Protein AF-A0A553FZI5-F1 (afdb_monomer_lite)

pLDDT: mean 86.55, std 14.28, range [32.5, 98.25]

Sequence (390 aa):
MKKTFLYVLALIAFSCDDDDAGSTKLTRSALAMVHYSGAIAADGCGWLLAMDSVSYKPTNLPEIFENDGLFIVSTFNILSEREACGLNQNGPQRVNIQKLPNDNTVEVFWDQTQCADPWNTDKGIGSDKGTAEALADYLAERNIDVFSINFVDYADGKAFCAACSCHSGKRIYVRIFADDLDKATDLGFIASACTTRNPMENVSWLNELQGQLLASTQPAGTRITQYQYNEECVFLVDLCYQCEDGLQTVYNYQKEKICEFGGIAGINTCPDFFEQATGELVIWDNVTTENLQGKWHMLSHECCLLSQESFSRDQIVWEFLPDGTVKVAINIALPENSPLPITTDGNFDYVTNTGKLTVNKMTYDLRFESGVLVLSDSPESDGPIIRFVK

Radius of gyration: 26.68 Å; chains: 1; bounding box: 72×67×80 Å

Foldseek 3Di:
DDDPPDPPDPPPPPPPDDDDPPFDFDKDFFKWFWAAQDDLVVQGLGIWTAGPNATEAEPDDDPVQSDGRKIFGFMKGFGPDADRGRPRPRHGTYIYTDDDDPQQKFKWKDQAFLAPQPFDLPQPPPDPRSVVVSVCVVCVVLVWHWTIKDKDQADPDPDDDNDRRHGPSIMIMTMTGPVCVVVCVVSVIGTQCLRPPANCVVQVVNVVVVVVLVVDPDPAKWWWKWWQAPNFIKIWTFSHPPDQQTWIFIAGSVRDTDFIAHHPVGGTPDPCCVVGIHSIDTNFMCRDCVLVAAKKFWAWKFADPDDIDGDDGPQWMWHQDPVQKIFIDHNDDDDPPHPDPDDDTDIWGWDDDGQWIATNNDIFRWDADPQKTWTFDPVVVRTMIIIIHD

Structure (mmCIF, N/CA/C/O backbone):
data_AF-A0A553FZI5-F1
#
_entry.id   AF-A0A553FZI5-F1
#
loop_
_atom_site.group_PDB
_atom_site.id
_atom_site.type_symbol
_atom_site.label_atom_id
_atom_site.label_alt_id
_atom_site.label_comp_id
_atom_site.label_asym_id
_atom_site.label_entity_id
_atom_site.label_seq_id
_atom_site.pdbx_PDB_ins_code
_atom_site.Cartn_x
_atom_site.Cartn_y
_atom_site.Cartn_z
_atom_site.occupancy
_atom_site.B_iso_or_equiv
_atom_site.auth_seq_id
_atom_site.auth_comp_id
_atom_site.auth_asym_id
_atom_site.auth_atom_id
_atom_site.pdbx_PDB_model_num
ATOM 1 N N . MET A 1 1 ? -16.328 -39.056 23.573 1.00 38.53 1 MET A N 1
ATOM 2 C CA . MET A 1 1 ? -15.195 -38.337 24.196 1.00 38.53 1 MET A CA 1
ATOM 3 C C . MET A 1 1 ? -15.639 -36.911 24.464 1.00 38.53 1 MET A C 1
ATOM 5 O O . MET A 1 1 ? -15.914 -36.195 23.514 1.00 38.53 1 MET A O 1
ATOM 9 N N . LYS A 1 2 ? -15.813 -36.532 25.735 1.00 32.50 2 LYS A N 1
ATOM 10 C CA . LYS A 1 2 ? -16.161 -35.159 26.124 1.00 32.50 2 LYS A CA 1
ATOM 11 C C . LYS A 1 2 ? -14.892 -34.311 26.013 1.00 32.50 2 LYS A C 1
ATOM 13 O O . LYS A 1 2 ? -13.976 -34.513 26.801 1.00 32.50 2 LYS A O 1
ATOM 18 N N . LYS A 1 3 ? -14.810 -33.433 25.011 1.00 43.81 3 LYS A N 1
ATOM 19 C CA . LYS A 1 3 ? -13.760 -32.411 24.946 1.00 43.81 3 LYS A CA 1
ATOM 20 C C . LYS A 1 3 ? -14.183 -31.268 25.863 1.00 43.81 3 LYS A C 1
ATOM 22 O O . LYS A 1 3 ? -15.144 -30.564 25.573 1.00 43.81 3 LYS A O 1
ATOM 27 N N . THR A 1 4 ? -13.511 -31.156 26.999 1.00 42.00 4 THR A N 1
ATOM 28 C CA . THR A 1 4 ? -13.614 -30.015 27.906 1.00 42.00 4 THR A CA 1
ATOM 29 C C . THR A 1 4 ? -13.048 -28.798 27.175 1.00 42.00 4 THR A C 1
ATOM 31 O O . THR A 1 4 ? -11.841 -28.716 26.971 1.00 42.00 4 THR A O 1
ATOM 34 N N . PHE A 1 5 ? -13.922 -27.905 26.711 1.00 41.66 5 PHE A N 1
ATOM 35 C CA . PHE A 1 5 ? -13.535 -26.596 26.187 1.00 41.66 5 PHE A CA 1
ATOM 36 C C . PHE A 1 5 ? -13.076 -25.741 27.372 1.00 41.66 5 PHE A C 1
ATOM 38 O O . PHE A 1 5 ? -13.864 -25.422 28.263 1.00 41.66 5 PHE A O 1
ATOM 45 N N . LEU A 1 6 ? -11.780 -25.444 27.416 1.00 34.41 6 LEU A N 1
ATOM 46 C CA . LEU A 1 6 ? -11.196 -24.504 28.360 1.00 34.41 6 LEU A CA 1
ATOM 47 C C . LEU A 1 6 ? -11.557 -23.097 27.858 1.00 34.41 6 LEU A C 1
ATOM 49 O O . LEU A 1 6 ? -10.962 -22.613 26.901 1.00 34.41 6 LEU A O 1
ATOM 53 N N . TYR A 1 7 ? -12.576 -22.473 28.449 1.00 33.88 7 TYR A N 1
ATOM 54 C CA . TYR A 1 7 ? -12.863 -21.056 28.229 1.00 33.88 7 TYR A CA 1
ATOM 55 C C . TYR A 1 7 ? -11.691 -20.241 28.787 1.00 33.88 7 TYR A C 1
ATOM 57 O O . TYR A 1 7 ? -11.513 -20.162 30.004 1.00 33.88 7 TYR A O 1
ATOM 65 N N . VAL A 1 8 ? -10.886 -19.645 27.908 1.00 33.75 8 VAL A N 1
ATOM 66 C CA . VAL A 1 8 ? -9.966 -18.570 28.289 1.00 33.75 8 VAL A CA 1
ATOM 67 C C . VAL A 1 8 ? -10.830 -17.334 28.504 1.00 33.75 8 VAL A C 1
ATOM 69 O O . VAL A 1 8 ? -11.151 -16.595 27.581 1.00 33.75 8 VAL A O 1
ATOM 72 N N . LEU A 1 9 ? -11.285 -17.164 29.742 1.00 35.31 9 LEU A N 1
ATOM 73 C CA . LEU A 1 9 ? -11.864 -15.917 30.211 1.00 35.31 9 LEU A CA 1
ATOM 74 C C . LEU A 1 9 ? -10.740 -14.872 30.148 1.00 35.31 9 LEU A C 1
ATOM 76 O O . LEU A 1 9 ? -9.773 -14.973 30.904 1.00 35.31 9 LEU A O 1
ATOM 80 N N . ALA A 1 10 ? -10.838 -13.907 29.233 1.00 39.22 10 ALA A N 1
ATOM 81 C CA . ALA A 1 10 ? -9.985 -12.727 29.240 1.00 39.22 10 ALA A CA 1
ATOM 82 C C . ALA A 1 10 ? -10.253 -11.960 30.544 1.00 39.22 10 ALA A C 1
ATOM 84 O O . ALA A 1 10 ? -11.207 -11.193 30.669 1.00 39.22 10 ALA A O 1
ATOM 85 N N . LEU A 1 11 ? -9.447 -12.253 31.563 1.00 35.53 11 LEU A N 1
ATOM 86 C CA . LEU A 1 11 ? -9.398 -11.504 32.806 1.00 35.53 11 LEU A CA 1
ATOM 87 C C . LEU A 1 11 ? -8.957 -10.083 32.459 1.00 35.53 11 LEU A C 1
ATOM 89 O O . LEU A 1 11 ? -7.796 -9.847 32.134 1.00 35.53 11 LEU A O 1
ATOM 93 N N . ILE A 1 12 ? -9.890 -9.137 32.553 1.00 44.97 12 ILE A N 1
ATOM 94 C CA . ILE A 1 12 ? -9.570 -7.719 32.693 1.00 44.97 12 ILE A CA 1
ATOM 95 C C . ILE A 1 12 ? -8.864 -7.593 34.047 1.00 44.97 12 ILE A C 1
ATOM 97 O O . ILE A 1 12 ? -9.498 -7.443 35.091 1.00 44.97 12 ILE A O 1
ATOM 101 N N . ALA A 1 13 ? -7.545 -7.763 34.046 1.00 37.38 13 ALA A N 1
ATOM 102 C CA . ALA A 1 13 ? -6.716 -7.548 35.214 1.00 37.38 13 ALA A CA 1
ATOM 103 C C . ALA A 1 13 ? -6.631 -6.038 35.461 1.00 37.38 13 ALA A C 1
ATOM 105 O O . ALA A 1 13 ? -5.790 -5.344 34.894 1.00 37.38 13 ALA A O 1
ATOM 106 N N . PHE A 1 14 ? -7.508 -5.524 36.322 1.00 43.53 14 PHE A N 1
ATOM 107 C CA . PHE A 1 14 ? -7.232 -4.284 37.039 1.00 43.53 14 PHE A CA 1
ATOM 108 C C . PHE A 1 14 ? -6.132 -4.597 38.060 1.00 43.53 14 PHE A C 1
ATOM 110 O O . PHE A 1 14 ? -6.413 -4.948 39.203 1.00 43.53 14 PHE A O 1
ATOM 117 N N . SER A 1 15 ? -4.873 -4.561 37.617 1.00 42.62 15 SER A N 1
ATOM 118 C CA . SER A 1 15 ? -3.723 -4.563 38.522 1.00 42.62 15 SER A CA 1
ATOM 119 C C . SER A 1 15 ? -3.625 -3.174 39.141 1.00 42.62 15 SER A C 1
ATOM 121 O O . SER A 1 15 ? -3.094 -2.249 38.531 1.00 42.62 15 SER A O 1
ATOM 123 N N . CYS A 1 16 ? -4.217 -3.009 40.321 1.00 49.81 16 CYS A N 1
ATOM 124 C CA . CYS A 1 16 ? -3.917 -1.881 41.192 1.00 49.81 16 CYS A CA 1
ATOM 125 C C . CYS A 1 16 ? -2.672 -2.254 42.000 1.00 49.81 16 CYS A C 1
ATOM 127 O O . CYS A 1 16 ? -2.795 -2.882 43.049 1.00 49.81 16 CYS A O 1
ATOM 129 N N . ASP A 1 17 ? -1.492 -1.914 41.480 1.00 53.44 17 ASP A N 1
ATOM 130 C CA . ASP A 1 17 ? -0.305 -1.770 42.321 1.00 53.44 17 ASP A CA 1
ATOM 131 C C . ASP A 1 17 ? -0.378 -0.383 42.968 1.00 53.44 17 ASP A C 1
ATOM 133 O O . ASP A 1 17 ? -0.384 0.641 42.279 1.00 53.44 17 ASP A O 1
ATOM 137 N N . ASP A 1 18 ? -0.520 -0.375 44.291 1.00 62.88 18 ASP A N 1
ATOM 138 C CA . ASP A 1 18 ? -0.411 0.819 45.121 1.00 62.88 18 ASP A CA 1
ATOM 139 C C . ASP A 1 18 ? 1.069 1.241 45.240 1.00 62.88 18 ASP A C 1
ATOM 141 O O . ASP A 1 18 ? 1.967 0.402 45.306 1.00 62.88 18 ASP A O 1
ATOM 145 N N . ASP A 1 19 ? 1.276 2.559 45.321 1.00 51.19 19 ASP A N 1
ATOM 146 C CA . ASP A 1 19 ? 2.512 3.266 45.695 1.00 51.19 19 ASP A CA 1
ATOM 147 C C . ASP A 1 19 ? 3.527 3.623 44.588 1.00 51.19 19 ASP A C 1
ATOM 149 O O . ASP A 1 19 ? 4.720 3.359 44.700 1.00 51.19 19 ASP A O 1
ATOM 153 N N . ASP A 1 20 ? 3.080 4.396 43.591 1.00 53.50 20 ASP A N 1
ATOM 154 C CA . ASP A 1 20 ? 3.885 5.510 43.064 1.00 53.50 20 ASP A CA 1
ATOM 155 C C . ASP A 1 20 ? 2.967 6.666 42.624 1.00 53.50 20 ASP A C 1
ATOM 157 O O . ASP A 1 20 ? 2.160 6.549 41.702 1.00 53.50 20 ASP A O 1
ATOM 161 N N . ALA A 1 21 ? 3.074 7.821 43.289 1.00 52.31 21 ALA A N 1
ATOM 162 C CA . ALA A 1 21 ? 2.288 9.032 43.013 1.00 52.31 21 ALA A CA 1
ATOM 163 C C . ALA A 1 21 ? 2.760 9.772 41.740 1.00 52.31 21 ALA A C 1
ATOM 165 O O . ALA A 1 21 ? 2.861 11.000 41.710 1.00 52.31 21 ALA A O 1
ATOM 166 N N . GLY A 1 22 ? 3.071 9.019 40.686 1.00 56.19 22 GLY A N 1
ATOM 167 C CA . GLY A 1 22 ? 3.447 9.510 39.370 1.00 56.19 22 GLY A CA 1
ATOM 168 C C . GLY A 1 22 ? 2.418 9.064 38.341 1.00 56.19 22 GLY A C 1
ATOM 169 O O . GLY A 1 22 ? 2.411 7.906 37.956 1.00 56.19 22 GLY A O 1
ATOM 170 N N . SER A 1 23 ? 1.552 9.988 37.908 1.00 58.34 23 SER A N 1
ATOM 171 C CA . SER A 1 23 ? 0.735 9.913 36.683 1.00 58.34 23 SER A CA 1
ATOM 172 C C . SER A 1 23 ? 0.388 8.488 36.206 1.00 58.34 23 SER A C 1
ATOM 174 O O . SER A 1 23 ? 1.011 7.975 35.273 1.00 58.34 23 SER A O 1
ATOM 176 N N . THR A 1 24 ? -0.622 7.852 36.803 1.00 61.75 24 THR A N 1
ATOM 177 C CA . THR A 1 24 ? -1.108 6.537 36.363 1.00 61.75 24 THR A CA 1
ATOM 178 C C . THR A 1 24 ? -1.550 6.594 34.901 1.00 61.75 24 THR A C 1
ATOM 180 O O . THR A 1 24 ? -2.550 7.212 34.538 1.00 61.75 24 THR A O 1
ATOM 183 N N . LYS A 1 25 ? -0.766 5.955 34.033 1.00 76.06 25 LYS A N 1
ATOM 184 C CA . LYS A 1 25 ? -1.023 5.869 32.598 1.00 76.06 25 LYS A CA 1
ATOM 185 C C . LYS A 1 25 ? -2.200 4.922 32.356 1.00 76.06 25 LYS A C 1
ATOM 187 O O . LYS A 1 25 ? -2.042 3.702 32.388 1.00 76.06 25 LYS A O 1
ATOM 192 N N . LEU A 1 26 ? -3.387 5.480 32.127 1.00 85.75 26 LEU A N 1
ATOM 193 C CA . LEU A 1 26 ? -4.591 4.694 31.872 1.00 85.75 26 LEU A CA 1
ATOM 194 C C . LEU A 1 26 ? -4.491 4.039 30.488 1.00 85.75 26 LEU A C 1
ATOM 196 O O . LEU A 1 26 ? -4.523 4.718 29.460 1.00 85.75 26 LEU A O 1
ATOM 200 N N . THR A 1 27 ? -4.353 2.715 30.477 1.00 88.19 27 THR A N 1
ATOM 201 C CA . THR A 1 27 ? -4.265 1.910 29.256 1.00 88.19 27 THR A CA 1
ATOM 202 C C . THR A 1 27 ? -5.599 1.220 28.998 1.00 88.19 27 THR A C 1
ATOM 204 O O . THR A 1 27 ? -6.183 0.645 29.916 1.00 88.19 27 THR A O 1
ATOM 207 N N . ARG A 1 28 ? -6.094 1.273 27.759 1.00 86.19 28 ARG A N 1
ATOM 208 C CA . ARG A 1 28 ? -7.396 0.719 27.383 1.00 86.19 28 ARG A CA 1
ATOM 209 C C . ARG A 1 28 ? -7.357 0.087 25.994 1.00 86.19 28 ARG A C 1
ATOM 211 O O . ARG A 1 28 ? -7.083 0.790 25.030 1.00 86.19 28 ARG A O 1
ATOM 218 N N . SER A 1 29 ? -7.674 -1.200 25.874 1.00 86.94 29 SER A N 1
ATOM 219 C CA . SER A 1 29 ? -7.955 -1.824 24.572 1.00 86.94 29 SER A CA 1
ATOM 220 C C . SER A 1 29 ? -9.408 -1.553 24.195 1.00 86.94 29 SER A C 1
ATOM 222 O O . SER A 1 29 ? -10.308 -1.798 25.000 1.00 86.94 29 SER A O 1
ATOM 224 N N . ALA A 1 30 ? -9.633 -0.974 23.020 1.00 91.25 30 ALA A N 1
ATOM 225 C CA . ALA A 1 30 ? -10.963 -0.576 22.573 1.00 91.25 30 ALA A CA 1
ATOM 226 C C . ALA A 1 30 ? -11.050 -0.521 21.042 1.00 91.25 30 ALA A C 1
ATOM 228 O O . ALA A 1 30 ? -10.034 -0.495 20.346 1.00 91.25 30 ALA A O 1
ATOM 229 N N . LEU A 1 31 ? -12.283 -0.459 20.541 1.00 93.81 31 LEU A N 1
ATOM 230 C CA . LEU A 1 31 ? -12.593 -0.006 19.190 1.00 93.81 31 LEU A CA 1
ATOM 231 C C . LEU A 1 31 ? -12.789 1.518 19.227 1.00 93.81 31 LEU A C 1
ATOM 233 O O . LEU A 1 31 ? -13.595 2.019 20.016 1.00 93.81 31 LEU A O 1
ATOM 237 N N . ALA A 1 32 ? -12.063 2.255 18.392 1.00 96.69 32 ALA A N 1
ATOM 238 C CA . ALA A 1 32 ? -12.173 3.706 18.273 1.00 96.69 32 ALA A CA 1
ATOM 239 C C . ALA A 1 32 ? -12.586 4.094 16.853 1.00 96.69 32 ALA A C 1
ATOM 241 O O . ALA A 1 32 ? -11.991 3.610 15.901 1.00 96.69 32 ALA A O 1
ATOM 242 N N . MET A 1 33 ? -13.567 4.979 16.694 1.00 97.19 33 MET A N 1
ATOM 243 C CA . MET A 1 33 ? -13.942 5.505 15.377 1.00 97.19 33 MET A CA 1
ATOM 244 C C . MET A 1 33 ? -13.150 6.779 15.084 1.00 97.19 33 MET A C 1
ATOM 246 O O . MET A 1 33 ? -13.148 7.705 15.897 1.00 97.19 33 MET A O 1
ATOM 250 N N . VAL A 1 34 ? -12.485 6.836 13.938 1.00 97.31 34 VAL A N 1
ATOM 251 C CA . VAL A 1 34 ? -11.810 8.030 13.435 1.00 97.31 34 VAL A CA 1
ATOM 252 C C . VAL A 1 34 ? -12.864 9.014 12.953 1.00 97.31 34 VAL A C 1
ATOM 254 O O . VAL A 1 34 ? -13.799 8.644 12.245 1.00 97.31 34 VAL A O 1
ATOM 257 N N . HIS A 1 35 ? -12.721 10.272 13.358 1.00 96.75 35 HIS A N 1
ATOM 258 C CA . HIS A 1 35 ? -13.608 11.339 12.928 1.00 96.75 35 HIS A CA 1
ATOM 259 C C . HIS A 1 35 ? -12.842 12.621 12.598 1.00 96.75 35 HIS A C 1
ATOM 261 O O . HIS A 1 35 ? -12.010 13.067 13.394 1.00 96.75 35 HIS A O 1
ATOM 267 N N . TYR A 1 36 ? -13.146 13.247 11.461 1.00 96.75 36 TYR A N 1
ATOM 268 C CA . TYR A 1 36 ? -12.606 14.558 11.107 1.00 96.75 36 TYR A CA 1
ATOM 269 C C . TYR A 1 36 ? -13.492 15.683 11.638 1.00 96.75 36 TYR A C 1
ATOM 271 O O . TYR A 1 36 ? -14.565 15.961 11.107 1.00 96.75 36 TYR A O 1
ATOM 279 N N . SER A 1 37 ? -13.017 16.411 12.650 1.00 96.12 37 SER A N 1
ATOM 280 C CA . SER A 1 37 ? -13.785 17.505 13.253 1.00 96.12 37 SER A CA 1
ATOM 281 C C . SER A 1 37 ? -13.540 18.872 12.583 1.00 96.12 37 SER A C 1
ATOM 283 O O . SER A 1 37 ? -13.804 19.911 13.193 1.00 96.12 37 SER A O 1
ATOM 285 N N . GLY A 1 38 ? -12.982 18.893 11.369 1.00 94.38 38 GLY A N 1
ATOM 286 C CA . GLY A 1 38 ? -12.640 20.113 10.635 1.00 94.38 38 GLY A CA 1
ATOM 287 C C . GLY A 1 38 ? -11.182 20.555 10.782 1.00 94.38 38 GLY A C 1
ATOM 288 O O . GLY A 1 38 ? -10.467 20.157 11.704 1.00 94.38 38 GLY A O 1
ATOM 289 N N . ALA A 1 39 ? -10.737 21.411 9.861 1.00 92.12 39 ALA A N 1
ATOM 290 C CA . ALA A 1 39 ? -9.379 21.945 9.857 1.00 92.12 39 ALA A CA 1
ATOM 291 C C . ALA A 1 39 ? -9.122 22.828 11.086 1.00 92.12 39 ALA A C 1
ATOM 293 O O . ALA A 1 39 ? -9.976 23.623 11.476 1.00 92.12 39 ALA A O 1
ATOM 294 N N . ILE A 1 40 ? -7.911 22.756 11.645 1.00 88.06 40 ILE A N 1
ATOM 295 C CA . ILE A 1 40 ? -7.514 23.541 12.831 1.00 88.06 40 ILE A CA 1
ATOM 296 C C . ILE A 1 40 ? -7.677 25.051 12.588 1.00 88.06 40 ILE A C 1
ATOM 298 O O . ILE A 1 40 ? -8.102 25.785 13.473 1.00 88.06 40 ILE A O 1
ATOM 302 N N . ALA A 1 41 ? -7.406 25.512 11.362 1.00 84.06 41 ALA A N 1
ATOM 303 C CA . ALA A 1 41 ? -7.564 26.913 10.966 1.00 84.06 41 ALA A CA 1
ATOM 304 C C . ALA A 1 41 ? -9.025 27.406 10.962 1.00 84.06 41 ALA A C 1
ATOM 306 O O . ALA A 1 41 ? -9.258 28.611 10.977 1.00 84.06 41 ALA A O 1
ATOM 307 N N . ALA A 1 42 ? -9.996 26.491 10.932 1.00 89.06 42 ALA A N 1
ATOM 308 C CA . ALA A 1 42 ? -11.429 26.773 10.959 1.00 89.06 42 ALA A CA 1
ATOM 309 C C . ALA A 1 42 ? -12.052 26.381 12.312 1.00 89.06 42 ALA A C 1
ATOM 311 O O . ALA A 1 42 ? -13.180 25.897 12.359 1.00 89.06 42 ALA A O 1
ATOM 312 N N . ASP A 1 43 ? -11.287 26.537 13.398 1.00 88.50 43 ASP A N 1
ATOM 313 C CA . ASP A 1 43 ? -11.659 26.160 14.768 1.00 88.50 43 ASP A CA 1
ATOM 314 C C . ASP A 1 43 ? -11.954 24.657 14.979 1.00 88.50 43 ASP A C 1
ATOM 316 O O . ASP A 1 43 ? -12.531 24.267 15.996 1.00 88.50 43 ASP A O 1
ATOM 320 N N . GLY A 1 44 ? -11.530 23.790 14.052 1.00 91.31 44 GLY A N 1
ATOM 321 C CA . GLY A 1 44 ? -11.593 22.336 14.205 1.00 91.31 44 GLY A CA 1
ATOM 322 C C . GLY A 1 44 ? -10.458 21.758 15.064 1.00 91.31 44 GLY A C 1
ATOM 323 O O . GLY A 1 44 ? -9.520 22.451 15.457 1.00 91.31 44 GLY A O 1
ATOM 324 N N . CYS A 1 45 ? -10.514 20.453 15.337 1.00 95.06 45 CYS A N 1
ATOM 325 C CA . CYS A 1 45 ? -9.451 19.695 16.005 1.00 95.06 45 CYS A CA 1
ATOM 326 C C . CYS A 1 45 ? -8.643 18.817 15.031 1.00 95.06 45 CYS A C 1
ATOM 328 O O . CYS A 1 45 ? -7.785 18.050 15.476 1.00 95.06 45 CYS A O 1
ATOM 330 N N . GLY A 1 46 ? -8.919 18.860 13.724 1.00 96.25 46 GLY A N 1
ATOM 331 C CA . GLY A 1 46 ? -8.455 17.850 12.772 1.00 96.25 46 GLY A CA 1
ATOM 332 C C . GLY A 1 46 ? -9.040 16.472 13.093 1.00 96.25 46 GLY A C 1
ATOM 333 O O . GLY A 1 46 ? -10.209 16.354 13.457 1.00 96.25 46 GLY A O 1
ATOM 334 N N . TRP A 1 47 ? -8.212 15.435 12.989 1.00 97.56 47 TRP A N 1
ATOM 335 C CA . TRP A 1 47 ? -8.598 14.058 13.295 1.00 97.56 47 TRP A CA 1
ATOM 336 C C . TRP A 1 47 ? -8.708 13.796 14.795 1.00 97.56 47 TRP A C 1
ATOM 338 O O . TRP A 1 47 ? -7.815 14.168 15.569 1.00 97.56 47 TRP A O 1
ATOM 348 N N . LEU A 1 48 ? -9.800 13.138 15.178 1.00 97.88 48 LEU A N 1
ATOM 349 C CA . LEU A 1 48 ? -10.138 12.691 16.525 1.00 97.88 48 LEU A CA 1
ATOM 350 C C . LEU A 1 48 ? -10.463 11.195 16.522 1.00 97.88 48 LEU A C 1
ATOM 352 O O . LEU A 1 48 ? -10.835 10.627 15.500 1.00 97.88 48 LEU A O 1
ATOM 356 N N . LEU A 1 49 ? -10.366 10.577 17.696 1.00 97.56 49 LEU A N 1
ATOM 357 C CA . LEU A 1 49 ? -10.798 9.207 17.951 1.00 97.56 49 LEU A CA 1
ATOM 358 C C . LEU A 1 49 ? -11.980 9.213 18.919 1.00 97.56 49 LEU A C 1
ATOM 360 O O . LEU A 1 49 ? -11.854 9.706 20.039 1.00 97.56 49 LEU A O 1
ATOM 364 N N . ALA A 1 50 ? -13.114 8.654 18.516 1.00 97.19 50 ALA A N 1
ATOM 365 C CA . ALA A 1 50 ? -14.286 8.482 19.362 1.00 97.19 50 ALA A CA 1
ATOM 366 C C . ALA A 1 50 ? -14.300 7.073 19.978 1.00 97.19 50 ALA A C 1
ATOM 368 O O . ALA A 1 50 ? -14.448 6.078 19.271 1.00 97.19 50 ALA A O 1
ATOM 369 N N . MET A 1 51 ? -14.187 6.993 21.306 1.00 95.38 51 MET A N 1
ATOM 370 C CA . MET A 1 51 ? -14.322 5.763 22.097 1.00 95.38 51 MET A CA 1
ATOM 371 C C . MET A 1 51 ? -15.465 5.953 23.098 1.00 95.38 51 MET A C 1
ATOM 373 O O . MET A 1 51 ? -15.427 6.870 23.912 1.00 95.38 51 MET A O 1
ATOM 377 N N . ASP A 1 52 ? -16.506 5.120 23.027 1.00 92.44 52 ASP A N 1
ATOM 378 C CA . ASP A 1 52 ? -17.720 5.213 23.867 1.00 92.44 52 ASP A CA 1
ATOM 379 C C . ASP A 1 52 ? -18.345 6.607 23.959 1.00 92.44 52 ASP A C 1
ATOM 381 O O . ASP A 1 52 ? -18.762 7.061 25.024 1.00 92.44 52 ASP A O 1
ATOM 385 N N . SER A 1 53 ? -18.455 7.285 22.818 1.00 92.06 53 SER A N 1
ATOM 386 C CA . SER A 1 53 ? -18.999 8.650 22.722 1.00 92.06 53 SER A CA 1
ATOM 387 C C . SER A 1 53 ? -18.116 9.736 23.352 1.00 92.06 53 SER A C 1
ATOM 389 O O . SER A 1 53 ? -18.547 10.883 23.452 1.00 92.06 53 SER A O 1
ATOM 391 N N . VAL A 1 54 ? -16.887 9.409 23.760 1.00 95.94 54 VAL A N 1
ATOM 392 C CA . VAL A 1 54 ? -15.879 10.379 24.200 1.00 95.94 54 VAL A CA 1
ATOM 393 C C . VAL A 1 54 ? -14.841 10.555 23.097 1.00 95.94 54 VAL A C 1
ATOM 395 O O . VAL A 1 54 ? -14.293 9.575 22.592 1.00 95.94 54 VAL A O 1
ATOM 398 N N . SER A 1 55 ? -14.564 11.807 22.732 1.00 97.00 55 SER A N 1
ATOM 399 C CA . SER A 1 55 ? -13.565 12.146 21.716 1.00 97.00 55 SER A CA 1
ATOM 400 C C . SER A 1 55 ? -12.192 12.399 22.331 1.00 97.00 55 SER A C 1
ATOM 402 O O . SER A 1 55 ? -12.059 13.129 23.317 1.00 97.00 55 SER A O 1
ATOM 404 N N . TYR A 1 56 ? -11.168 11.850 21.690 1.00 97.75 56 TYR A N 1
ATOM 405 C CA . TYR A 1 56 ? -9.765 11.978 22.058 1.00 97.75 56 TYR A CA 1
ATOM 406 C C . TYR A 1 56 ? -8.951 12.522 20.885 1.00 97.75 56 TYR A C 1
ATOM 408 O O . TYR A 1 56 ? -9.250 12.226 19.728 1.00 97.75 56 TYR A O 1
ATOM 416 N N . LYS A 1 57 ? -7.899 13.292 21.172 1.00 97.75 57 LYS A N 1
ATOM 417 C CA . LYS A 1 57 ? -6.933 13.737 20.163 1.00 97.75 57 LYS A CA 1
ATOM 418 C C . LYS A 1 57 ? -5.777 12.735 20.075 1.00 97.75 57 LYS A C 1
ATOM 420 O O . LYS A 1 57 ? -5.010 12.644 21.037 1.00 97.75 57 LYS A O 1
ATOM 425 N N . PRO A 1 58 ? -5.610 11.995 18.967 1.00 97.19 58 PRO A N 1
ATOM 426 C CA . PRO A 1 58 ? -4.465 11.111 18.823 1.00 97.19 58 PRO A CA 1
ATOM 427 C C . PRO A 1 58 ? -3.165 11.912 18.678 1.00 97.19 58 PRO A C 1
ATOM 429 O O . PRO A 1 58 ? -3.136 12.948 18.014 1.00 97.19 58 PRO A O 1
ATOM 432 N N . THR A 1 59 ? -2.084 11.426 19.287 1.00 96.38 59 THR A N 1
ATOM 433 C CA . THR A 1 59 ? -0.745 12.036 19.183 1.00 96.38 59 THR A CA 1
ATOM 434 C C . THR A 1 59 ? 0.122 11.430 18.082 1.00 96.38 59 THR A C 1
ATOM 436 O O . THR A 1 59 ? 1.167 11.983 17.763 1.00 96.38 59 THR A O 1
ATOM 439 N N . ASN A 1 60 ? -0.273 10.271 17.557 1.00 94.69 60 ASN A N 1
ATOM 440 C CA . ASN A 1 60 ? 0.516 9.443 16.646 1.00 94.69 60 ASN A CA 1
ATOM 441 C C . ASN A 1 60 ? -0.380 8.638 15.688 1.00 94.69 60 ASN A C 1
ATOM 443 O O . ASN A 1 60 ? -0.124 7.458 15.468 1.00 94.69 60 ASN A O 1
ATOM 447 N N . LEU A 1 61 ? -1.459 9.242 15.177 1.00 94.19 61 LEU A N 1
ATOM 448 C CA . LEU A 1 61 ? -2.284 8.617 14.139 1.00 94.19 61 LEU A CA 1
ATOM 449 C C . LEU A 1 61 ? -1.539 8.709 12.792 1.00 94.19 61 LEU A C 1
ATOM 451 O O . LEU A 1 61 ? -1.271 9.826 12.359 1.00 94.19 61 LEU A O 1
ATOM 455 N N . PRO A 1 62 ? -1.172 7.588 12.149 1.00 90.06 62 PRO A N 1
ATOM 456 C CA . PRO A 1 62 ? -0.583 7.593 10.816 1.00 90.06 62 PRO A CA 1
ATOM 457 C C . PRO A 1 62 ? -1.605 8.035 9.765 1.00 90.06 62 PRO A C 1
ATOM 459 O O . PRO A 1 62 ? -2.785 7.701 9.877 1.00 90.06 62 PRO A O 1
ATOM 462 N N . GLU A 1 63 ? -1.131 8.702 8.712 1.00 86.12 63 GLU A N 1
ATOM 463 C CA . GLU A 1 63 ? -1.960 9.255 7.628 1.00 86.12 63 GLU A CA 1
ATOM 464 C C . GLU A 1 63 ? -2.870 8.203 6.971 1.00 86.12 63 GLU A C 1
ATOM 466 O O . GLU A 1 63 ? -4.025 8.472 6.667 1.00 86.12 63 GLU A O 1
ATOM 471 N N . ILE A 1 64 ? -2.414 6.952 6.854 1.00 80.00 64 ILE A N 1
ATOM 472 C CA . ILE A 1 64 ? -3.214 5.849 6.288 1.00 80.00 64 ILE A CA 1
ATOM 473 C C . ILE A 1 64 ? -4.481 5.513 7.099 1.00 80.00 64 ILE A C 1
ATOM 475 O O . ILE A 1 64 ? -5.347 4.796 6.603 1.00 80.00 64 ILE A O 1
ATOM 479 N N . PHE A 1 65 ? -4.581 5.990 8.343 1.00 91.06 65 PHE A N 1
ATOM 480 C CA . PHE A 1 65 ? -5.751 5.836 9.209 1.00 91.06 65 PHE A CA 1
ATOM 481 C C . PHE A 1 65 ? -6.553 7.140 9.357 1.00 91.06 65 PHE A C 1
ATOM 483 O O . PHE A 1 65 ? -7.531 7.175 10.102 1.00 91.06 65 PHE A O 1
ATOM 490 N N . GLU A 1 66 ? -6.172 8.212 8.662 1.00 93.88 66 GLU A N 1
ATOM 491 C CA . GLU A 1 66 ? -6.896 9.484 8.613 1.00 93.88 66 GLU A CA 1
ATOM 492 C C . GLU A 1 66 ? -8.083 9.404 7.634 1.00 93.88 66 GLU A C 1
ATOM 494 O O . GLU A 1 66 ? -8.128 10.071 6.603 1.00 93.88 66 GLU A O 1
ATOM 499 N N . ASN A 1 67 ? -9.056 8.544 7.952 1.00 89.50 67 ASN A N 1
ATOM 500 C CA . ASN A 1 67 ? -10.266 8.334 7.157 1.00 89.50 67 ASN A CA 1
ATOM 501 C C . ASN A 1 67 ? -11.517 8.397 8.049 1.00 89.50 67 ASN A C 1
ATOM 503 O O . ASN A 1 67 ? -11.603 7.701 9.060 1.00 89.50 67 ASN A O 1
ATOM 507 N N . ASP A 1 68 ? -12.477 9.257 7.705 1.00 94.31 68 ASP A N 1
ATOM 508 C CA . ASP A 1 68 ? -13.674 9.498 8.519 1.00 94.31 68 ASP A CA 1
ATOM 509 C C . ASP A 1 68 ? -14.564 8.246 8.556 1.00 94.31 68 ASP A C 1
ATOM 511 O O . ASP A 1 68 ? -14.827 7.624 7.531 1.00 94.31 68 ASP A O 1
ATOM 515 N N . GLY A 1 69 ? -15.009 7.850 9.751 1.00 93.56 69 GLY A N 1
ATOM 516 C CA . GLY A 1 69 ? -15.801 6.632 9.951 1.00 93.56 69 GLY A CA 1
ATOM 517 C C . GLY A 1 69 ? -14.985 5.336 10.038 1.00 93.56 69 GLY A C 1
ATOM 518 O O . GLY A 1 69 ? -15.555 4.292 10.352 1.00 93.56 69 GLY A O 1
ATOM 519 N N . LEU A 1 70 ? -13.661 5.383 9.843 1.00 95.19 70 LEU A N 1
ATOM 520 C CA . LEU A 1 70 ? -12.785 4.223 10.009 1.00 95.19 70 LEU A CA 1
ATOM 521 C C . LEU A 1 70 ? -12.754 3.772 11.472 1.00 95.19 70 LEU A C 1
ATOM 523 O O . LEU A 1 70 ? -12.480 4.569 12.368 1.00 95.19 70 LEU A O 1
ATOM 527 N N . PHE A 1 71 ? -12.959 2.486 11.736 1.00 96.75 71 PHE A N 1
ATOM 528 C CA . PHE A 1 71 ? -12.759 1.937 13.073 1.00 96.75 71 PHE A CA 1
ATOM 529 C C . PHE A 1 71 ? -11.325 1.433 13.230 1.00 96.75 71 PHE A C 1
ATOM 531 O O . PHE A 1 71 ? -10.843 0.691 12.383 1.00 96.75 71 PHE A O 1
ATOM 538 N N . ILE A 1 72 ? -10.659 1.790 14.326 1.00 95.94 72 ILE A N 1
ATOM 539 C CA . ILE A 1 72 ? -9.328 1.318 14.719 1.00 95.94 72 ILE A CA 1
ATOM 540 C C . ILE A 1 72 ? -9.466 0.405 15.936 1.00 95.94 72 ILE A C 1
ATOM 542 O O . ILE A 1 72 ? -10.086 0.780 16.935 1.00 95.94 72 ILE A O 1
ATOM 546 N N . VAL A 1 73 ? -8.844 -0.769 15.874 1.00 95.00 73 VAL A N 1
ATOM 547 C CA . VAL A 1 73 ? -8.723 -1.706 16.996 1.00 95.00 73 VAL A CA 1
ATOM 548 C C . VAL A 1 73 ? -7.307 -1.585 17.548 1.00 95.00 73 VAL A C 1
ATOM 550 O O . VAL A 1 73 ? -6.339 -1.946 16.886 1.00 95.00 73 VAL A O 1
ATOM 553 N N . SER A 1 74 ? -7.156 -1.034 18.753 1.00 94.75 74 SER A N 1
ATOM 554 C CA . SER A 1 74 ? -5.838 -0.908 19.384 1.00 94.75 74 SER A CA 1
ATOM 555 C C . SER A 1 74 ? -5.942 -0.814 20.904 1.00 94.75 74 SER A C 1
ATOM 557 O O . SER A 1 74 ? -7.008 -0.629 21.495 1.00 94.75 74 SER A O 1
ATOM 559 N N . THR A 1 75 ? -4.784 -0.914 21.547 1.00 94.19 75 THR A N 1
ATOM 560 C CA . THR A 1 75 ? -4.574 -0.441 22.909 1.00 94.19 75 THR A CA 1
ATOM 561 C C . THR A 1 75 ? -4.201 1.041 22.889 1.00 94.19 75 THR A C 1
ATOM 563 O O . THR A 1 75 ? -3.345 1.479 22.118 1.00 94.19 75 THR A O 1
ATOM 566 N N . PHE A 1 76 ? -4.849 1.819 23.745 1.00 94.88 76 PHE A N 1
ATOM 567 C CA . PHE A 1 76 ? -4.739 3.266 23.830 1.00 94.88 76 PHE A CA 1
ATOM 568 C C . PHE A 1 76 ? -4.211 3.681 25.198 1.00 94.88 76 PHE A C 1
ATOM 570 O O . PHE A 1 76 ? -4.666 3.192 26.228 1.00 94.88 76 PHE A O 1
ATOM 577 N N . ASN A 1 77 ? -3.271 4.618 25.203 1.00 95.50 77 ASN A N 1
ATOM 578 C CA . ASN A 1 77 ? -2.765 5.286 26.390 1.00 95.50 77 ASN A CA 1
ATOM 579 C C . ASN A 1 77 ? -3.452 6.638 26.509 1.00 95.50 77 ASN A C 1
ATOM 581 O O . ASN A 1 77 ? -3.092 7.571 25.788 1.00 95.50 77 ASN A O 1
ATOM 585 N N . ILE A 1 78 ? -4.435 6.741 27.396 1.00 95.56 78 ILE A N 1
ATOM 586 C CA . ILE A 1 78 ? -5.116 8.006 27.657 1.00 95.56 78 ILE A CA 1
ATOM 587 C C . ILE A 1 78 ? -4.164 8.879 28.476 1.00 95.56 78 ILE A C 1
ATOM 589 O O . ILE A 1 78 ? -3.740 8.498 29.569 1.00 95.56 78 ILE A O 1
ATOM 593 N N . LEU A 1 79 ? -3.799 10.031 27.920 1.00 95.38 79 LEU A N 1
ATOM 594 C CA . LEU A 1 79 ? -2.844 10.953 28.523 1.00 95.38 79 LEU A CA 1
ATOM 595 C C . LEU A 1 79 ? -3.586 11.995 29.362 1.00 95.38 79 LEU A C 1
ATOM 597 O O . LEU A 1 79 ? -4.748 12.285 29.098 1.00 95.38 79 LEU A O 1
ATOM 601 N N . SER A 1 80 ? -2.963 12.557 30.394 1.00 93.81 80 SER A N 1
ATOM 602 C CA . SER A 1 80 ? -3.629 13.549 31.252 1.00 93.81 80 SER A CA 1
ATOM 603 C C . SER A 1 80 ? -3.802 14.907 30.561 1.00 93.81 80 SER A C 1
ATOM 605 O O . SER A 1 80 ? -4.673 15.686 30.955 1.00 93.81 80 SER A O 1
ATOM 607 N N . GLU A 1 81 ? -3.016 15.189 29.519 1.00 94.94 81 GLU A N 1
ATOM 608 C CA . GLU A 1 81 ? -3.097 16.434 28.770 1.00 94.94 81 GLU A CA 1
ATOM 609 C C . GLU A 1 81 ? -4.341 16.495 27.875 1.00 94.94 81 GLU A C 1
ATOM 611 O O . GLU A 1 81 ? -4.857 15.491 27.373 1.00 94.94 81 GLU A O 1
ATOM 616 N N . ARG A 1 82 ? -4.803 17.720 27.631 1.00 96.31 82 ARG A N 1
ATOM 617 C CA . ARG A 1 82 ? -5.864 18.033 26.675 1.00 96.31 82 ARG A CA 1
ATOM 618 C C . ARG A 1 82 ? -5.295 18.843 25.524 1.00 96.31 82 ARG A C 1
ATOM 620 O O . ARG A 1 82 ? -4.373 19.629 25.723 1.00 96.31 82 ARG A O 1
ATOM 627 N N . GLU A 1 83 ? -5.853 18.648 24.341 1.00 95.75 83 GLU A N 1
ATOM 628 C CA . GLU A 1 83 ? -5.535 19.457 23.170 1.00 95.75 83 GLU A CA 1
ATOM 629 C C . GLU A 1 83 ? -6.474 20.665 23.127 1.00 95.75 83 GLU A C 1
ATOM 631 O O . GLU A 1 83 ? -7.686 20.511 23.288 1.00 95.75 83 GLU A O 1
ATOM 636 N N . ALA A 1 84 ? -5.938 21.863 22.906 1.00 94.75 84 ALA A N 1
ATOM 637 C CA . ALA A 1 84 ? -6.769 23.022 22.605 1.00 94.75 84 ALA A CA 1
ATOM 638 C C . ALA A 1 84 ? -7.217 22.952 21.137 1.00 94.75 84 ALA A C 1
ATOM 640 O O . ALA A 1 84 ? -6.392 22.757 20.247 1.00 94.75 84 ALA A O 1
ATOM 641 N N . CYS A 1 85 ? -8.511 23.134 20.879 1.00 92.50 85 CYS A N 1
ATOM 642 C CA . CYS A 1 85 ? -9.047 23.174 19.518 1.00 92.50 85 CYS A CA 1
ATOM 643 C C . CYS A 1 85 ? -9.742 24.505 19.265 1.00 92.50 85 CYS A C 1
ATOM 645 O O . CYS A 1 85 ? -10.714 24.836 19.954 1.00 92.50 85 CYS A O 1
ATOM 647 N N . GLY A 1 86 ? -9.240 25.267 18.291 1.00 89.56 86 GLY A N 1
ATOM 648 C CA . GLY A 1 86 ? -9.710 26.625 18.031 1.00 89.56 86 GLY A CA 1
ATOM 649 C C . GLY A 1 86 ? -9.671 27.482 19.299 1.00 89.56 86 GLY A C 1
ATOM 650 O O . GLY A 1 86 ? -8.658 27.561 19.996 1.00 89.56 86 GLY A O 1
ATOM 651 N N . LEU A 1 87 ? -10.809 28.088 19.638 1.00 91.06 87 LEU A N 1
ATOM 652 C CA . LEU A 1 87 ? -10.962 28.915 20.840 1.00 91.06 87 LEU A CA 1
ATOM 653 C C . LEU A 1 87 ? -11.212 28.116 22.133 1.00 91.06 87 LEU A C 1
ATOM 655 O O . LEU A 1 87 ? -11.161 28.690 23.225 1.00 91.06 87 LEU A O 1
ATOM 659 N N . ASN A 1 88 ? -11.483 26.809 22.051 1.00 89.94 88 ASN A N 1
ATOM 660 C CA . ASN A 1 88 ? -11.734 25.984 23.229 1.00 89.94 88 ASN A CA 1
ATOM 661 C C . ASN A 1 88 ? -10.418 25.481 23.843 1.00 89.94 88 ASN A C 1
ATOM 663 O O . ASN A 1 88 ? -9.830 24.499 23.391 1.00 89.94 88 ASN A O 1
ATOM 667 N N . GLN A 1 89 ? -10.006 26.124 24.938 1.00 91.38 89 GLN A N 1
ATOM 668 C CA . GLN A 1 89 ? -8.826 25.739 25.726 1.00 91.38 89 GLN A CA 1
ATOM 669 C C . GLN A 1 89 ? -9.008 24.404 26.474 1.00 91.38 89 GLN A C 1
ATOM 671 O O . GLN A 1 89 ? -8.033 23.779 26.874 1.00 91.38 89 GLN A O 1
ATOM 676 N N . ASN A 1 90 ? -10.253 23.950 26.648 1.00 93.25 90 ASN A N 1
ATOM 677 C CA . ASN A 1 90 ? -10.606 22.691 27.304 1.00 93.25 90 ASN A CA 1
ATOM 678 C C . ASN A 1 90 ? -11.080 21.652 26.278 1.00 93.25 90 ASN A C 1
ATOM 680 O O . ASN A 1 90 ? -12.140 21.042 26.456 1.00 93.25 90 ASN A O 1
ATOM 684 N N . GLY A 1 91 ? -10.318 21.464 25.201 1.00 93.94 91 GLY A N 1
ATOM 685 C CA . GLY A 1 91 ? -10.636 20.485 24.165 1.00 93.94 91 GLY A CA 1
ATOM 686 C C . GLY A 1 91 ? -10.469 19.020 24.616 1.00 93.94 91 GLY A C 1
ATOM 687 O O . GLY A 1 91 ? -10.435 18.724 25.822 1.00 93.94 91 GLY A O 1
ATOM 688 N N . PRO A 1 92 ? -10.453 18.075 23.660 1.00 96.88 92 PRO A N 1
ATOM 689 C CA . PRO A 1 92 ? -10.436 16.645 23.939 1.00 96.88 92 PRO A CA 1
ATOM 690 C C . PRO A 1 92 ? -9.138 16.210 24.624 1.00 96.88 92 PRO A C 1
ATOM 692 O O . PRO A 1 92 ? -8.080 16.820 24.471 1.00 96.88 92 PRO A O 1
ATOM 695 N N . GLN A 1 93 ? -9.220 15.121 25.382 1.00 97.31 93 GLN A N 1
ATOM 696 C CA . GLN A 1 93 ? -8.058 14.517 26.028 1.00 97.31 93 GLN A CA 1
ATOM 697 C C . GLN A 1 93 ? -7.142 13.871 24.981 1.00 97.31 93 GLN A C 1
ATOM 699 O O . GLN A 1 93 ? -7.628 13.310 23.997 1.00 97.31 93 GLN A O 1
ATOM 704 N N . ARG A 1 94 ? -5.823 13.950 25.167 1.00 96.69 94 ARG A N 1
ATOM 705 C CA . ARG A 1 94 ? -4.864 13.344 24.238 1.00 96.69 94 ARG A CA 1
ATOM 706 C C . ARG A 1 94 ? -4.782 11.834 24.457 1.00 96.69 94 ARG A C 1
ATOM 708 O O . ARG A 1 94 ? -4.955 11.336 25.571 1.00 96.69 94 ARG A O 1
ATOM 715 N N . VAL A 1 95 ? -4.510 11.098 23.388 1.00 97.19 95 VAL A N 1
ATOM 716 C CA . VAL A 1 95 ? -4.344 9.645 23.426 1.00 97.19 95 VAL A CA 1
ATOM 717 C C . VAL A 1 95 ? -3.175 9.216 22.548 1.00 97.19 95 VAL A C 1
ATOM 719 O O . VAL A 1 95 ? -3.002 9.718 21.441 1.00 97.19 95 VAL A O 1
ATOM 722 N N . ASN A 1 96 ? -2.373 8.277 23.041 1.00 95.94 96 ASN A N 1
ATOM 723 C CA . ASN A 1 96 ? -1.306 7.643 22.273 1.00 95.94 96 ASN A CA 1
ATOM 724 C C . ASN A 1 96 ? -1.704 6.200 21.929 1.00 95.94 96 ASN A C 1
ATOM 726 O O . ASN A 1 96 ? -2.086 5.430 22.813 1.00 95.94 96 ASN A O 1
ATOM 730 N N . ILE A 1 97 ? -1.620 5.836 20.655 1.00 95.06 97 ILE A N 1
ATOM 731 C CA . ILE A 1 97 ? -2.019 4.533 20.123 1.00 95.06 97 ILE A CA 1
ATOM 732 C C . ILE A 1 97 ? -0.817 3.584 20.223 1.00 95.06 97 ILE A C 1
ATOM 734 O O . ILE A 1 97 ? 0.244 3.879 19.680 1.00 95.06 97 ILE A O 1
ATOM 738 N N . GLN A 1 98 ? -0.942 2.474 20.960 1.00 91.31 98 GLN A N 1
ATOM 739 C CA . GLN A 1 98 ? 0.195 1.588 21.254 1.00 91.31 98 GLN A CA 1
ATOM 740 C C . GLN A 1 98 ? 0.600 0.683 20.090 1.00 91.31 98 GLN A C 1
ATOM 742 O O . GLN A 1 98 ? 1.787 0.418 19.923 1.00 91.31 98 GLN A O 1
ATOM 747 N N . LYS A 1 99 ? -0.374 0.154 19.344 1.00 79.69 99 LYS A N 1
ATOM 748 C CA . LYS A 1 99 ? -0.148 -0.865 18.317 1.00 79.69 99 LYS A CA 1
ATOM 749 C C . LYS A 1 99 ? -0.848 -0.420 17.042 1.00 79.69 99 LYS A C 1
ATOM 751 O O . LYS A 1 99 ? -1.972 -0.824 16.773 1.00 79.69 99 LYS A O 1
ATOM 756 N N . LEU A 1 100 ? -0.170 0.432 16.283 1.00 79.31 100 LEU A N 1
ATOM 757 C CA . LEU A 1 100 ? -0.468 0.589 14.868 1.00 79.31 100 LEU A CA 1
ATOM 758 C C . LEU A 1 100 ? 0.666 -0.049 14.077 1.00 79.31 100 LEU A C 1
ATOM 760 O O . LEU A 1 100 ? 1.823 0.044 14.488 1.00 79.31 100 LEU A O 1
ATOM 764 N N . PRO A 1 101 ? 0.337 -0.775 13.010 1.00 75.38 101 PRO A N 1
ATOM 765 C CA . PRO A 1 101 ? 1.331 -1.467 12.227 1.00 75.38 101 PRO A CA 1
ATOM 766 C C . PRO A 1 101 ? 2.198 -0.438 11.513 1.00 75.38 101 PRO A C 1
ATOM 768 O O . PRO A 1 101 ? 1.680 0.545 10.988 1.00 75.38 101 PRO A O 1
ATOM 771 N N . ASN A 1 102 ? 3.508 -0.690 11.510 1.00 63.75 102 ASN A N 1
ATOM 772 C CA . ASN A 1 102 ? 4.462 0.195 10.860 1.00 63.75 102 ASN A CA 1
ATOM 773 C C . ASN A 1 102 ? 4.217 0.144 9.359 1.00 63.75 102 ASN A C 1
ATOM 775 O O . ASN A 1 102 ? 3.838 1.166 8.823 1.00 63.75 102 ASN A O 1
ATOM 779 N N . ASP A 1 103 ? 4.264 -1.042 8.730 1.00 66.06 103 ASP A N 1
ATOM 780 C CA . ASP A 1 103 ? 3.865 -1.169 7.323 1.00 66.06 103 ASP A CA 1
ATOM 781 C C . ASP A 1 103 ? 3.495 -2.603 6.836 1.00 66.06 103 ASP A C 1
ATOM 783 O O . ASP A 1 103 ? 3.049 -2.762 5.701 1.00 66.06 103 ASP A O 1
ATOM 787 N N . ASN A 1 104 ? 3.663 -3.675 7.634 1.00 79.81 104 ASN A N 1
ATOM 788 C CA . ASN A 1 104 ? 3.418 -5.071 7.194 1.00 79.81 104 ASN A CA 1
ATOM 789 C C . ASN A 1 104 ? 1.950 -5.518 7.337 1.00 79.81 104 ASN A C 1
ATOM 791 O O . ASN A 1 104 ? 1.644 -6.502 8.017 1.00 79.81 104 ASN A O 1
ATOM 795 N N . THR A 1 105 ? 1.033 -4.777 6.727 1.00 86.44 105 THR A N 1
ATOM 796 C CA . THR A 1 105 ? -0.387 -5.138 6.715 1.00 86.44 105 THR A CA 1
ATOM 797 C C . THR A 1 105 ? -0.905 -5.419 5.333 1.00 86.44 105 THR A C 1
ATOM 799 O O . THR A 1 105 ? -0.446 -4.829 4.360 1.00 86.44 105 THR A O 1
ATOM 802 N N . VAL A 1 106 ? -1.936 -6.247 5.292 1.00 84.62 106 VAL A N 1
ATOM 803 C CA . VAL A 1 106 ? -2.787 -6.450 4.127 1.00 84.62 106 VAL A CA 1
ATOM 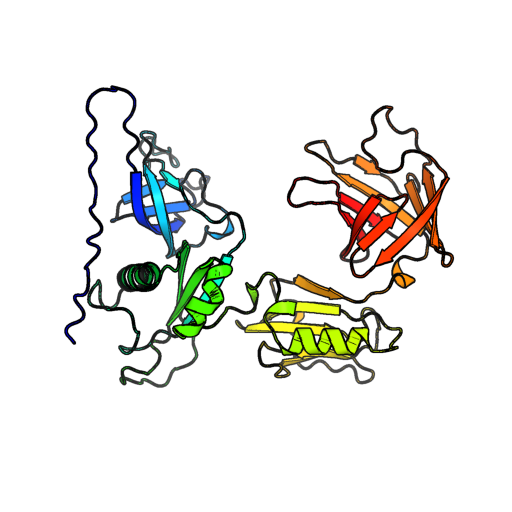804 C C . VAL A 1 106 ? -4.209 -6.067 4.490 1.00 84.62 106 VAL A C 1
ATOM 806 O O . VAL A 1 106 ? -4.613 -6.123 5.655 1.00 84.62 106 VAL A O 1
ATOM 809 N N . GLU A 1 107 ? -4.966 -5.663 3.487 1.00 89.44 107 GLU A N 1
ATOM 810 C CA . GLU A 1 107 ? -6.394 -5.460 3.609 1.00 89.44 107 GLU A CA 1
ATOM 811 C C . GLU A 1 107 ? -7.106 -6.642 2.967 1.00 89.44 107 GLU A C 1
ATOM 813 O O . GLU A 1 107 ? -6.805 -7.066 1.851 1.00 89.44 107 GLU A O 1
ATOM 818 N N . VAL A 1 108 ? -8.053 -7.197 3.697 1.00 91.94 108 VAL A N 1
ATOM 819 C CA . VAL A 1 108 ? -8.978 -8.206 3.205 1.00 91.94 108 VAL A CA 1
ATOM 820 C C . VAL A 1 108 ? -10.377 -7.620 3.260 1.00 91.94 108 VAL A C 1
ATOM 822 O O . VAL A 1 108 ? -10.617 -6.657 3.985 1.00 91.94 108 VAL A O 1
ATOM 825 N N . PHE A 1 109 ? -11.318 -8.178 2.517 1.00 93.00 109 PHE A N 1
ATOM 826 C CA . PHE A 1 109 ? -12.697 -7.737 2.576 1.00 93.00 109 PHE A CA 1
ATOM 827 C C . PHE A 1 109 ? -13.680 -8.892 2.699 1.00 93.00 109 PHE A C 1
ATOM 829 O O . PHE A 1 109 ? -13.377 -10.047 2.393 1.00 93.00 109 PHE A O 1
ATOM 836 N N . TRP A 1 110 ? -14.870 -8.549 3.175 1.00 94.06 110 TRP A N 1
ATOM 837 C CA . TRP A 1 110 ? -16.019 -9.430 3.273 1.00 94.06 110 TRP A CA 1
ATOM 838 C C . TRP A 1 110 ? -17.254 -8.719 2.730 1.00 94.06 110 TRP A C 1
ATOM 840 O O . TRP A 1 110 ? -17.571 -7.602 3.148 1.00 94.06 110 TRP A O 1
ATOM 850 N N . ASP A 1 111 ? -17.973 -9.376 1.826 1.00 92.31 111 ASP A N 1
ATOM 851 C CA . ASP A 1 111 ? -19.263 -8.893 1.346 1.00 92.31 111 ASP A CA 1
ATOM 852 C C . ASP A 1 111 ? -20.347 -9.247 2.357 1.00 92.31 111 ASP A C 1
ATOM 854 O O . ASP A 1 111 ? -20.822 -10.383 2.407 1.00 92.31 111 ASP A O 1
ATOM 858 N N . GLN A 1 112 ? -20.719 -8.263 3.180 1.00 92.62 112 GLN A N 1
ATOM 859 C CA . GLN A 1 112 ? -21.652 -8.453 4.283 1.00 92.62 112 GLN A CA 1
ATOM 860 C C . GLN A 1 112 ? -22.966 -9.033 3.765 1.00 92.62 112 GLN A C 1
ATOM 862 O O . GLN A 1 112 ? -23.501 -8.604 2.737 1.00 92.62 112 GLN A O 1
ATOM 867 N N . THR A 1 113 ? -23.490 -10.016 4.485 1.00 92.06 113 THR A N 1
ATOM 868 C CA . THR A 1 113 ? -24.763 -10.654 4.163 1.00 92.06 113 THR A CA 1
ATOM 869 C C . THR A 1 113 ? -25.882 -10.132 5.065 1.00 92.06 113 THR A C 1
ATOM 871 O O . THR A 1 113 ? -25.650 -9.444 6.054 1.00 92.06 113 THR A O 1
ATOM 874 N N . GLN A 1 114 ? -27.138 -10.428 4.730 1.00 88.31 114 GLN A N 1
ATOM 875 C CA . GLN A 1 114 ? -28.285 -9.982 5.529 1.00 88.31 114 GLN A CA 1
ATOM 876 C C . GLN A 1 114 ? -28.290 -10.600 6.940 1.00 88.31 114 GLN A C 1
ATOM 878 O O . GLN A 1 114 ? -28.714 -9.946 7.891 1.00 88.31 114 GLN A O 1
ATOM 883 N N . CYS A 1 115 ? -27.872 -11.867 7.081 1.00 88.56 115 CYS A N 1
ATOM 884 C CA . CYS A 1 115 ? -27.801 -12.551 8.384 1.00 88.56 115 CYS A CA 1
ATOM 885 C C . CYS A 1 115 ? -26.931 -13.821 8.426 1.00 88.56 115 CYS A C 1
ATOM 887 O O . CYS A 1 115 ? -27.004 -14.566 9.402 1.00 88.56 115 CYS A O 1
ATOM 889 N N . ALA A 1 116 ? -26.155 -14.125 7.383 1.00 92.25 116 ALA A N 1
ATOM 890 C CA . ALA A 1 116 ? -25.349 -15.347 7.310 1.00 92.25 116 ALA A CA 1
ATOM 891 C C . ALA A 1 116 ? -23.864 -15.132 7.656 1.00 92.25 116 ALA A C 1
ATOM 893 O O . ALA A 1 116 ? -23.079 -16.073 7.532 1.00 92.25 116 ALA A O 1
ATOM 894 N N . ASP A 1 117 ? -23.477 -13.927 8.080 1.00 93.94 117 ASP A N 1
ATOM 895 C CA . ASP A 1 117 ? -22.094 -13.639 8.447 1.00 93.94 117 ASP A CA 1
ATOM 896 C C . ASP A 1 117 ? -21.675 -14.469 9.679 1.00 93.94 117 ASP A C 1
ATOM 898 O O . ASP A 1 117 ? -22.478 -14.689 10.590 1.00 93.94 117 ASP A O 1
ATOM 902 N N . PRO A 1 118 ? -20.427 -14.968 9.729 1.00 94.62 118 PRO A N 1
ATOM 903 C CA . PRO A 1 118 ? -20.006 -15.948 10.730 1.00 94.62 118 PRO A CA 1
ATOM 904 C C . PRO A 1 118 ? -19.769 -15.350 12.124 1.00 94.62 118 PRO A C 1
ATOM 906 O O . PRO A 1 118 ? -19.610 -16.098 13.094 1.00 94.62 118 PRO A O 1
ATOM 909 N N . TRP A 1 119 ? -19.720 -14.021 12.241 1.00 92.50 119 TRP A N 1
ATOM 910 C CA . TRP A 1 119 ? -19.615 -13.326 13.520 1.00 92.50 119 TRP A CA 1
ATOM 911 C C . TRP A 1 119 ? -21.001 -13.110 14.132 1.00 92.50 119 TRP A C 1
ATOM 913 O O . TRP A 1 119 ? -21.970 -12.784 13.451 1.00 92.50 119 TRP A O 1
ATOM 923 N N . ASN A 1 120 ? -21.103 -13.288 15.450 1.00 77.12 120 ASN A N 1
ATOM 924 C CA . ASN A 1 120 ? -22.375 -13.131 16.142 1.00 77.12 120 ASN A CA 1
ATOM 925 C C . ASN A 1 120 ? -22.795 -11.649 16.187 1.00 77.12 120 ASN A C 1
ATOM 927 O O . ASN A 1 120 ? -22.215 -10.858 16.932 1.00 77.12 120 ASN A O 1
ATOM 931 N N . THR A 1 121 ? -23.836 -11.285 15.438 1.00 68.38 121 THR A N 1
ATOM 932 C CA . THR A 1 121 ? -24.354 -9.911 15.360 1.00 68.38 121 THR A CA 1
ATOM 933 C C . THR A 1 121 ? -25.208 -9.487 16.558 1.00 68.38 121 THR A C 1
ATOM 935 O O . THR A 1 121 ? -25.713 -8.368 16.559 1.00 68.38 121 THR A O 1
ATOM 938 N N . ASP A 1 122 ? -25.380 -10.325 17.591 1.00 70.94 122 ASP A N 1
ATOM 939 C CA . ASP A 1 122 ? -26.147 -9.968 18.800 1.00 70.94 122 ASP A CA 1
ATOM 940 C C . ASP A 1 122 ? -25.644 -8.662 19.460 1.00 70.94 122 ASP A C 1
ATOM 942 O O . ASP A 1 122 ? -26.409 -7.945 20.113 1.00 70.94 122 ASP A O 1
ATOM 946 N N . LYS A 1 123 ? -24.366 -8.309 19.258 1.00 62.25 123 LYS A N 1
ATOM 947 C CA . LYS A 1 123 ? -23.792 -7.012 19.637 1.00 62.25 123 LYS A CA 1
ATOM 948 C C . LYS A 1 123 ? -24.132 -5.946 18.586 1.00 62.25 123 LYS A C 1
ATOM 950 O O . LYS A 1 123 ? -23.429 -5.776 17.600 1.00 62.25 123 LYS A O 1
ATOM 955 N N . GLY A 1 124 ? -25.207 -5.190 18.813 1.00 57.16 124 GLY A N 1
ATOM 956 C CA . GLY A 1 124 ? -25.486 -3.968 18.044 1.00 57.16 124 GLY A CA 1
ATOM 957 C C . GLY A 1 124 ? -26.006 -4.198 16.621 1.00 57.16 124 GLY A C 1
ATOM 958 O O . GLY A 1 124 ? -25.581 -3.494 15.700 1.00 57.16 124 GLY A O 1
ATOM 959 N N . ILE A 1 125 ? -26.936 -5.152 16.474 1.00 65.00 125 ILE A N 1
ATOM 960 C CA . ILE A 1 125 ? -27.673 -5.474 15.240 1.00 65.00 125 ILE A CA 1
ATOM 961 C C . ILE A 1 125 ? -28.014 -4.198 14.455 1.00 65.00 125 ILE A C 1
ATOM 963 O O . ILE A 1 125 ? -28.736 -3.328 14.945 1.00 65.00 125 ILE A O 1
ATOM 967 N N . GLY A 1 126 ? -27.511 -4.111 13.222 1.00 78.50 126 GLY A N 1
ATOM 968 C CA . GLY A 1 126 ? -27.832 -3.032 12.285 1.00 78.50 126 GLY A CA 1
ATOM 969 C C . GLY A 1 126 ? -26.985 -1.763 12.413 1.00 78.50 126 GLY A C 1
ATOM 970 O O . GLY A 1 126 ? -27.335 -0.760 11.798 1.00 78.50 126 GLY A O 1
ATOM 971 N N . SER A 1 127 ? -25.891 -1.782 13.182 1.00 91.50 127 SER A N 1
ATOM 972 C CA . SER A 1 127 ? -24.913 -0.685 13.208 1.00 91.50 127 SER A CA 1
ATOM 973 C C . SER A 1 127 ? -23.524 -1.141 12.764 1.00 91.50 127 SER A C 1
ATOM 975 O O . SER A 1 127 ? -23.081 -2.241 13.110 1.00 91.50 127 SER A O 1
ATOM 977 N N . ASP A 1 128 ? -22.810 -0.266 12.056 1.00 93.50 128 ASP A N 1
ATOM 978 C CA . ASP A 1 128 ? -21.428 -0.514 11.626 1.00 93.50 128 ASP A CA 1
ATOM 979 C C . ASP A 1 128 ? -20.504 -0.698 12.840 1.00 93.50 128 ASP A C 1
ATOM 981 O O . ASP A 1 128 ? -19.687 -1.612 12.864 1.00 93.50 128 ASP A O 1
ATOM 985 N N . LYS A 1 129 ? -20.718 0.073 13.920 1.00 93.44 129 LYS A N 1
ATOM 986 C CA . LYS A 1 129 ? -19.973 -0.086 15.181 1.00 93.44 129 LYS A CA 1
ATOM 987 C C . LYS A 1 129 ? -20.163 -1.478 15.796 1.00 93.44 129 LYS A C 1
ATOM 989 O O . LYS A 1 129 ? -19.178 -2.130 16.120 1.00 93.44 129 LYS A O 1
ATOM 994 N N . GLY A 1 130 ? -21.408 -1.934 15.963 1.00 92.50 130 GLY A N 1
ATOM 995 C CA . GLY A 1 130 ? -21.684 -3.256 16.541 1.00 92.50 130 GLY A CA 1
ATOM 996 C C . GLY A 1 130 ? -21.119 -4.390 15.684 1.00 92.50 130 GLY A C 1
ATOM 997 O O . GLY A 1 130 ? -20.516 -5.330 16.199 1.00 92.50 130 GLY A O 1
ATOM 998 N N . THR A 1 131 ? -21.220 -4.242 14.360 1.00 93.69 131 THR A N 1
ATOM 999 C CA . THR A 1 131 ? -20.617 -5.175 13.401 1.00 93.69 131 THR A CA 1
ATOM 1000 C C . THR A 1 131 ? -19.093 -5.197 13.523 1.00 93.69 131 THR A C 1
ATOM 1002 O O . THR A 1 131 ? -18.510 -6.275 13.582 1.00 93.69 131 THR A O 1
ATOM 1005 N N . ALA A 1 132 ? -18.442 -4.034 13.618 1.00 94.56 132 ALA A N 1
ATOM 1006 C CA . ALA A 1 132 ? -16.995 -3.933 13.787 1.00 94.56 132 ALA A CA 1
ATOM 1007 C C . ALA A 1 132 ? -16.512 -4.572 15.098 1.00 94.56 132 ALA A C 1
ATOM 1009 O O . ALA A 1 132 ? -15.506 -5.275 15.092 1.00 94.56 132 ALA A O 1
ATOM 1010 N N . GLU A 1 133 ? -17.239 -4.387 16.206 1.00 93.56 133 GLU A N 1
ATOM 1011 C CA . GLU A 1 133 ? -16.937 -5.044 17.487 1.00 93.56 133 GLU A CA 1
ATOM 1012 C C . GLU A 1 133 ? -17.053 -6.573 17.376 1.00 93.56 133 GLU A C 1
ATOM 1014 O O . GLU A 1 133 ? -16.129 -7.292 17.755 1.00 93.56 133 GLU A O 1
ATOM 1019 N N . ALA A 1 134 ? -18.157 -7.076 16.814 1.00 93.75 134 ALA A N 1
ATOM 1020 C CA . ALA A 1 134 ? -18.376 -8.512 16.632 1.00 93.75 134 ALA A CA 1
ATOM 1021 C C . ALA A 1 134 ? -17.329 -9.154 15.705 1.00 93.75 134 ALA A C 1
ATOM 1023 O O . ALA A 1 134 ? -16.856 -10.260 15.970 1.00 93.75 134 ALA A O 1
ATOM 1024 N N . LEU A 1 135 ? -16.955 -8.454 14.635 1.00 95.06 135 LEU A N 1
ATOM 1025 C CA . LEU A 1 135 ? -15.944 -8.889 13.681 1.00 95.06 135 LEU A CA 1
ATOM 1026 C C . LEU A 1 135 ? -14.536 -8.897 14.292 1.00 95.06 135 LEU A C 1
ATOM 1028 O O . LEU A 1 135 ? -13.802 -9.871 14.121 1.00 95.06 135 LEU A O 1
ATOM 1032 N N . ALA A 1 136 ? -14.166 -7.846 15.029 1.00 95.06 136 ALA A N 1
ATOM 1033 C CA . ALA A 1 136 ? -12.882 -7.782 15.721 1.00 95.06 136 ALA A CA 1
ATOM 1034 C C . ALA A 1 136 ? -12.740 -8.927 16.736 1.00 95.06 136 ALA A C 1
ATOM 1036 O O . ALA A 1 136 ? -11.721 -9.616 16.733 1.00 95.06 136 ALA A O 1
ATOM 1037 N N . ASP A 1 137 ? -13.779 -9.188 17.537 1.00 93.75 137 ASP A N 1
ATOM 1038 C CA . ASP A 1 137 ? -13.808 -10.318 18.473 1.00 93.75 137 ASP A CA 1
ATOM 1039 C C . ASP A 1 137 ? -13.680 -11.664 17.733 1.00 93.75 137 ASP A C 1
ATOM 1041 O O . ASP A 1 137 ? -12.870 -12.513 18.107 1.00 93.75 137 ASP A O 1
ATOM 1045 N N . TYR A 1 138 ? -14.436 -11.847 16.643 1.00 95.62 138 TYR A N 1
ATOM 1046 C CA . TYR A 1 138 ? -14.429 -13.071 15.834 1.00 95.62 138 TYR A CA 1
ATOM 1047 C C . TYR A 1 138 ? -13.042 -13.410 15.264 1.00 95.62 138 TYR A C 1
ATOM 1049 O O . TYR A 1 138 ? -12.640 -14.582 15.266 1.00 95.62 138 TYR A O 1
ATOM 1057 N N . LEU A 1 139 ? -12.315 -12.400 14.776 1.00 96.06 139 LEU A N 1
ATOM 1058 C CA . LEU A 1 139 ? -10.960 -12.550 14.241 1.00 96.06 139 LEU A CA 1
ATOM 1059 C C . LEU A 1 139 ? -9.924 -12.731 15.360 1.00 96.06 139 LEU A C 1
ATOM 1061 O O . LEU A 1 139 ? -9.064 -13.611 15.259 1.00 96.06 139 LEU A O 1
ATOM 1065 N N . ALA A 1 140 ? -10.061 -12.006 16.473 1.00 94.81 140 ALA A N 1
ATOM 1066 C CA . ALA A 1 140 ? -9.188 -12.155 17.635 1.00 94.81 140 ALA A CA 1
ATOM 1067 C C . ALA A 1 140 ? -9.255 -13.572 18.238 1.00 94.81 140 ALA A C 1
ATOM 1069 O O . ALA A 1 140 ? -8.218 -14.163 18.540 1.00 94.81 140 ALA A O 1
ATOM 1070 N N . GLU A 1 141 ? -10.447 -14.178 18.330 1.00 95.62 141 GLU A N 1
ATOM 1071 C CA . GLU A 1 141 ? -10.635 -15.575 18.769 1.00 95.62 141 GLU A CA 1
ATOM 1072 C C . GLU A 1 141 ? -9.896 -16.602 17.890 1.00 95.62 141 GLU A C 1
ATOM 1074 O O . GLU A 1 141 ? -9.663 -17.741 18.307 1.00 95.62 141 GLU A O 1
ATOM 1079 N N . ARG A 1 142 ? -9.516 -16.207 16.671 1.00 96.56 142 ARG A N 1
ATOM 1080 C CA . ARG A 1 142 ? -8.782 -17.025 15.696 1.00 96.56 142 ARG A CA 1
ATOM 1081 C C . ARG A 1 142 ? -7.307 -16.646 15.592 1.00 96.56 142 ARG A C 1
ATOM 1083 O O . ARG A 1 142 ? -6.604 -17.190 14.744 1.00 96.56 142 ARG A O 1
ATOM 1090 N N . ASN A 1 143 ? -6.817 -15.801 16.502 1.00 96.69 143 ASN A N 1
ATOM 1091 C CA . ASN A 1 143 ? -5.452 -15.272 16.505 1.00 96.69 143 ASN A CA 1
ATOM 1092 C C . ASN A 1 143 ? -5.119 -14.537 15.199 1.00 96.69 143 ASN A C 1
ATOM 1094 O O . ASN A 1 143 ? -4.079 -14.807 14.591 1.00 96.69 143 ASN A O 1
ATOM 1098 N N . ILE A 1 144 ? -6.039 -13.673 14.766 1.00 95.69 144 ILE A N 1
ATOM 1099 C CA . ILE A 1 144 ? -5.836 -12.699 13.695 1.00 95.69 144 ILE A CA 1
ATOM 1100 C C . ILE A 1 144 ? -5.925 -11.316 14.335 1.00 95.69 144 ILE A C 1
ATOM 1102 O O . ILE A 1 144 ? -6.965 -10.945 14.885 1.00 95.69 144 ILE A O 1
ATOM 1106 N N . ASP A 1 145 ? -4.827 -10.567 14.291 1.00 93.50 145 ASP A N 1
ATOM 1107 C CA . ASP A 1 145 ? -4.793 -9.203 14.817 1.00 93.50 145 ASP A CA 1
ATOM 1108 C C . ASP A 1 145 ? -5.443 -8.241 13.813 1.00 93.50 145 ASP A C 1
ATOM 1110 O O . ASP A 1 145 ? -4.995 -8.109 12.674 1.00 93.50 145 ASP A O 1
ATOM 1114 N N . VAL A 1 146 ? -6.485 -7.536 14.254 1.00 95.19 146 VAL A N 1
ATOM 1115 C CA . VAL A 1 146 ? -7.164 -6.502 13.463 1.00 95.19 146 VAL A CA 1
ATOM 1116 C C . VAL A 1 146 ? -6.620 -5.130 13.837 1.00 95.19 146 VAL A C 1
ATOM 1118 O O . VAL A 1 146 ? -6.475 -4.827 15.019 1.00 95.19 146 VAL A O 1
ATOM 1121 N N . PHE A 1 147 ? -6.366 -4.287 12.836 1.00 94.44 147 PHE A N 1
ATOM 1122 C CA . PHE A 1 147 ? -5.935 -2.898 13.029 1.00 94.44 147 PHE A CA 1
ATOM 1123 C C . PHE A 1 147 ? -7.022 -1.901 12.699 1.00 94.44 147 PHE A C 1
ATOM 1125 O O . PHE A 1 147 ? -7.230 -0.945 13.445 1.00 94.44 147 PHE A O 1
ATOM 1132 N N . SER A 1 148 ? -7.719 -2.121 11.587 1.00 94.69 148 SER A N 1
ATOM 1133 C CA . SER A 1 148 ? -8.815 -1.258 11.185 1.00 94.69 148 SER A CA 1
ATOM 1134 C C . SER A 1 148 ? -9.920 -2.005 10.464 1.00 94.69 148 SER A C 1
ATOM 1136 O O . SER A 1 148 ? -9.673 -3.022 9.817 1.00 94.69 148 SER A O 1
ATOM 1138 N N . ILE A 1 149 ? -11.130 -1.468 10.572 1.00 96.25 149 ILE A N 1
ATOM 1139 C CA . ILE A 1 149 ? -12.338 -1.950 9.912 1.00 96.25 149 ILE A CA 1
ATOM 1140 C C . ILE A 1 149 ? -13.010 -0.748 9.245 1.00 96.25 149 ILE A C 1
ATOM 1142 O O . ILE A 1 149 ? -13.279 0.254 9.908 1.00 96.25 149 ILE A O 1
ATOM 1146 N N . ASN A 1 150 ? -13.279 -0.849 7.947 1.00 94.56 150 ASN A N 1
ATOM 1147 C CA . ASN A 1 150 ? -13.978 0.166 7.165 1.00 94.56 150 ASN A CA 1
ATOM 1148 C C . ASN A 1 150 ? -15.219 -0.431 6.495 1.00 94.56 150 ASN A C 1
ATOM 1150 O O . ASN A 1 150 ? -15.201 -1.590 6.084 1.00 94.56 150 ASN A O 1
ATOM 1154 N N . PHE A 1 151 ? -16.270 0.369 6.343 1.00 93.44 151 PHE A N 1
ATOM 1155 C CA . PHE A 1 151 ? -17.512 -0.032 5.687 1.00 93.44 151 PHE A CA 1
ATOM 1156 C C . PHE A 1 151 ? -17.723 0.821 4.445 1.00 93.44 151 PHE A C 1
ATOM 1158 O O . PHE A 1 151 ? -17.649 2.046 4.507 1.00 93.44 151 PHE A O 1
ATOM 1165 N N . VAL A 1 152 ? -18.011 0.172 3.322 1.00 89.62 152 VAL A N 1
ATOM 1166 C CA . VAL A 1 152 ? -18.313 0.841 2.055 1.00 89.62 152 VAL A CA 1
ATOM 1167 C C . VAL A 1 152 ? -19.647 0.319 1.543 1.00 89.62 152 VAL A C 1
ATOM 1169 O O . VAL A 1 152 ? -19.839 -0.892 1.431 1.00 89.62 152 VAL A O 1
ATOM 1172 N N . ASP A 1 153 ? -20.575 1.226 1.246 1.00 89.50 153 ASP A N 1
ATOM 1173 C CA . ASP A 1 153 ? -21.786 0.884 0.501 1.00 89.50 153 ASP A CA 1
ATOM 1174 C C . ASP A 1 153 ? -21.402 0.685 -0.971 1.00 89.50 153 ASP A C 1
ATOM 1176 O O . ASP A 1 153 ? -20.819 1.588 -1.571 1.00 89.50 153 ASP A O 1
ATOM 1180 N N . TYR A 1 154 ? -21.728 -0.461 -1.569 1.00 80.38 154 TYR A N 1
ATOM 1181 C CA . TYR A 1 154 ? -21.445 -0.724 -2.982 1.00 80.38 154 TYR A CA 1
ATOM 1182 C C . TYR A 1 154 ? -22.723 -1.069 -3.754 1.00 80.38 154 TYR A C 1
ATOM 1184 O O . TYR A 1 154 ? -23.673 -1.657 -3.235 1.00 80.38 154 TYR A O 1
ATOM 1192 N N . ALA A 1 155 ? -22.782 -0.618 -5.009 1.00 64.69 155 ALA A N 1
ATOM 1193 C CA . ALA A 1 155 ? -24.025 -0.525 -5.779 1.00 64.69 155 ALA A CA 1
ATOM 1194 C C . ALA A 1 155 ? -24.483 -1.843 -6.439 1.00 64.69 155 ALA A C 1
ATOM 1196 O O . ALA A 1 155 ? -25.583 -1.887 -7.013 1.00 64.69 155 ALA A O 1
ATOM 1197 N N . ASP A 1 156 ? -23.679 -2.904 -6.353 1.00 57.06 156 ASP A N 1
ATOM 1198 C CA . ASP A 1 156 ? -23.975 -4.202 -6.958 1.00 57.06 156 ASP A CA 1
ATOM 1199 C C . ASP A 1 156 ? -25.007 -4.974 -6.138 1.00 57.06 156 ASP A C 1
ATOM 1201 O O . ASP A 1 156 ? -24.705 -5.779 -5.263 1.00 57.06 156 ASP A O 1
ATOM 1205 N N . GLY A 1 157 ? -26.280 -4.723 -6.445 1.00 51.38 157 GLY A N 1
ATOM 1206 C CA . GLY A 1 157 ? -27.372 -5.539 -5.918 1.00 51.38 157 GLY A CA 1
ATOM 1207 C C . GLY A 1 157 ? -28.680 -4.803 -5.690 1.00 51.38 157 GLY A C 1
ATOM 1208 O O . GLY A 1 157 ? -29.314 -4.975 -4.657 1.00 51.38 157 GLY A O 1
ATOM 1209 N N . LYS A 1 158 ? -29.157 -4.019 -6.665 1.00 54.81 158 LYS A N 1
ATOM 1210 C CA . LYS A 1 158 ? -30.486 -3.369 -6.601 1.00 54.81 158 LYS A CA 1
ATOM 1211 C C . LYS A 1 158 ? -31.680 -4.342 -6.602 1.00 54.81 158 LYS A C 1
ATOM 1213 O O . LYS A 1 158 ? -32.828 -3.895 -6.580 1.00 54.81 158 LYS A O 1
ATOM 1218 N N . ALA A 1 159 ? -31.455 -5.656 -6.640 1.00 71.88 159 ALA A N 1
ATOM 1219 C CA . ALA A 1 159 ? -32.517 -6.633 -6.445 1.00 71.88 159 ALA A CA 1
ATOM 1220 C C . ALA A 1 159 ? -32.721 -6.854 -4.943 1.00 71.88 159 ALA A C 1
ATOM 1222 O O . ALA A 1 159 ? -31.894 -7.476 -4.283 1.00 71.88 159 ALA A O 1
ATOM 1223 N N . PHE A 1 160 ? -33.837 -6.354 -4.407 1.00 79.31 160 PHE A N 1
ATOM 1224 C CA . PHE A 1 160 ? -34.226 -6.614 -3.024 1.00 79.31 160 PHE A CA 1
ATOM 1225 C C . PHE A 1 160 ? -34.268 -8.128 -2.771 1.00 79.31 160 PHE A C 1
ATOM 1227 O O . PHE A 1 160 ? -35.121 -8.834 -3.314 1.00 79.31 160 PHE A O 1
ATOM 1234 N N . CYS A 1 161 ? -33.351 -8.619 -1.941 1.00 85.88 161 CYS A N 1
ATOM 1235 C CA . CYS A 1 161 ? -33.327 -9.994 -1.478 1.00 85.88 161 CYS A CA 1
ATOM 1236 C C . CYS A 1 161 ? -33.295 -10.022 0.051 1.00 85.88 161 CYS A C 1
ATOM 1238 O O . CYS A 1 161 ? -32.423 -9.426 0.671 1.00 85.88 161 CYS A O 1
ATOM 1240 N N . ALA A 1 162 ? -34.237 -10.751 0.649 1.00 87.75 162 ALA A N 1
ATOM 1241 C CA . ALA A 1 162 ? -34.370 -10.887 2.101 1.00 87.75 162 ALA A CA 1
ATOM 1242 C C . ALA A 1 162 ? -33.836 -12.228 2.648 1.00 87.75 162 ALA A C 1
ATOM 1244 O O . ALA A 1 162 ? -34.086 -12.566 3.802 1.00 87.75 162 ALA A O 1
ATOM 1245 N N . ALA A 1 163 ? -33.160 -13.038 1.826 1.00 90.94 163 ALA A N 1
ATOM 1246 C CA . ALA A 1 163 ? -32.539 -14.276 2.296 1.00 90.94 163 ALA A CA 1
ATOM 1247 C C . ALA A 1 163 ? -31.253 -13.963 3.075 1.00 90.94 163 ALA A C 1
ATOM 1249 O O . ALA A 1 163 ? -30.524 -13.051 2.697 1.00 90.94 163 ALA A O 1
ATOM 1250 N N . CYS A 1 164 ? -30.932 -14.747 4.112 1.00 89.75 164 CYS A N 1
ATOM 1251 C CA . CYS A 1 164 ? -29.762 -14.466 4.954 1.00 89.75 164 CYS A CA 1
ATOM 1252 C C . CYS A 1 164 ? -28.437 -14.423 4.201 1.00 89.75 164 CYS A C 1
ATOM 1254 O O . CYS A 1 164 ? -27.563 -13.662 4.590 1.00 89.75 164 CYS A O 1
ATOM 1256 N N . SER A 1 165 ? -28.297 -15.222 3.143 1.00 90.50 165 SER A N 1
ATOM 1257 C CA . SER A 1 165 ? -27.090 -15.289 2.318 1.00 90.50 165 SER A CA 1
ATOM 1258 C C . SER A 1 165 ? -27.008 -14.195 1.255 1.00 90.50 165 SER A C 1
ATOM 1260 O O . SER A 1 165 ? -26.040 -14.160 0.507 1.00 90.50 165 SER A O 1
ATOM 1262 N N . CYS A 1 166 ? -28.036 -13.358 1.111 1.00 89.94 166 CYS A N 1
ATOM 1263 C CA . CYS A 1 166 ? -27.975 -12.240 0.181 1.00 89.94 166 CYS A CA 1
ATOM 1264 C C . CYS A 1 166 ? -27.097 -11.133 0.748 1.00 89.94 166 CYS A C 1
ATOM 1266 O O . CYS A 1 166 ? -27.048 -10.947 1.962 1.00 89.94 166 CYS A O 1
ATOM 1268 N N . HIS A 1 167 ? -26.428 -10.394 -0.131 1.00 90.19 167 HIS A N 1
ATOM 1269 C CA . HIS A 1 167 ? -25.603 -9.267 0.278 1.00 90.19 167 HIS A CA 1
ATOM 1270 C C . HIS A 1 167 ? -26.460 -8.146 0.879 1.00 90.19 167 HIS A C 1
ATOM 1272 O O . HIS A 1 167 ? -27.613 -7.931 0.484 1.00 90.19 167 HIS A O 1
ATOM 1278 N N . SER A 1 168 ? -25.902 -7.436 1.856 1.00 89.88 168 SER A N 1
ATOM 1279 C CA . SER A 1 168 ? -26.516 -6.249 2.454 1.00 89.88 168 SER A CA 1
ATOM 1280 C C . SER A 1 168 ? -26.317 -4.988 1.608 1.00 89.88 168 SER A C 1
ATOM 1282 O O . SER A 1 168 ? -26.963 -3.976 1.870 1.00 89.88 168 SER A O 1
ATOM 1284 N N . GLY A 1 169 ? -25.447 -5.055 0.592 1.00 88.94 169 GLY A N 1
ATOM 1285 C CA . GLY A 1 169 ? -24.952 -3.891 -0.145 1.00 88.94 169 GLY A CA 1
ATOM 1286 C C . GLY A 1 169 ? -23.804 -3.171 0.569 1.00 88.94 169 GLY A C 1
ATOM 1287 O O . GLY A 1 169 ? -23.409 -2.094 0.134 1.00 88.94 169 GLY A O 1
ATOM 1288 N N . LYS A 1 170 ? -23.268 -3.747 1.655 1.00 90.62 170 LYS A N 1
ATOM 1289 C CA . LYS A 1 170 ? -22.069 -3.260 2.343 1.00 90.62 170 LYS A CA 1
ATOM 1290 C C . LYS A 1 170 ? -20.907 -4.226 2.172 1.00 90.62 170 LYS A C 1
ATOM 1292 O O . LYS A 1 170 ? -21.057 -5.439 2.321 1.00 90.62 170 LYS A O 1
ATOM 1297 N N . ARG A 1 171 ? -19.727 -3.673 1.918 1.00 92.00 171 ARG A N 1
ATOM 1298 C CA . ARG A 1 171 ? -18.447 -4.376 1.953 1.00 92.00 171 ARG A CA 1
ATOM 1299 C C . ARG A 1 171 ? -17.670 -3.911 3.169 1.00 92.00 171 ARG A C 1
ATOM 1301 O O . ARG A 1 171 ? -17.586 -2.714 3.440 1.00 92.00 171 ARG A O 1
ATOM 1308 N N . ILE A 1 172 ? -17.119 -4.870 3.898 1.00 94.25 172 ILE A N 1
ATOM 1309 C CA . ILE A 1 172 ? -16.327 -4.623 5.096 1.00 94.25 172 ILE A CA 1
ATOM 1310 C C . ILE A 1 172 ? -14.872 -4.864 4.740 1.00 94.25 172 ILE A C 1
ATOM 1312 O O . ILE A 1 172 ? -14.508 -5.994 4.434 1.00 94.25 172 ILE A O 1
ATOM 1316 N N . TYR A 1 173 ? -14.050 -3.824 4.789 1.00 93.00 173 TYR A N 1
ATOM 1317 C CA . TYR A 1 173 ? -12.605 -3.925 4.624 1.00 93.00 173 TYR A CA 1
ATOM 1318 C C . TYR A 1 173 ? -11.955 -4.047 5.997 1.00 93.00 173 TYR A C 1
ATOM 1320 O O . TYR A 1 173 ? -12.270 -3.283 6.908 1.00 93.00 173 TYR A O 1
ATOM 1328 N N . VAL A 1 174 ? -11.049 -5.004 6.151 1.00 95.19 174 VAL A N 1
ATOM 1329 C CA . VAL A 1 174 ? -10.349 -5.301 7.398 1.00 95.19 174 VAL A CA 1
ATOM 1330 C C . VAL A 1 174 ? -8.858 -5.300 7.132 1.00 95.19 174 VAL A C 1
ATOM 1332 O O . VAL A 1 174 ? -8.367 -6.041 6.284 1.00 95.19 174 VAL A O 1
ATOM 1335 N N . ARG A 1 175 ? -8.123 -4.496 7.893 1.00 92.56 175 ARG A N 1
ATOM 1336 C CA . ARG A 1 175 ? -6.664 -4.476 7.847 1.00 92.56 175 ARG A CA 1
ATOM 1337 C C . ARG A 1 175 ? -6.094 -5.379 8.930 1.00 92.56 175 ARG A C 1
ATOM 1339 O O . ARG A 1 175 ? -6.390 -5.182 10.110 1.00 92.56 175 ARG A O 1
ATOM 1346 N N . ILE A 1 176 ? -5.261 -6.326 8.519 1.00 93.75 176 ILE A N 1
ATOM 1347 C CA . ILE A 1 176 ? -4.630 -7.350 9.364 1.00 93.75 176 ILE A CA 1
ATOM 1348 C C . ILE A 1 176 ? -3.134 -7.445 9.052 1.00 93.75 176 ILE A C 1
ATOM 1350 O O . ILE A 1 176 ? -2.654 -6.826 8.099 1.00 93.75 176 ILE A O 1
ATOM 1354 N N . PHE A 1 177 ? -2.376 -8.214 9.832 1.00 90.44 177 PHE A N 1
ATOM 1355 C CA . PHE A 1 177 ? -0.996 -8.533 9.461 1.00 90.44 177 PHE A CA 1
ATOM 1356 C C . PHE A 1 177 ? -0.956 -9.397 8.196 1.00 90.44 177 PHE A C 1
ATOM 1358 O O . PHE A 1 177 ? -1.801 -10.270 8.012 1.00 90.44 177 PHE A O 1
ATOM 1365 N N . ALA A 1 178 ? 0.055 -9.189 7.349 1.00 85.19 178 ALA A N 1
ATOM 1366 C CA . ALA A 1 178 ? 0.254 -10.011 6.151 1.00 85.19 178 ALA A CA 1
ATOM 1367 C C . ALA A 1 178 ? 0.365 -11.513 6.479 1.00 85.19 178 ALA A C 1
ATOM 1369 O O . ALA A 1 178 ? -0.208 -12.339 5.776 1.00 85.19 178 ALA A O 1
ATOM 1370 N N . ASP A 1 179 ? 1.014 -11.853 7.596 1.00 86.56 179 ASP A N 1
ATOM 1371 C CA . ASP A 1 179 ? 1.194 -13.235 8.066 1.00 86.56 179 ASP A CA 1
ATOM 1372 C C . ASP A 1 179 ? -0.131 -13.931 8.452 1.00 86.56 179 ASP A C 1
ATOM 1374 O O . ASP A 1 179 ? -0.181 -15.154 8.581 1.00 86.56 179 ASP A O 1
ATOM 1378 N N . ASP A 1 180 ? -1.212 -13.167 8.642 1.00 93.38 180 ASP A N 1
ATOM 1379 C CA . ASP A 1 180 ? -2.549 -13.682 8.952 1.00 93.38 180 ASP A CA 1
ATOM 1380 C C . ASP A 1 180 ? -3.438 -13.832 7.702 1.00 93.38 180 ASP A C 1
ATOM 1382 O O . ASP A 1 180 ? -4.592 -14.254 7.821 1.00 93.38 180 ASP A O 1
ATOM 1386 N N . LEU A 1 181 ? -2.927 -13.522 6.503 1.00 87.88 181 LEU A N 1
ATOM 1387 C CA . LEU A 1 181 ? -3.697 -13.550 5.256 1.00 87.88 181 LEU A CA 1
ATOM 1388 C C . LEU A 1 181 ? -4.293 -14.932 4.959 1.00 87.88 181 LEU A C 1
ATOM 1390 O O . LEU A 1 181 ? -5.489 -15.037 4.683 1.00 87.88 181 LEU A O 1
ATOM 1394 N N . ASP A 1 182 ? -3.493 -15.993 5.066 1.00 86.44 182 ASP A N 1
ATOM 1395 C CA . ASP A 1 182 ? -3.959 -17.366 4.834 1.00 86.44 182 ASP A CA 1
ATOM 1396 C C . ASP A 1 182 ? -5.079 -17.736 5.817 1.00 86.44 182 ASP A C 1
ATOM 1398 O O . ASP A 1 182 ? -6.114 -18.272 5.430 1.00 86.44 182 ASP A O 1
ATOM 1402 N N . LYS A 1 183 ? -4.941 -17.347 7.092 1.00 95.06 183 LYS A N 1
ATOM 1403 C CA . LYS A 1 183 ? -5.983 -17.589 8.099 1.00 95.06 183 LYS A CA 1
ATOM 1404 C C . LYS A 1 183 ? -7.266 -16.831 7.770 1.00 95.06 183 LYS A C 1
ATOM 1406 O O . LYS A 1 183 ? -8.349 -17.368 7.968 1.00 95.06 183 LYS A O 1
ATOM 1411 N N . ALA A 1 184 ? -7.170 -15.580 7.322 1.00 94.94 184 ALA A N 1
ATOM 1412 C CA . ALA A 1 184 ? -8.339 -14.779 6.975 1.00 94.94 184 ALA A CA 1
ATOM 1413 C C . ALA A 1 184 ? -9.045 -15.329 5.727 1.00 94.94 184 ALA A C 1
ATOM 1415 O O . ALA A 1 184 ? -10.272 -15.446 5.707 1.00 94.94 184 ALA A O 1
ATOM 1416 N N . THR A 1 185 ? -8.283 -15.724 4.710 1.00 89.44 185 THR A N 1
ATOM 1417 C CA . THR A 1 185 ? -8.833 -16.305 3.479 1.00 89.44 185 THR A CA 1
ATOM 1418 C C . THR A 1 185 ? -9.471 -17.676 3.714 1.00 89.44 185 THR A C 1
ATOM 1420 O O . THR A 1 185 ? -10.564 -17.921 3.204 1.00 89.44 185 THR A O 1
ATOM 1423 N N . ASP A 1 186 ? -8.909 -18.508 4.598 1.00 94.31 186 ASP A N 1
ATOM 1424 C CA . ASP A 1 186 ? -9.528 -19.760 5.067 1.00 94.31 186 ASP A CA 1
ATOM 1425 C C . ASP A 1 186 ? -10.897 -19.543 5.743 1.00 94.31 186 ASP A C 1
ATOM 1427 O O . ASP A 1 186 ? -11.744 -20.442 5.768 1.00 94.31 186 ASP A O 1
ATOM 1431 N N . LEU A 1 187 ? -11.142 -18.349 6.294 1.00 96.06 187 LEU A N 1
ATOM 1432 C CA . LEU A 1 187 ? -12.429 -17.971 6.888 1.00 96.06 187 LEU A CA 1
ATOM 1433 C C . LEU A 1 187 ? -13.430 -17.429 5.864 1.00 96.06 187 LEU A C 1
ATOM 1435 O O . LEU A 1 187 ? -14.580 -17.207 6.238 1.00 96.06 187 LEU A O 1
ATOM 1439 N N . GLY A 1 188 ? -13.016 -17.235 4.610 1.00 94.12 188 GLY A N 1
ATOM 1440 C CA . GLY A 1 188 ? -13.830 -16.699 3.519 1.00 94.12 188 GLY A CA 1
ATOM 1441 C C . GLY A 1 188 ? -13.624 -15.211 3.233 1.00 94.12 188 GLY A C 1
ATOM 1442 O O . GLY A 1 188 ? -14.348 -14.665 2.403 1.00 94.12 188 GLY A O 1
ATOM 1443 N N . PHE A 1 189 ? -12.662 -14.545 3.884 1.00 94.12 189 PHE A N 1
ATOM 1444 C CA . PHE A 1 189 ? -12.278 -13.193 3.476 1.00 94.12 189 PHE A CA 1
ATOM 1445 C C . PHE A 1 189 ? -11.570 -13.226 2.124 1.00 94.12 189 PHE A C 1
ATOM 1447 O O . PHE A 1 189 ? -10.849 -14.167 1.797 1.00 94.12 189 PHE A O 1
ATOM 1454 N N . ILE A 1 190 ? -11.739 -12.165 1.348 1.00 88.06 190 ILE A N 1
ATOM 1455 C CA . ILE A 1 190 ? -11.108 -12.018 0.041 1.00 88.06 190 ILE A CA 1
ATOM 1456 C C . ILE A 1 190 ? -9.977 -11.006 0.185 1.00 88.06 190 ILE A C 1
ATOM 1458 O O . ILE A 1 190 ? -10.181 -9.912 0.704 1.00 88.06 190 ILE A O 1
ATOM 1462 N N . ALA A 1 191 ? -8.768 -11.357 -0.247 1.00 82.75 191 ALA A N 1
ATOM 1463 C CA . ALA A 1 191 ? -7.653 -10.419 -0.237 1.00 82.75 191 ALA A CA 1
ATOM 1464 C C . ALA A 1 191 ? -7.964 -9.220 -1.144 1.00 82.75 191 ALA A C 1
ATOM 1466 O O . ALA A 1 191 ? -8.313 -9.399 -2.313 1.00 82.75 191 ALA A O 1
ATOM 1467 N N . SER A 1 192 ? -7.800 -7.996 -0.638 1.00 75.81 192 SER A N 1
ATOM 1468 C CA . SER A 1 192 ? -7.759 -6.823 -1.505 1.00 75.81 192 SER A CA 1
ATOM 1469 C C . SER A 1 192 ? -6.443 -6.886 -2.273 1.00 75.81 192 SER A C 1
ATOM 1471 O O . SER A 1 192 ? -5.370 -6.610 -1.729 1.00 75.81 192 SER A O 1
ATOM 1473 N N . ALA A 1 193 ? -6.520 -7.306 -3.534 1.00 60.72 193 ALA A N 1
ATOM 1474 C CA . ALA A 1 193 ? -5.371 -7.539 -4.406 1.00 60.72 193 ALA A CA 1
ATOM 1475 C C . ALA A 1 193 ? -4.425 -6.327 -4.515 1.00 60.72 193 ALA A C 1
ATOM 1477 O O . ALA A 1 193 ? -3.237 -6.505 -4.759 1.00 60.72 193 ALA A O 1
ATOM 1478 N N . CYS A 1 194 ? -4.917 -5.115 -4.242 1.00 65.25 194 CYS A N 1
ATOM 1479 C CA . CYS A 1 194 ? -4.118 -3.893 -4.297 1.00 65.25 194 CYS A CA 1
ATOM 1480 C C . CYS A 1 194 ? -3.323 -3.593 -3.022 1.00 65.25 194 CYS A C 1
ATOM 1482 O O . CYS A 1 194 ? -2.526 -2.659 -2.997 1.00 65.25 194 CYS A O 1
ATOM 1484 N N . THR A 1 195 ? -3.495 -4.395 -1.973 1.00 60.16 195 THR A N 1
ATOM 1485 C CA . THR A 1 195 ? -2.781 -4.222 -0.698 1.00 60.16 195 THR A CA 1
ATOM 1486 C C . THR A 1 195 ? -1.741 -5.301 -0.437 1.00 60.16 195 THR A C 1
ATOM 1488 O O . THR A 1 195 ? -1.021 -5.238 0.560 1.00 60.16 195 THR A O 1
ATOM 1491 N N . THR A 1 196 ? -1.609 -6.287 -1.330 1.00 60.44 196 THR A N 1
ATOM 1492 C CA . THR A 1 196 ? -0.512 -7.243 -1.217 1.00 60.44 196 THR A CA 1
ATOM 1493 C C . THR A 1 196 ? 0.785 -6.531 -1.583 1.00 60.44 196 THR A C 1
ATOM 1495 O O . THR A 1 196 ? 0.937 -6.074 -2.711 1.00 60.44 196 THR A O 1
ATOM 1498 N N . ARG A 1 197 ? 1.735 -6.448 -0.645 1.00 55.22 197 ARG A N 1
ATOM 1499 C CA . ARG A 1 197 ? 3.077 -5.886 -0.900 1.00 55.22 197 ARG A CA 1
ATOM 1500 C C . ARG A 1 197 ? 3.831 -6.606 -2.012 1.00 55.22 197 ARG A C 1
ATOM 1502 O O . ARG A 1 197 ? 4.740 -6.033 -2.600 1.00 55.22 197 ARG A O 1
ATOM 1509 N N . ASN A 1 198 ? 3.469 -7.859 -2.267 1.00 69.06 198 ASN A N 1
ATOM 1510 C CA . ASN A 1 198 ? 4.111 -8.681 -3.272 1.00 69.06 198 ASN A CA 1
ATOM 1511 C C . ASN A 1 198 ? 3.074 -9.422 -4.131 1.00 69.06 198 ASN A C 1
ATOM 1513 O O . ASN A 1 198 ? 2.849 -10.621 -3.946 1.00 69.06 198 ASN A O 1
ATOM 1517 N N . PRO A 1 199 ? 2.404 -8.729 -5.070 1.00 83.19 199 PRO A N 1
ATOM 1518 C CA . PRO A 1 199 ? 1.442 -9.370 -5.965 1.00 83.19 199 PRO A CA 1
ATOM 1519 C C . PRO A 1 199 ? 2.102 -10.448 -6.828 1.00 83.19 199 PRO A C 1
ATOM 1521 O O . PRO A 1 199 ? 1.448 -11.410 -7.213 1.00 83.19 199 PRO A O 1
ATOM 1524 N N . MET A 1 200 ? 3.412 -10.338 -7.072 1.00 83.62 200 MET A N 1
ATOM 1525 C CA . MET A 1 200 ? 4.183 -11.350 -7.794 1.00 83.62 200 MET A CA 1
ATOM 1526 C C . MET A 1 200 ? 4.255 -12.690 -7.050 1.00 83.62 200 MET A C 1
ATOM 1528 O O . MET A 1 200 ? 4.357 -13.725 -7.698 1.00 83.62 200 MET A O 1
ATOM 1532 N N . GLU A 1 201 ? 4.165 -12.700 -5.718 1.00 76.12 201 GLU A N 1
ATOM 1533 C CA . GLU A 1 201 ? 4.109 -13.935 -4.919 1.00 76.12 201 GLU A CA 1
ATOM 1534 C C . GLU A 1 201 ? 2.673 -14.441 -4.729 1.00 76.12 201 GLU A C 1
ATOM 1536 O O . GLU A 1 201 ? 2.432 -15.648 -4.763 1.00 76.12 201 GLU A O 1
ATOM 1541 N N . ASN A 1 202 ? 1.716 -13.522 -4.571 1.00 74.81 202 ASN A N 1
ATOM 1542 C CA . ASN A 1 202 ? 0.348 -13.845 -4.147 1.00 74.81 202 ASN A CA 1
ATOM 1543 C C . ASN A 1 202 ? -0.657 -14.007 -5.298 1.00 74.81 202 ASN A C 1
ATOM 1545 O O . ASN A 1 202 ? -1.764 -14.507 -5.090 1.00 74.81 202 ASN A O 1
ATOM 1549 N N . VAL A 1 203 ? -0.305 -13.584 -6.511 1.00 85.31 203 VAL A N 1
ATOM 1550 C CA . VAL A 1 203 ? -1.122 -13.759 -7.715 1.00 85.31 203 VAL A CA 1
ATOM 1551 C C . VAL A 1 203 ? -0.456 -14.819 -8.585 1.00 85.31 203 VAL A C 1
ATOM 1553 O O . VAL A 1 203 ? 0.532 -14.559 -9.273 1.00 85.31 203 VAL A O 1
ATOM 1556 N N . SER A 1 204 ? -1.006 -16.035 -8.573 1.00 88.12 204 SER A N 1
ATOM 1557 C CA . SER A 1 204 ? -0.390 -17.200 -9.226 1.00 88.12 204 SER A CA 1
ATOM 1558 C C . SER A 1 204 ? -0.028 -16.953 -10.694 1.00 88.12 204 SER A C 1
ATOM 1560 O O . SER A 1 204 ? 1.077 -17.282 -11.125 1.00 88.12 204 SER A O 1
ATOM 1562 N N . TRP A 1 205 ? -0.915 -16.310 -11.459 1.00 94.81 205 TRP A N 1
ATOM 1563 C CA . TRP A 1 205 ? -0.672 -16.057 -12.877 1.00 94.81 205 TRP A CA 1
ATOM 1564 C C . TRP A 1 205 ? 0.387 -14.979 -13.139 1.00 94.81 205 TRP A C 1
ATOM 1566 O O . TRP A 1 205 ? 1.003 -15.019 -14.203 1.00 94.81 205 TRP A O 1
ATOM 1576 N N . LEU A 1 206 ? 0.616 -14.042 -12.210 1.00 93.25 206 LEU A N 1
ATOM 1577 C CA . LEU A 1 206 ? 1.693 -13.055 -12.329 1.00 93.25 206 LEU A CA 1
ATOM 1578 C C . LEU A 1 206 ? 3.056 -13.723 -12.165 1.00 93.25 206 LEU A C 1
ATOM 1580 O O . LEU A 1 206 ? 3.955 -13.462 -12.960 1.00 93.25 206 LEU A O 1
ATOM 1584 N N . ASN A 1 207 ? 3.185 -14.638 -11.202 1.00 87.62 207 ASN A N 1
ATOM 1585 C CA . ASN A 1 207 ? 4.392 -15.446 -11.019 1.00 87.62 207 ASN A CA 1
ATOM 1586 C C . ASN A 1 207 ? 4.679 -16.319 -12.256 1.00 87.62 207 ASN A C 1
ATOM 1588 O O . ASN A 1 207 ? 5.790 -16.348 -12.787 1.00 87.62 207 ASN A O 1
ATOM 1592 N N . GLU A 1 208 ? 3.652 -16.993 -12.784 1.00 93.81 208 GLU A N 1
ATOM 1593 C CA . GLU A 1 208 ? 3.780 -17.774 -14.020 1.00 93.81 208 GLU A CA 1
ATOM 1594 C C . GLU A 1 208 ? 4.194 -16.904 -15.214 1.00 93.81 208 GLU A C 1
ATOM 1596 O O . GLU A 1 208 ? 5.080 -17.288 -15.981 1.00 93.81 208 GLU A O 1
ATOM 1601 N N . LEU A 1 209 ? 3.572 -15.729 -15.367 1.00 93.88 209 LEU A N 1
ATOM 1602 C CA . LEU A 1 209 ? 3.903 -14.769 -16.416 1.00 93.88 209 LEU A CA 1
ATOM 1603 C C . LEU A 1 209 ? 5.355 -14.295 -16.278 1.00 93.88 209 LEU A C 1
ATOM 1605 O O . LEU A 1 209 ? 6.085 -14.301 -17.264 1.00 93.88 209 LEU A O 1
ATOM 1609 N N . GLN A 1 210 ? 5.808 -13.969 -15.068 1.00 90.94 210 GLN A N 1
ATOM 1610 C CA . GLN A 1 210 ? 7.199 -13.614 -14.790 1.00 90.94 210 GLN A CA 1
ATOM 1611 C C . GLN A 1 210 ? 8.166 -14.706 -15.248 1.00 90.94 210 GLN A C 1
ATOM 1613 O O . GLN A 1 210 ? 9.124 -14.425 -15.966 1.00 90.94 210 GLN A O 1
ATOM 1618 N N . GLY A 1 211 ? 7.901 -15.962 -14.876 1.00 87.62 211 GLY A N 1
ATOM 1619 C CA . GLY A 1 211 ? 8.721 -17.101 -15.283 1.00 87.62 211 GLY A CA 1
ATOM 1620 C C . GLY A 1 211 ? 8.780 -17.270 -16.804 1.00 87.62 211 GLY A C 1
ATOM 1621 O O . GLY A 1 211 ? 9.849 -17.535 -17.356 1.00 87.62 211 GLY A O 1
ATOM 1622 N N . GLN A 1 212 ? 7.657 -17.059 -17.498 1.00 92.19 212 GLN A N 1
ATOM 1623 C CA . GLN A 1 212 ? 7.599 -17.086 -18.964 1.00 92.19 212 GLN A CA 1
ATOM 1624 C C . GLN A 1 212 ? 8.406 -15.949 -19.593 1.00 92.19 212 GLN A C 1
ATOM 1626 O O . GLN A 1 212 ? 9.133 -16.179 -20.558 1.00 92.19 212 GLN A O 1
ATOM 1631 N N . LEU A 1 213 ? 8.310 -14.739 -19.042 1.00 89.50 213 LEU A N 1
ATOM 1632 C CA . LEU A 1 213 ? 9.022 -13.565 -19.540 1.00 89.50 213 LEU A CA 1
ATOM 1633 C C . LEU A 1 213 ? 10.531 -13.669 -19.304 1.00 89.50 213 LEU A C 1
ATOM 1635 O O . LEU A 1 213 ? 11.305 -13.326 -20.189 1.00 89.50 213 LEU A O 1
ATOM 1639 N N . LEU A 1 214 ? 10.956 -14.215 -18.162 1.00 83.38 214 LEU A N 1
ATOM 1640 C CA . LEU A 1 214 ? 12.367 -14.495 -17.875 1.00 83.38 214 LEU A CA 1
ATOM 1641 C C . LEU A 1 214 ? 12.951 -15.590 -18.782 1.00 83.38 214 LEU A C 1
ATOM 1643 O O . LEU A 1 214 ? 14.144 -15.572 -19.076 1.00 83.38 214 LEU A O 1
ATOM 1647 N N . ALA A 1 215 ? 12.129 -16.544 -19.226 1.00 86.38 215 ALA A N 1
ATOM 1648 C CA . ALA A 1 215 ? 12.531 -17.573 -20.186 1.00 86.38 215 ALA A CA 1
ATOM 1649 C C . ALA A 1 215 ? 12.459 -17.101 -21.653 1.00 86.38 215 ALA A C 1
ATOM 1651 O O . ALA A 1 215 ? 12.980 -17.777 -22.545 1.00 86.38 215 ALA A O 1
ATOM 1652 N N . SER A 1 216 ? 11.795 -15.973 -21.915 1.00 84.88 216 SER A N 1
ATOM 1653 C CA . SER A 1 216 ? 11.632 -15.401 -23.249 1.00 84.88 216 SER A CA 1
ATOM 1654 C C . SER A 1 216 ? 12.925 -14.736 -23.715 1.00 84.88 216 SER A C 1
ATOM 1656 O O . SER A 1 216 ? 13.592 -14.034 -22.964 1.00 84.88 216 SER A O 1
ATOM 1658 N N . THR A 1 217 ? 13.264 -14.903 -24.993 1.00 78.69 217 THR A N 1
ATOM 1659 C CA . THR A 1 217 ? 14.361 -14.163 -25.639 1.00 78.69 217 THR A CA 1
ATOM 1660 C C . THR A 1 217 ? 13.890 -12.825 -26.215 1.00 78.69 217 THR A C 1
ATOM 1662 O O . THR A 1 217 ? 14.527 -12.300 -27.130 1.00 78.69 217 THR A O 1
ATOM 1665 N N . GLN A 1 218 ? 12.728 -12.314 -25.791 1.00 72.94 218 GLN A N 1
ATOM 1666 C CA . GLN A 1 218 ? 12.220 -11.041 -26.293 1.00 72.94 218 GLN A CA 1
ATOM 1667 C C . GLN A 1 218 ? 13.155 -9.903 -25.856 1.00 72.94 218 GLN A C 1
ATOM 1669 O O . GLN A 1 218 ? 13.403 -9.755 -24.664 1.00 72.94 218 GLN A O 1
ATOM 1674 N N . PRO A 1 219 ? 13.67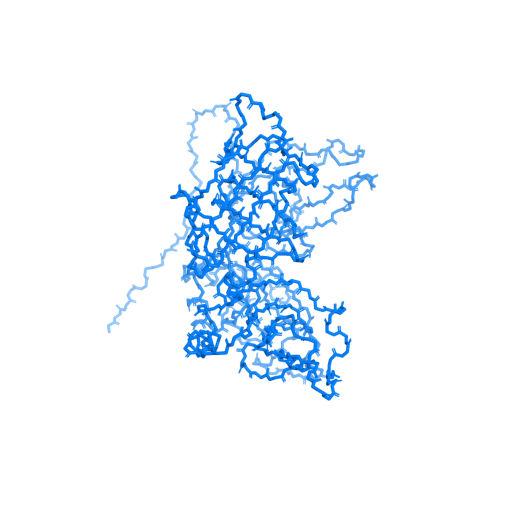3 -9.101 -26.805 1.00 61.50 219 PRO A N 1
ATOM 1675 C CA . PRO A 1 219 ? 14.603 -8.015 -26.500 1.00 61.50 219 PRO A CA 1
ATOM 1676 C C . PRO A 1 219 ? 13.907 -6.777 -25.919 1.00 61.50 219 PRO A C 1
ATOM 1678 O O . PRO A 1 219 ? 14.572 -5.872 -25.433 1.00 61.50 219 PRO A O 1
ATOM 1681 N N . ALA A 1 220 ? 12.576 -6.699 -26.001 1.00 71.69 220 ALA A N 1
ATOM 1682 C CA . ALA A 1 220 ? 11.837 -5.568 -25.470 1.00 71.69 220 ALA A CA 1
ATOM 1683 C C . ALA A 1 220 ? 11.681 -5.704 -23.953 1.00 71.69 220 ALA A C 1
ATOM 1685 O O . ALA A 1 220 ? 11.293 -6.763 -23.453 1.00 71.69 220 ALA A O 1
ATOM 1686 N N . GLY A 1 221 ? 11.957 -4.615 -23.234 1.00 83.75 221 GLY A N 1
ATOM 1687 C CA . GLY A 1 221 ? 11.619 -4.526 -21.821 1.00 83.75 221 GLY A CA 1
ATOM 1688 C C . GLY A 1 221 ? 10.127 -4.785 -21.632 1.00 83.75 221 GLY A C 1
ATOM 1689 O O . GLY A 1 221 ? 9.300 -4.354 -22.423 1.00 83.75 221 GLY A O 1
ATOM 1690 N N . THR A 1 222 ? 9.783 -5.514 -20.591 1.00 90.19 222 THR A N 1
ATOM 1691 C CA . THR A 1 222 ? 8.430 -5.789 -20.133 1.00 90.19 222 THR A CA 1
ATOM 1692 C C . THR A 1 222 ? 8.266 -5.145 -18.771 1.00 90.19 222 THR A C 1
ATOM 1694 O O . THR A 1 222 ? 9.181 -5.186 -17.946 1.00 90.19 222 THR A O 1
ATOM 1697 N N . ARG A 1 223 ? 7.095 -4.567 -18.528 1.00 91.12 223 ARG A N 1
ATOM 1698 C CA . ARG A 1 223 ? 6.718 -3.980 -17.246 1.00 91.12 223 ARG A CA 1
ATOM 1699 C C . ARG A 1 223 ? 5.337 -4.469 -16.839 1.00 91.12 223 ARG A C 1
ATOM 1701 O O . ARG A 1 223 ? 4.432 -4.556 -17.662 1.00 91.12 223 ARG A O 1
ATOM 1708 N N . ILE A 1 224 ? 5.187 -4.781 -15.560 1.00 94.06 224 ILE A N 1
ATOM 1709 C CA . ILE A 1 224 ? 3.910 -5.070 -14.926 1.00 94.06 224 ILE A CA 1
ATOM 1710 C C . ILE A 1 224 ? 3.687 -4.012 -13.850 1.00 94.06 224 ILE A C 1
ATOM 1712 O O . ILE A 1 224 ? 4.465 -3.894 -12.898 1.00 94.06 224 ILE A O 1
ATOM 1716 N N . THR A 1 225 ? 2.604 -3.262 -14.008 1.00 92.06 225 THR A N 1
ATOM 1717 C CA . THR A 1 225 ? 2.219 -2.184 -13.100 1.00 92.06 225 THR A CA 1
ATOM 1718 C C . THR A 1 225 ? 0.842 -2.473 -12.523 1.00 92.06 225 THR A C 1
ATOM 1720 O O . THR A 1 225 ? -0.109 -2.733 -13.256 1.00 92.06 225 THR A O 1
ATOM 1723 N N . GLN A 1 226 ? 0.732 -2.442 -11.204 1.00 91.12 226 GLN A N 1
ATOM 1724 C CA . GLN A 1 226 ? -0.528 -2.525 -10.485 1.00 91.12 226 GLN A CA 1
ATOM 1725 C C . GLN A 1 226 ? -1.212 -1.152 -10.455 1.00 91.12 226 GLN A C 1
ATOM 1727 O O . GLN A 1 226 ? -0.547 -0.132 -10.283 1.00 91.12 226 GLN A O 1
ATOM 1732 N N . TYR A 1 227 ? -2.539 -1.155 -10.576 1.00 91.75 227 TYR A N 1
ATOM 1733 C CA . TYR A 1 227 ? -3.414 -0.001 -10.392 1.00 91.75 227 TYR A CA 1
ATOM 1734 C C . TYR A 1 227 ? -4.696 -0.407 -9.655 1.00 91.75 227 TYR A C 1
ATOM 1736 O O . TYR A 1 227 ? -5.106 -1.567 -9.677 1.00 91.75 227 TYR A O 1
ATOM 1744 N N . GLN A 1 228 ? -5.377 0.579 -9.083 1.00 87.94 228 GLN A N 1
ATOM 1745 C CA . GLN A 1 228 ? -6.780 0.515 -8.692 1.00 87.94 228 GLN A CA 1
ATOM 1746 C C . GLN A 1 228 ? -7.622 1.198 -9.781 1.00 87.94 228 GLN A C 1
ATOM 1748 O O . GLN A 1 228 ? -7.417 2.380 -10.053 1.00 87.94 228 GLN A O 1
ATOM 1753 N N . TYR A 1 229 ? -8.568 0.486 -10.396 1.00 93.38 229 TYR A N 1
ATOM 1754 C CA . TYR A 1 229 ? -9.432 0.997 -11.470 1.00 93.38 229 TYR A CA 1
ATOM 1755 C C . TYR A 1 229 ? -10.838 0.396 -11.350 1.00 93.38 229 TYR A C 1
ATOM 1757 O O . TYR A 1 229 ? -10.970 -0.811 -11.182 1.00 93.38 229 TYR A O 1
ATOM 1765 N N . ASN A 1 230 ? -11.885 1.229 -11.409 1.00 89.12 230 ASN A N 1
ATOM 1766 C CA . ASN A 1 230 ? -13.286 0.815 -11.212 1.00 89.12 230 ASN A CA 1
ATOM 1767 C C . ASN A 1 230 ? -13.509 -0.042 -9.951 1.00 89.12 230 ASN A C 1
ATOM 1769 O O . ASN A 1 230 ? -14.165 -1.074 -10.012 1.00 89.12 230 ASN A O 1
ATOM 1773 N N . GLU A 1 231 ? -12.928 0.367 -8.816 1.00 79.75 231 GLU A N 1
ATOM 1774 C CA . GLU A 1 231 ? -13.008 -0.359 -7.530 1.00 79.75 231 GLU A CA 1
ATOM 1775 C C . GLU A 1 231 ? -12.386 -1.773 -7.544 1.00 79.75 231 GLU A C 1
ATOM 1777 O O . GLU A 1 231 ? -12.383 -2.464 -6.525 1.00 79.75 231 GLU A O 1
ATOM 1782 N N . GLU A 1 232 ? -11.730 -2.159 -8.641 1.00 84.56 232 GLU A N 1
ATOM 1783 C CA . GLU A 1 232 ? -10.981 -3.404 -8.772 1.00 84.56 232 GLU A CA 1
ATOM 1784 C C . GLU A 1 232 ? -9.472 -3.161 -8.810 1.00 84.56 232 GLU A C 1
ATOM 1786 O O . GLU A 1 232 ? -8.980 -2.127 -9.273 1.00 84.56 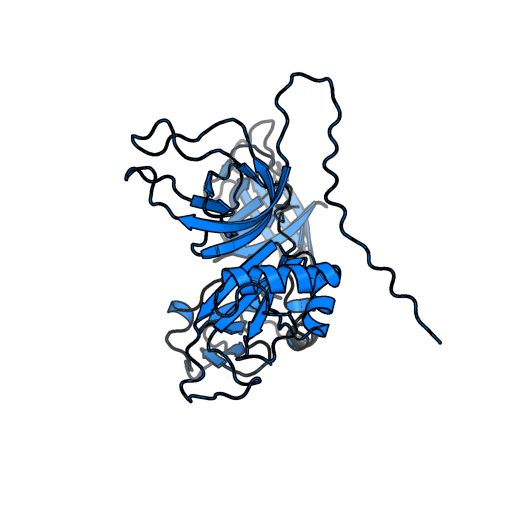232 GLU A O 1
ATOM 1791 N N . CYS A 1 233 ? -8.722 -4.147 -8.323 1.00 88.50 233 CYS A N 1
ATOM 1792 C CA . CYS A 1 233 ? -7.287 -4.162 -8.521 1.00 88.50 233 CYS A CA 1
ATOM 1793 C C . CYS A 1 233 ? -6.952 -4.778 -9.869 1.00 88.50 233 CYS A C 1
ATOM 1795 O O . CYS A 1 233 ? -7.395 -5.889 -10.185 1.00 88.50 233 CYS A O 1
ATOM 1797 N N . VAL A 1 234 ? -6.129 -4.077 -10.631 1.00 94.56 234 VAL A N 1
ATOM 1798 C CA . VAL A 1 234 ? -5.773 -4.478 -11.979 1.00 94.56 234 VAL A CA 1
ATOM 1799 C C . VAL A 1 234 ? -4.276 -4.361 -12.220 1.00 94.56 234 VAL A C 1
ATOM 1801 O O . VAL A 1 234 ? -3.562 -3.615 -11.556 1.00 94.56 234 VAL A O 1
ATOM 1804 N N . PHE A 1 235 ? -3.801 -5.115 -13.200 1.00 95.81 235 PHE A N 1
ATOM 1805 C CA . PHE A 1 235 ? -2.399 -5.240 -13.552 1.00 95.81 235 PHE A CA 1
ATOM 1806 C C . PHE A 1 235 ? -2.241 -4.923 -15.034 1.00 95.81 235 PHE A C 1
ATOM 1808 O O . PHE A 1 235 ? -2.665 -5.697 -15.895 1.00 95.81 235 PHE A O 1
ATOM 1815 N N . LEU A 1 236 ? -1.643 -3.774 -15.329 1.00 97.00 236 LEU A N 1
ATOM 1816 C CA . LEU A 1 236 ? -1.214 -3.403 -16.668 1.00 97.00 236 LEU A CA 1
ATOM 1817 C C . LEU A 1 236 ? 0.057 -4.185 -17.000 1.00 97.00 236 LEU A C 1
ATOM 1819 O O . LEU A 1 236 ? 1.114 -3.948 -16.420 1.00 97.00 236 LEU A O 1
ATOM 1823 N N . VAL A 1 237 ? -0.057 -5.117 -17.937 1.00 96.94 237 VAL A N 1
ATOM 1824 C CA . VAL A 1 237 ? 1.056 -5.868 -18.510 1.00 96.94 237 VAL A CA 1
ATOM 1825 C C . VAL A 1 237 ? 1.449 -5.201 -19.822 1.00 96.94 237 VAL A C 1
ATOM 1827 O O . VAL A 1 237 ? 0.711 -5.254 -20.808 1.00 96.94 237 VAL A O 1
ATOM 1830 N N . ASP A 1 238 ? 2.628 -4.593 -19.831 1.00 95.25 238 ASP A N 1
ATOM 1831 C CA . ASP A 1 238 ? 3.252 -3.998 -21.004 1.00 95.25 238 ASP A CA 1
ATOM 1832 C C . ASP A 1 238 ? 4.412 -4.882 -21.466 1.00 95.25 238 ASP A C 1
ATOM 1834 O O . ASP A 1 238 ? 5.513 -4.799 -20.926 1.00 95.25 238 ASP A O 1
ATOM 1838 N N . LEU A 1 239 ? 4.155 -5.742 -22.457 1.00 92.81 239 LEU A N 1
ATOM 1839 C CA . LEU A 1 239 ? 5.138 -6.673 -23.036 1.00 92.81 239 LEU A CA 1
ATOM 1840 C C . LEU A 1 239 ? 6.230 -5.981 -23.870 1.00 92.81 239 LEU A C 1
ATOM 1842 O O . LEU A 1 239 ? 7.162 -6.644 -24.322 1.00 92.81 239 LEU A O 1
ATOM 1846 N N . CYS A 1 240 ? 6.090 -4.679 -24.125 1.00 90.69 240 CYS A N 1
ATOM 1847 C CA . CYS A 1 240 ? 7.027 -3.881 -24.905 1.00 90.69 240 CYS A CA 1
ATOM 1848 C C . CYS A 1 240 ? 7.070 -2.465 -24.319 1.00 90.69 240 CYS A C 1
ATOM 1850 O O . CYS A 1 240 ? 6.649 -1.489 -24.941 1.00 90.69 240 CYS A O 1
ATOM 1852 N N . TYR A 1 241 ? 7.566 -2.368 -23.088 1.00 87.38 241 TYR A N 1
ATOM 1853 C CA . TYR A 1 241 ? 7.692 -1.122 -22.355 1.00 87.38 241 TYR A CA 1
ATOM 1854 C C . TYR A 1 241 ? 8.515 -0.108 -23.156 1.00 87.38 241 TYR A C 1
ATOM 1856 O O . TYR A 1 241 ? 9.647 -0.385 -23.551 1.00 87.38 241 TYR A O 1
ATOM 1864 N N . GLN A 1 242 ? 7.930 1.075 -23.380 1.00 80.44 242 GLN A N 1
ATOM 1865 C CA . GLN A 1 242 ? 8.452 2.159 -24.234 1.00 80.44 242 GLN A CA 1
ATOM 1866 C C . GLN A 1 242 ? 8.454 1.879 -25.749 1.00 80.44 242 GLN A C 1
ATOM 1868 O O . GLN A 1 242 ? 9.128 2.582 -26.502 1.00 80.44 242 GLN A O 1
ATOM 1873 N N . CYS A 1 243 ? 7.677 0.908 -26.224 1.00 86.00 243 CYS A N 1
ATOM 1874 C CA . CYS A 1 243 ? 7.426 0.725 -27.650 1.00 86.00 243 CYS A CA 1
ATOM 1875 C C . CYS A 1 243 ? 6.157 1.478 -28.067 1.00 86.00 243 CYS A C 1
ATOM 1877 O O . CYS A 1 243 ? 5.086 1.212 -27.529 1.00 86.00 243 CYS A O 1
ATOM 1879 N N . GLU A 1 244 ? 6.249 2.366 -29.063 1.00 84.00 244 GLU A N 1
ATOM 1880 C CA . GLU A 1 244 ? 5.089 3.131 -29.566 1.00 84.00 244 GLU A CA 1
ATOM 1881 C C . GLU A 1 244 ? 3.947 2.220 -30.054 1.00 84.00 244 GLU A C 1
ATOM 1883 O O . GLU A 1 244 ? 2.776 2.517 -29.832 1.00 84.00 244 GLU A O 1
ATOM 1888 N N . ASP A 1 245 ? 4.297 1.075 -30.648 1.00 89.19 245 ASP A N 1
ATOM 1889 C CA . ASP A 1 245 ? 3.351 0.084 -31.179 1.00 89.19 245 ASP A CA 1
ATOM 1890 C C . ASP A 1 245 ? 3.142 -1.122 -30.240 1.00 89.19 245 ASP A C 1
ATOM 1892 O O . ASP A 1 245 ? 2.601 -2.153 -30.654 1.00 89.19 245 ASP A O 1
ATOM 1896 N N . GLY A 1 246 ? 3.598 -1.040 -28.986 1.00 92.50 246 GLY A N 1
ATOM 1897 C CA . GLY A 1 246 ? 3.403 -2.098 -27.995 1.00 92.50 246 GLY A CA 1
ATOM 1898 C C . GLY A 1 246 ? 1.921 -2.280 -27.667 1.00 92.50 246 GLY A C 1
ATOM 1899 O O . GLY A 1 246 ? 1.206 -1.305 -27.444 1.00 92.50 246 GLY A O 1
ATOM 1900 N N . LEU A 1 247 ? 1.434 -3.525 -27.654 1.00 95.62 247 LEU A N 1
ATOM 1901 C CA . LEU A 1 247 ? 0.118 -3.822 -27.088 1.00 95.62 247 LEU A CA 1
ATOM 1902 C C . LEU A 1 247 ? 0.271 -3.954 -25.573 1.00 95.62 247 LEU A C 1
ATOM 1904 O O . LEU A 1 247 ? 0.999 -4.827 -25.097 1.00 95.62 247 LEU A O 1
ATOM 1908 N N . GLN A 1 248 ? -0.453 -3.123 -24.838 1.00 96.81 248 GLN A N 1
ATOM 1909 C CA . GLN A 1 248 ? -0.575 -3.215 -23.392 1.00 96.81 248 GLN A CA 1
ATOM 1910 C C . GLN A 1 248 ? -1.918 -3.851 -23.042 1.00 96.81 248 GLN A C 1
ATOM 1912 O O . GLN A 1 248 ? -2.925 -3.619 -23.719 1.00 96.81 248 GLN A O 1
ATOM 1917 N N . THR A 1 249 ? -1.955 -4.662 -21.990 1.00 97.94 249 THR A N 1
ATOM 1918 C CA . THR A 1 249 ? -3.186 -5.329 -21.555 1.00 97.94 249 THR A CA 1
ATOM 1919 C C . THR A 1 249 ? -3.360 -5.210 -20.053 1.00 97.94 249 THR A C 1
ATOM 1921 O O . THR A 1 249 ? -2.453 -5.536 -19.296 1.00 97.94 249 THR A O 1
ATOM 1924 N N . VAL A 1 250 ? -4.537 -4.772 -19.623 1.00 97.94 250 VAL A N 1
ATOM 1925 C CA . VAL A 1 250 ? -4.922 -4.702 -18.214 1.00 97.94 250 VAL A CA 1
ATOM 1926 C C . VAL A 1 250 ? -5.697 -5.959 -17.858 1.00 97.94 250 VAL A C 1
ATOM 1928 O O . VAL A 1 250 ? -6.698 -6.271 -18.507 1.00 97.94 250 VAL A O 1
ATOM 1931 N N . TYR A 1 251 ? -5.251 -6.656 -16.820 1.00 97.44 251 TYR A N 1
ATOM 1932 C CA . TYR A 1 251 ? -5.915 -7.835 -16.273 1.00 97.44 251 TYR A CA 1
ATOM 1933 C C . TYR A 1 251 ? -6.405 -7.574 -14.853 1.00 97.44 251 TYR A C 1
ATOM 1935 O O . TYR A 1 251 ? -5.732 -6.874 -14.103 1.00 97.44 251 TYR A O 1
ATOM 1943 N N . ASN A 1 252 ? -7.525 -8.169 -14.451 1.00 93.06 252 ASN A N 1
ATOM 1944 C CA . ASN A 1 252 ? -7.895 -8.234 -13.035 1.00 93.06 252 ASN A CA 1
ATOM 1945 C C . ASN A 1 252 ? -7.139 -9.365 -12.308 1.00 93.06 252 ASN A C 1
ATOM 1947 O O . ASN A 1 252 ? -6.306 -10.075 -12.886 1.00 93.06 252 ASN A O 1
ATOM 1951 N N . TYR A 1 253 ? -7.442 -9.561 -11.024 1.00 86.19 253 TYR A N 1
ATOM 1952 C CA . TYR A 1 253 ? -6.833 -10.608 -10.199 1.00 86.19 253 TYR A CA 1
ATOM 1953 C C . TYR A 1 253 ? -7.042 -12.028 -10.761 1.00 86.19 253 TYR A C 1
ATOM 1955 O O . TYR A 1 253 ? -6.150 -12.867 -10.654 1.00 86.19 253 TYR A O 1
ATOM 1963 N N . GLN A 1 254 ? -8.171 -12.294 -11.423 1.00 87.62 254 GLN A N 1
ATOM 1964 C CA . GLN A 1 254 ? -8.520 -13.587 -12.025 1.00 87.62 254 GLN A CA 1
ATOM 1965 C C . GLN A 1 254 ? -7.908 -13.800 -13.421 1.00 87.62 254 GLN A C 1
ATOM 1967 O O . GLN A 1 254 ? -8.194 -14.814 -14.061 1.00 87.62 254 GLN A O 1
ATOM 1972 N N . LYS A 1 255 ? -7.042 -12.887 -13.892 1.00 94.44 255 LYS A N 1
ATOM 1973 C CA . LYS A 1 255 ? -6.472 -12.875 -15.252 1.00 94.44 255 LYS A CA 1
ATOM 1974 C C . LYS A 1 255 ? -7.521 -12.637 -16.346 1.00 94.44 255 LYS A C 1
ATOM 1976 O O . LYS A 1 255 ? -7.304 -12.976 -17.512 1.00 94.44 255 LYS A O 1
ATOM 1981 N N . GLU A 1 256 ? -8.664 -12.056 -16.004 1.00 95.81 256 GLU A N 1
ATOM 1982 C CA . GLU A 1 256 ? -9.638 -11.618 -16.996 1.00 95.81 256 GLU A CA 1
ATOM 1983 C C . GLU A 1 256 ? -9.177 -10.290 -17.578 1.00 95.81 256 GLU A C 1
ATOM 1985 O O . GLU A 1 256 ? -8.699 -9.400 -16.875 1.00 95.81 256 GLU A O 1
ATOM 1990 N N . LYS A 1 257 ? -9.278 -10.176 -18.897 1.00 97.75 257 LYS A N 1
ATOM 1991 C CA . LYS A 1 257 ? -8.857 -8.986 -19.620 1.00 97.75 257 LYS A CA 1
ATOM 1992 C C . LYS A 1 257 ? -9.886 -7.875 -19.421 1.00 97.75 257 LYS A C 1
ATOM 1994 O O . LYS A 1 257 ? -11.034 -8.040 -19.827 1.00 97.75 257 LYS A O 1
ATOM 1999 N N . ILE A 1 258 ? -9.443 -6.750 -18.872 1.00 97.94 258 ILE A N 1
ATOM 2000 C CA . ILE A 1 258 ? -10.264 -5.559 -18.633 1.00 97.94 258 ILE A CA 1
ATOM 2001 C C . ILE A 1 258 ? -10.054 -4.536 -19.751 1.00 97.94 258 ILE A C 1
ATOM 2003 O O . ILE A 1 258 ? -11.025 -4.068 -20.344 1.00 97.94 258 ILE A O 1
ATOM 2007 N N . CYS A 1 259 ? -8.793 -4.235 -20.089 1.00 98.25 259 CYS A N 1
ATOM 2008 C CA . CYS A 1 259 ? -8.454 -3.215 -21.084 1.00 98.25 259 CYS A CA 1
ATOM 2009 C C . CYS A 1 259 ? -7.329 -3.635 -22.036 1.00 98.25 259 CYS A C 1
ATOM 2011 O O . CYS A 1 259 ? -6.464 -4.432 -21.676 1.00 98.25 259 CYS A O 1
ATOM 2013 N N . GLU A 1 260 ? -7.307 -3.043 -23.230 1.00 98.12 260 GLU A N 1
ATOM 2014 C CA . GLU A 1 260 ? -6.202 -3.100 -24.190 1.00 98.12 260 GLU A CA 1
ATOM 2015 C C . GLU A 1 260 ? -5.878 -1.703 -24.719 1.00 98.12 260 GLU A C 1
ATOM 2017 O O . GLU A 1 260 ? -6.791 -0.934 -25.041 1.00 98.12 260 GLU A O 1
ATOM 2022 N N . PHE A 1 261 ? -4.581 -1.412 -24.848 1.00 97.12 261 PHE A N 1
ATOM 2023 C CA . PHE A 1 261 ? -4.061 -0.150 -25.375 1.00 97.12 261 PHE A CA 1
ATOM 2024 C C . PHE A 1 261 ? -2.959 -0.386 -26.407 1.00 97.12 261 PHE A C 1
ATOM 2026 O O . PHE A 1 261 ? -2.148 -1.299 -26.258 1.00 97.12 261 PHE A O 1
ATOM 2033 N N . GLY A 1 262 ? -2.896 0.468 -27.424 1.00 95.25 262 GLY A N 1
ATOM 2034 C CA . GLY A 1 262 ? -1.811 0.480 -28.399 1.00 95.25 262 GLY A CA 1
ATOM 2035 C C . GLY A 1 262 ? -1.920 -0.630 -29.444 1.00 95.25 262 GLY A C 1
ATOM 2036 O O . GLY A 1 262 ? -2.995 -0.906 -29.989 1.00 95.25 262 GLY A O 1
ATOM 2037 N N . GLY A 1 263 ? -0.781 -1.231 -29.783 1.00 93.62 263 GLY A N 1
ATOM 2038 C CA . GLY A 1 263 ? -0.651 -2.078 -30.966 1.00 93.62 263 GLY A CA 1
ATOM 2039 C C . GLY A 1 263 ? -0.730 -1.285 -32.278 1.00 93.62 263 GLY A C 1
ATOM 2040 O O . GLY A 1 263 ? -1.202 -0.152 -32.325 1.00 93.62 263 GLY A O 1
ATOM 2041 N N . ILE A 1 264 ? -0.366 -1.924 -33.392 1.00 91.75 264 ILE A N 1
ATOM 2042 C CA . ILE A 1 264 ? -0.408 -1.308 -34.737 1.00 91.75 264 ILE A CA 1
ATOM 2043 C C . ILE A 1 264 ? -1.809 -0.813 -35.155 1.00 91.75 264 ILE A C 1
ATOM 2045 O O . ILE A 1 264 ? -1.956 -0.024 -36.086 1.00 91.75 264 ILE A O 1
ATOM 2049 N N . ALA A 1 265 ? -2.854 -1.312 -34.491 1.00 95.69 265 ALA A N 1
ATOM 2050 C CA . ALA A 1 265 ? -4.237 -0.919 -34.724 1.00 95.69 265 ALA A CA 1
ATOM 2051 C C . ALA A 1 265 ? -4.691 0.269 -33.854 1.00 95.69 265 ALA A C 1
ATOM 2053 O O . ALA A 1 265 ? -5.813 0.735 -34.042 1.00 95.69 265 ALA A O 1
ATOM 2054 N N . GLY A 1 266 ? -3.861 0.748 -32.918 1.00 94.75 266 GLY A N 1
ATOM 2055 C CA . GLY A 1 266 ? -4.212 1.833 -31.998 1.00 94.75 266 GLY A CA 1
ATOM 2056 C C . GLY A 1 266 ? -5.427 1.495 -31.132 1.00 94.75 266 GLY A C 1
ATOM 2057 O O . GLY A 1 266 ? -6.334 2.314 -30.990 1.00 94.75 266 GLY A O 1
ATOM 2058 N N . ILE A 1 267 ? -5.486 0.265 -30.616 1.00 97.38 267 ILE A N 1
ATOM 2059 C CA . ILE A 1 267 ? -6.586 -0.211 -29.775 1.00 97.38 267 ILE A CA 1
ATOM 2060 C C . ILE A 1 267 ? -6.637 0.639 -28.502 1.00 97.38 267 ILE A C 1
ATOM 2062 O O . ILE A 1 267 ? -5.606 0.979 -27.931 1.00 97.38 267 ILE A O 1
ATOM 2066 N N . ASN A 1 268 ? -7.841 0.995 -28.065 1.00 97.44 268 ASN A N 1
ATOM 2067 C CA . ASN A 1 268 ? -8.088 1.589 -26.758 1.00 97.44 268 ASN A CA 1
ATOM 2068 C C . ASN A 1 268 ? -9.496 1.191 -26.305 1.00 97.44 268 ASN A C 1
ATOM 2070 O O . ASN A 1 268 ? -10.484 1.770 -26.759 1.00 97.44 268 ASN A O 1
ATOM 2074 N N . THR A 1 269 ? -9.599 0.162 -25.465 1.00 98.12 269 THR A N 1
ATOM 2075 C CA . THR A 1 269 ? -10.903 -0.330 -24.982 1.00 98.12 269 THR A CA 1
ATOM 2076 C C . THR A 1 269 ? -11.384 0.373 -23.712 1.00 98.12 269 THR A C 1
ATOM 2078 O O . THR A 1 269 ? -12.555 0.234 -23.372 1.00 98.12 269 THR A O 1
ATOM 2081 N N . CYS A 1 270 ? -10.513 1.128 -23.034 1.00 97.88 270 CYS A N 1
ATOM 2082 C CA . CYS A 1 270 ? -10.799 1.841 -21.784 1.00 97.88 270 CYS A CA 1
ATOM 2083 C C . CYS A 1 270 ? -10.209 3.262 -21.837 1.00 97.88 270 CYS A C 1
ATOM 2085 O O . CYS A 1 270 ? -9.168 3.528 -21.234 1.00 97.88 270 CYS A O 1
ATOM 2087 N N . PRO A 1 271 ? -10.826 4.190 -22.589 1.00 97.06 271 PRO A N 1
ATOM 2088 C CA . PRO A 1 271 ? -10.240 5.504 -22.855 1.00 97.06 271 PRO A CA 1
ATOM 2089 C C . PRO A 1 271 ? -10.014 6.366 -21.607 1.00 97.06 271 PRO A C 1
ATOM 2091 O O . PRO A 1 271 ? -9.217 7.294 -21.660 1.00 97.06 271 PRO A O 1
ATOM 2094 N N . ASP A 1 272 ? -10.685 6.051 -20.504 1.00 96.75 272 ASP A N 1
ATOM 2095 C CA . ASP A 1 272 ? -10.606 6.731 -19.213 1.00 96.75 272 ASP A CA 1
ATOM 2096 C C . ASP A 1 272 ? -9.628 6.074 -18.224 1.00 96.75 272 ASP A C 1
ATOM 2098 O O . ASP A 1 272 ? -9.464 6.573 -17.111 1.00 96.75 272 ASP A O 1
ATOM 2102 N N . PHE A 1 273 ? -8.968 4.970 -18.602 1.00 96.81 273 PHE A N 1
ATOM 2103 C CA . PHE A 1 273 ? -8.132 4.186 -17.691 1.00 96.81 273 PHE A CA 1
ATOM 2104 C C . PHE A 1 273 ? -7.060 5.033 -17.012 1.00 96.81 273 PHE A C 1
ATOM 2106 O O . PHE A 1 273 ? -7.022 5.104 -15.793 1.00 96.81 273 PHE A O 1
ATOM 2113 N N . PHE A 1 274 ? -6.236 5.742 -17.781 1.00 94.00 274 PHE A N 1
ATOM 2114 C CA . PHE A 1 274 ? -5.158 6.562 -17.220 1.00 94.00 274 PHE A CA 1
ATOM 2115 C C . PHE A 1 274 ? -5.651 7.833 -16.504 1.00 94.00 274 PHE A C 1
ATOM 2117 O O . PHE A 1 274 ? -4.861 8.488 -15.831 1.00 94.00 274 PHE A O 1
ATOM 2124 N N . GLU A 1 275 ? -6.931 8.194 -16.637 1.00 94.81 275 GLU A N 1
ATOM 2125 C CA . GLU A 1 275 ? -7.535 9.324 -15.917 1.00 94.81 275 GLU A CA 1
ATOM 2126 C C . GLU A 1 275 ? -8.124 8.895 -14.565 1.00 94.81 275 GLU A C 1
ATOM 2128 O O . GLU A 1 275 ? -8.097 9.670 -13.610 1.00 94.81 275 GLU A O 1
ATOM 2133 N N . GLN A 1 276 ? -8.666 7.675 -14.485 1.00 91.69 276 GLN A N 1
ATOM 2134 C CA . GLN A 1 276 ? -9.361 7.162 -13.299 1.00 91.69 276 GLN A CA 1
ATOM 2135 C C . GLN A 1 276 ? -8.537 6.163 -12.483 1.00 91.69 276 GLN A C 1
ATOM 2137 O O . GLN A 1 276 ? -8.820 5.967 -11.300 1.00 91.69 276 GLN A O 1
ATOM 2142 N N . ALA A 1 277 ? -7.545 5.512 -13.090 1.00 91.69 277 ALA A N 1
ATOM 2143 C CA . ALA A 1 277 ? -6.674 4.587 -12.389 1.00 91.69 277 ALA A CA 1
ATOM 2144 C C . ALA A 1 277 ? -5.829 5.336 -11.352 1.00 91.69 277 ALA A C 1
ATOM 2146 O O . ALA A 1 277 ? -5.258 6.393 -11.616 1.00 91.69 277 ALA A O 1
ATOM 2147 N N . THR A 1 278 ? -5.737 4.769 -10.155 1.00 84.25 278 THR A N 1
ATOM 2148 C CA . THR A 1 278 ? -4.957 5.317 -9.038 1.00 84.25 278 THR A CA 1
ATOM 2149 C C . THR A 1 278 ? -4.046 4.241 -8.454 1.00 84.25 278 THR A C 1
ATOM 2151 O O . THR A 1 278 ? -4.123 3.078 -8.844 1.00 84.25 278 THR A O 1
ATOM 2154 N N . GLY A 1 279 ? -3.152 4.616 -7.534 1.00 73.44 279 GLY A N 1
ATOM 2155 C CA . GLY A 1 279 ? -2.302 3.645 -6.837 1.00 73.44 279 GLY A CA 1
ATOM 2156 C C . GLY A 1 279 ? -1.310 2.919 -7.748 1.00 73.44 279 GLY A C 1
ATOM 2157 O O . GLY A 1 279 ? -1.096 1.723 -7.574 1.00 73.44 279 GLY A O 1
ATOM 2158 N N . GLU A 1 280 ? -0.738 3.633 -8.722 1.00 83.81 280 GLU A N 1
ATOM 2159 C CA . GLU A 1 280 ? 0.291 3.103 -9.619 1.00 83.81 280 GLU A CA 1
ATOM 2160 C C . GLU A 1 280 ? 1.470 2.519 -8.827 1.00 83.81 280 GLU A C 1
ATOM 2162 O O . GLU A 1 280 ? 2.141 3.226 -8.073 1.00 83.81 280 GLU A O 1
ATOM 2167 N N . LEU A 1 281 ? 1.745 1.232 -9.029 1.00 79.00 281 LEU A N 1
ATOM 2168 C CA . LEU A 1 281 ? 2.879 0.542 -8.424 1.00 79.00 281 LEU A CA 1
ATOM 2169 C C . LEU A 1 281 ? 3.521 -0.397 -9.443 1.00 79.00 281 LEU A C 1
ATOM 2171 O O . LEU A 1 281 ? 2.906 -1.366 -9.880 1.00 79.00 281 LEU A O 1
ATOM 2175 N N . VAL A 1 282 ? 4.777 -0.145 -9.814 1.00 84.88 282 VAL A N 1
ATOM 2176 C CA . VAL A 1 282 ? 5.543 -1.081 -10.649 1.00 84.88 282 VAL A CA 1
ATOM 2177 C C . VAL A 1 282 ? 5.926 -2.283 -9.792 1.00 84.88 282 VAL A C 1
ATOM 2179 O O . VAL A 1 282 ? 6.741 -2.160 -8.882 1.00 84.88 282 VAL A O 1
ATOM 2182 N N . ILE A 1 283 ? 5.326 -3.438 -10.075 1.00 84.62 283 ILE A N 1
ATOM 2183 C CA . ILE A 1 283 ? 5.509 -4.660 -9.274 1.00 84.62 283 ILE A CA 1
ATOM 2184 C C . ILE A 1 283 ? 6.539 -5.603 -9.886 1.00 84.62 283 ILE A C 1
ATOM 2186 O O . ILE A 1 283 ? 7.077 -6.467 -9.197 1.00 84.62 283 ILE A O 1
ATOM 2190 N N . TRP A 1 284 ? 6.832 -5.429 -11.175 1.00 88.31 284 TRP A N 1
ATOM 2191 C CA . TRP A 1 284 ? 7.909 -6.127 -11.856 1.00 88.31 284 TRP A CA 1
ATOM 2192 C C . TRP A 1 284 ? 8.269 -5.428 -13.167 1.00 88.31 284 TRP A C 1
ATOM 2194 O O . TRP A 1 284 ? 7.388 -4.980 -13.898 1.00 88.31 284 TRP A O 1
ATOM 2204 N N . ASP A 1 285 ? 9.551 -5.389 -13.515 1.00 87.31 285 ASP A N 1
ATOM 2205 C CA . ASP A 1 285 ? 9.989 -5.159 -14.885 1.00 87.31 285 ASP A CA 1
ATOM 2206 C C . ASP A 1 285 ? 11.262 -5.966 -15.199 1.00 87.31 285 ASP A C 1
ATOM 2208 O O . ASP A 1 285 ? 12.025 -6.346 -14.309 1.00 87.31 285 ASP A O 1
ATOM 2212 N N . ASN A 1 286 ? 11.464 -6.307 -16.473 1.00 78.25 286 ASN A N 1
ATOM 2213 C CA . ASN A 1 286 ? 12.725 -6.863 -16.982 1.00 78.25 286 ASN A CA 1
ATOM 2214 C C . ASN A 1 286 ? 13.380 -5.892 -17.958 1.00 78.25 286 ASN A C 1
ATOM 2216 O O . ASN A 1 286 ? 14.054 -6.328 -18.889 1.00 78.25 286 ASN A O 1
ATOM 2220 N N . VAL A 1 287 ? 13.159 -4.589 -17.770 1.00 67.38 287 VAL A N 1
ATOM 2221 C CA . VAL A 1 287 ? 13.856 -3.554 -18.527 1.00 67.38 287 VAL A CA 1
ATOM 2222 C C . VAL A 1 287 ? 15.347 -3.763 -18.278 1.00 67.38 287 VAL A C 1
ATOM 2224 O O . VAL A 1 287 ? 15.902 -3.381 -17.249 1.00 67.38 287 VAL A O 1
ATOM 2227 N N . THR A 1 288 ? 15.971 -4.491 -19.200 1.00 58.03 288 THR A N 1
ATOM 2228 C CA . THR A 1 288 ? 17.327 -4.989 -19.064 1.00 58.03 288 THR A CA 1
ATOM 2229 C C . THR A 1 288 ? 18.294 -3.821 -19.020 1.00 58.03 288 THR A C 1
ATOM 2231 O O . THR A 1 288 ? 18.014 -2.705 -19.463 1.00 58.03 288 THR A O 1
ATOM 2234 N N . THR A 1 289 ? 19.498 -4.116 -18.554 1.00 53.16 289 THR A N 1
ATOM 2235 C CA . THR A 1 289 ? 20.673 -3.247 -18.557 1.00 53.16 289 THR A CA 1
ATOM 2236 C C . THR A 1 289 ? 20.968 -2.522 -19.866 1.00 53.16 289 THR A C 1
ATOM 2238 O O . THR A 1 289 ? 21.726 -1.557 -19.860 1.00 53.16 289 THR A O 1
ATOM 2241 N N . GLU A 1 290 ? 20.375 -2.943 -20.983 1.00 54.91 290 GLU A N 1
ATOM 2242 C CA . GLU A 1 290 ? 20.407 -2.202 -22.244 1.00 54.91 290 GLU A CA 1
ATOM 2243 C C . GLU A 1 290 ? 19.910 -0.755 -22.086 1.00 54.91 290 GLU A C 1
ATOM 2245 O O . GLU A 1 290 ? 20.480 0.147 -22.696 1.00 54.91 290 GLU A O 1
ATOM 2250 N N . ASN A 1 291 ? 18.954 -0.487 -21.186 1.00 65.56 291 ASN A N 1
ATOM 2251 C CA . ASN A 1 291 ? 18.527 0.884 -20.890 1.00 65.56 291 ASN A CA 1
ATOM 2252 C C . ASN A 1 291 ? 19.509 1.657 -19.999 1.00 65.56 291 ASN A C 1
ATOM 2254 O O . ASN A 1 291 ? 19.557 2.888 -20.079 1.00 65.56 291 ASN A O 1
ATOM 2258 N N . LEU A 1 292 ? 20.320 0.954 -19.202 1.00 87.12 292 LEU A N 1
ATOM 2259 C CA . LEU A 1 292 ? 21.356 1.561 -18.367 1.00 87.12 292 LEU A CA 1
ATOM 2260 C C . LEU A 1 292 ? 22.516 2.096 -1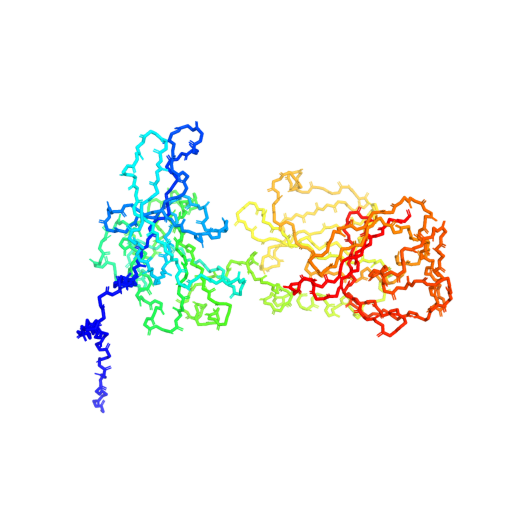9.217 1.00 87.12 292 LEU A C 1
ATOM 2262 O O . LEU A 1 292 ? 23.146 3.073 -18.826 1.00 87.12 292 LEU A O 1
ATOM 2266 N N . GLN A 1 293 ? 22.776 1.510 -20.390 1.00 91.81 293 GLN A N 1
ATOM 2267 C CA . GLN A 1 293 ? 23.854 1.956 -21.271 1.00 91.81 293 GLN A CA 1
ATOM 2268 C C . GLN A 1 293 ? 23.692 3.424 -21.698 1.00 91.81 293 GLN A C 1
ATOM 2270 O O . GLN A 1 293 ? 22.592 3.914 -21.996 1.00 91.81 293 GLN A O 1
ATOM 2275 N N . GLY A 1 294 ? 24.826 4.118 -21.774 1.00 93.44 294 GLY A N 1
ATOM 2276 C CA . GLY A 1 294 ? 24.909 5.535 -22.113 1.00 93.44 294 GLY A CA 1
ATOM 2277 C C . GLY A 1 294 ? 25.275 6.414 -20.921 1.00 93.44 294 GLY A C 1
ATOM 2278 O O . GLY A 1 294 ? 25.669 5.928 -19.862 1.00 93.44 294 GLY A O 1
ATOM 2279 N N . LYS A 1 295 ? 25.194 7.729 -21.136 1.00 97.19 295 LYS A N 1
ATOM 2280 C CA . LYS A 1 295 ? 25.542 8.746 -20.142 1.00 97.19 295 LYS A CA 1
ATOM 2281 C C . LYS A 1 295 ? 24.349 9.063 -19.255 1.00 97.19 295 LYS A C 1
ATOM 2283 O O . LYS A 1 295 ? 23.231 9.147 -19.739 1.00 97.19 295 LYS A O 1
ATOM 2288 N N . TRP A 1 296 ? 24.636 9.254 -17.979 1.00 97.12 296 TRP A N 1
ATOM 2289 C CA . TRP A 1 296 ? 23.684 9.604 -16.942 1.00 97.12 296 TRP A CA 1
ATOM 2290 C C . TRP A 1 296 ? 24.273 10.717 -16.095 1.00 97.12 296 TRP A C 1
ATOM 2292 O O . TRP A 1 296 ? 25.373 10.597 -15.561 1.00 97.12 296 TRP A O 1
ATOM 2302 N N . HIS A 1 297 ? 23.540 11.809 -15.972 1.00 97.50 297 HIS A N 1
ATOM 2303 C CA . HIS A 1 297 ? 23.904 12.981 -15.200 1.00 97.50 297 HIS A CA 1
ATOM 2304 C C . HIS A 1 297 ? 23.227 12.885 -13.838 1.00 97.50 297 HIS A C 1
ATOM 2306 O O . HIS A 1 297 ? 21.999 12.824 -13.757 1.00 97.50 297 HIS A O 1
ATOM 2312 N N . MET A 1 298 ? 24.021 12.856 -12.772 1.00 98.00 298 MET A N 1
ATOM 2313 C CA . MET A 1 298 ? 23.488 12.828 -11.414 1.00 98.00 298 MET A CA 1
ATOM 2314 C C . MET A 1 298 ? 22.710 14.121 -11.147 1.00 98.00 298 MET A C 1
ATOM 2316 O O . MET A 1 298 ? 23.193 15.211 -11.444 1.00 98.00 298 MET A O 1
ATOM 2320 N N . LEU A 1 299 ? 21.501 13.986 -10.610 1.00 95.62 299 LEU A N 1
ATOM 2321 C CA . LEU A 1 299 ? 20.633 15.088 -10.201 1.00 95.62 299 LEU A CA 1
ATOM 2322 C C . LEU A 1 299 ? 20.772 15.361 -8.708 1.00 95.62 299 LEU A C 1
ATOM 2324 O O . LEU A 1 299 ? 20.917 16.512 -8.302 1.00 95.62 299 LEU A O 1
ATOM 2328 N N . SER A 1 300 ? 20.724 14.305 -7.896 1.00 95.88 300 SER A N 1
ATOM 2329 C CA . SER A 1 300 ? 20.786 14.419 -6.444 1.00 95.88 300 SER A CA 1
ATOM 2330 C C . SER A 1 300 ? 21.329 13.163 -5.774 1.00 95.88 300 SER A C 1
ATOM 2332 O O . SER A 1 300 ? 21.294 12.063 -6.337 1.00 95.88 300 SER A O 1
ATOM 2334 N N . HIS A 1 301 ? 21.812 13.365 -4.551 1.00 95.31 301 HIS A N 1
ATOM 2335 C CA . HIS A 1 301 ? 22.173 12.327 -3.601 1.00 95.31 301 HIS A CA 1
ATOM 2336 C C . HIS A 1 301 ? 21.584 12.665 -2.227 1.00 95.31 301 HIS A C 1
ATOM 2338 O O . HIS A 1 301 ? 21.771 13.768 -1.709 1.00 95.31 301 HIS A O 1
ATOM 2344 N N . GLU A 1 302 ? 20.884 11.707 -1.634 1.00 93.56 302 GLU A N 1
ATOM 2345 C CA . GLU A 1 302 ? 20.251 11.795 -0.317 1.00 93.56 302 GLU A CA 1
ATOM 2346 C C . GLU A 1 302 ? 20.773 10.635 0.524 1.00 93.56 302 GLU A C 1
ATOM 2348 O O . GLU A 1 302 ? 20.837 9.519 0.025 1.00 93.56 302 GLU A O 1
ATOM 2353 N N . CYS A 1 303 ? 21.199 10.874 1.762 1.00 87.19 303 CYS A N 1
ATOM 2354 C CA . CYS A 1 303 ? 21.661 9.814 2.662 1.00 87.19 303 CYS A CA 1
ATOM 2355 C C . CYS A 1 303 ? 21.542 10.276 4.108 1.00 87.19 303 CYS A C 1
ATOM 2357 O O . CYS A 1 303 ? 22.027 11.357 4.455 1.00 87.19 303 CYS A O 1
ATOM 2359 N N . CYS A 1 304 ? 21.014 9.392 4.955 1.00 73.06 304 CYS A N 1
ATOM 2360 C CA . CYS A 1 304 ? 21.486 9.251 6.324 1.00 73.06 304 CYS A CA 1
ATOM 2361 C C . CYS A 1 304 ? 21.282 10.510 7.184 1.00 73.06 304 CYS A C 1
ATOM 2363 O O . CYS A 1 304 ? 22.236 11.049 7.751 1.00 73.06 304 CYS A O 1
ATOM 2365 N N . LEU A 1 305 ? 20.038 10.995 7.256 1.00 78.25 305 LEU A N 1
ATOM 2366 C CA . LEU A 1 305 ? 19.590 12.208 7.958 1.00 78.25 305 LEU A CA 1
ATOM 2367 C C . LEU A 1 305 ? 20.267 13.524 7.527 1.00 78.25 305 LEU A C 1
ATOM 2369 O O . LEU A 1 305 ? 20.006 14.572 8.128 1.00 78.25 305 LEU A O 1
ATOM 2373 N N . LEU A 1 306 ? 21.142 13.506 6.519 1.00 75.62 306 LEU A N 1
ATOM 2374 C CA . LEU A 1 306 ? 21.824 14.698 6.024 1.00 75.62 306 LEU A CA 1
ATOM 2375 C C . LEU A 1 306 ? 21.012 15.399 4.932 1.00 75.62 306 LEU A C 1
ATOM 2377 O O . LEU A 1 306 ? 20.095 14.846 4.327 1.00 75.62 306 LEU A O 1
ATOM 2381 N N . SER A 1 307 ? 21.359 16.662 4.687 1.00 79.25 307 SER A N 1
ATOM 2382 C CA . SER A 1 307 ? 20.753 17.457 3.623 1.00 79.25 307 SER A CA 1
ATOM 2383 C C . SER A 1 30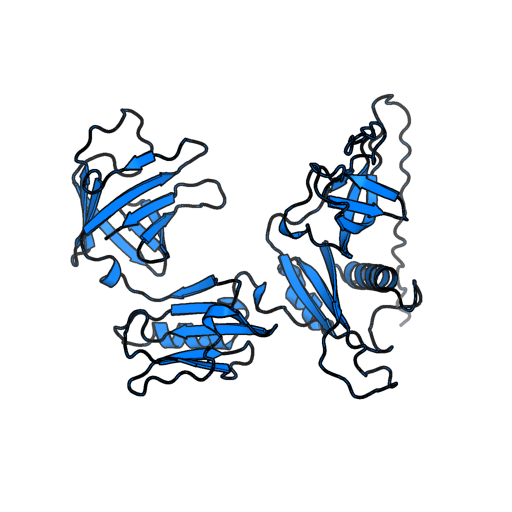7 ? 21.018 16.841 2.251 1.00 79.25 307 SER A C 1
ATOM 2385 O O . SER A 1 307 ? 22.155 16.488 1.945 1.00 79.25 307 SER A O 1
ATOM 2387 N N . GLN A 1 308 ? 19.981 16.806 1.416 1.00 91.06 308 GLN A N 1
ATOM 2388 C CA . GLN A 1 308 ? 20.064 16.471 -0.002 1.00 91.06 308 GLN A CA 1
ATOM 2389 C C . GLN A 1 308 ? 21.144 17.309 -0.703 1.00 91.06 308 GLN A C 1
ATOM 2391 O O . GLN A 1 308 ? 21.103 18.542 -0.681 1.00 91.06 308 GLN A O 1
ATOM 2396 N N . GLU A 1 309 ? 22.084 16.642 -1.366 1.00 93.06 309 GLU A N 1
ATOM 2397 C CA . GLU A 1 309 ? 23.011 17.285 -2.295 1.00 93.06 309 GLU A CA 1
ATOM 2398 C C . GLU A 1 309 ? 22.381 17.282 -3.689 1.00 93.06 309 GLU A C 1
ATOM 2400 O O . GLU A 1 309 ? 21.839 16.272 -4.133 1.00 93.06 309 GLU A O 1
ATOM 2405 N N . SER A 1 310 ? 22.415 18.424 -4.377 1.00 94.81 310 SER A N 1
ATOM 2406 C CA . SER A 1 310 ? 21.887 18.573 -5.737 1.00 94.81 310 SER A CA 1
ATOM 2407 C C . SER A 1 310 ? 23.001 18.984 -6.686 1.00 94.81 310 SER A C 1
ATOM 2409 O O . SER A 1 310 ? 23.812 19.854 -6.363 1.00 94.81 310 SER A O 1
ATOM 2411 N N . PHE A 1 311 ? 23.003 18.398 -7.877 1.00 95.94 311 PHE A N 1
ATOM 2412 C CA . PHE A 1 311 ? 24.027 18.608 -8.888 1.00 95.94 311 PHE A CA 1
ATOM 2413 C C . PHE A 1 311 ? 23.400 19.169 -10.163 1.00 95.94 311 PHE A C 1
ATOM 2415 O O . PHE A 1 311 ? 22.304 18.797 -10.582 1.00 95.94 311 PHE A O 1
ATOM 2422 N N . SER A 1 312 ? 24.105 20.105 -10.791 1.00 96.06 312 SER A N 1
ATOM 2423 C CA . SER A 1 312 ? 23.775 20.552 -12.140 1.00 96.06 312 SER A CA 1
ATOM 2424 C C . SER A 1 312 ? 24.224 19.507 -13.156 1.00 96.06 312 SER A C 1
ATOM 2426 O O . SER A 1 312 ? 25.152 18.730 -12.914 1.00 96.06 312 SER A O 1
ATOM 2428 N N . ARG A 1 313 ? 23.598 19.533 -14.336 1.00 93.56 313 ARG A N 1
ATOM 2429 C CA . ARG A 1 313 ? 23.993 18.677 -15.457 1.00 93.56 313 ARG A CA 1
ATOM 2430 C C . ARG A 1 313 ? 25.502 18.791 -15.711 1.00 93.56 313 ARG A C 1
ATOM 2432 O O . ARG A 1 313 ? 26.081 19.868 -15.591 1.00 93.56 313 ARG A O 1
ATOM 2439 N N . ASP A 1 314 ? 26.109 17.653 -16.034 1.00 95.06 314 ASP A N 1
ATOM 2440 C CA . ASP A 1 314 ? 27.543 17.482 -16.307 1.00 95.06 314 ASP A CA 1
ATOM 2441 C C . ASP A 1 314 ? 28.491 17.607 -15.103 1.00 95.06 314 ASP A C 1
ATOM 2443 O O . ASP A 1 314 ? 29.681 17.345 -15.265 1.00 95.06 314 ASP A O 1
ATOM 2447 N N . GLN A 1 315 ? 28.019 17.936 -13.893 1.00 97.12 315 GLN A N 1
ATOM 2448 C CA . GLN A 1 315 ? 28.896 17.977 -12.713 1.00 97.12 315 GLN A CA 1
ATOM 2449 C C . GLN A 1 315 ? 29.336 16.585 -12.264 1.00 97.12 315 GLN A C 1
ATOM 2451 O O . GLN A 1 315 ? 30.501 16.404 -11.926 1.00 97.12 315 GLN A O 1
ATOM 2456 N N . ILE A 1 316 ? 28.431 15.606 -12.288 1.00 97.88 316 ILE A N 1
ATOM 2457 C CA . ILE A 1 316 ? 28.751 14.198 -12.044 1.00 97.88 316 ILE A CA 1
ATOM 2458 C C 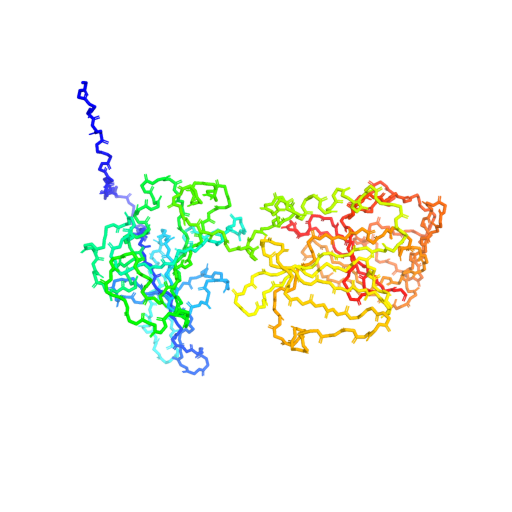. ILE A 1 316 ? 28.066 13.368 -13.125 1.00 97.88 316 ILE A C 1
ATOM 2460 O O . ILE A 1 316 ? 26.846 13.434 -13.286 1.00 97.88 316 ILE A O 1
ATOM 2464 N N . VAL A 1 317 ? 28.856 12.613 -13.887 1.00 98.25 317 VAL A N 1
ATOM 2465 C CA . VAL A 1 317 ? 28.387 11.836 -15.039 1.00 98.25 317 VAL A CA 1
ATOM 2466 C C . VAL A 1 317 ? 28.841 10.393 -14.915 1.00 98.25 317 VAL A C 1
ATOM 2468 O O . VAL A 1 317 ? 30.023 10.134 -14.703 1.00 98.25 317 VAL A O 1
ATOM 2471 N N . TRP A 1 318 ? 27.903 9.462 -15.054 1.00 97.88 318 TRP A N 1
ATOM 2472 C CA . TRP A 1 318 ? 28.152 8.027 -15.116 1.00 97.88 318 TRP A CA 1
ATOM 2473 C C . TRP A 1 318 ? 27.839 7.543 -16.533 1.00 97.88 318 TRP A C 1
ATOM 2475 O O . TRP A 1 318 ? 26.718 7.685 -17.010 1.00 97.88 318 TRP A O 1
ATOM 2485 N N . GLU A 1 319 ? 28.831 7.009 -17.239 1.00 97.69 319 GLU A N 1
ATOM 2486 C CA . GLU A 1 319 ? 28.670 6.427 -18.573 1.00 97.69 319 GLU A CA 1
ATOM 2487 C C . GLU A 1 319 ? 28.794 4.907 -18.485 1.00 97.69 319 GLU A C 1
ATOM 2489 O O . GLU A 1 319 ? 29.899 4.382 -18.349 1.00 97.69 319 GLU A O 1
ATOM 2494 N N . PHE A 1 320 ? 27.667 4.199 -18.558 1.00 95.38 320 PHE A N 1
ATOM 2495 C CA . PHE A 1 320 ? 27.649 2.738 -18.554 1.00 95.38 320 PHE A CA 1
ATOM 2496 C C . PHE A 1 320 ? 27.917 2.215 -19.962 1.00 95.38 320 PHE A C 1
ATOM 2498 O O . PHE A 1 320 ? 27.183 2.512 -20.910 1.00 95.38 320 PHE A O 1
ATOM 2505 N N . LEU A 1 321 ? 28.980 1.433 -20.098 1.00 94.88 321 LEU A N 1
ATOM 2506 C CA . LEU A 1 321 ? 29.426 0.856 -21.355 1.00 94.88 321 LEU A CA 1
ATOM 2507 C C . LEU A 1 321 ? 28.920 -0.585 -21.518 1.00 94.88 321 LEU A C 1
ATOM 2509 O O . LEU A 1 321 ? 28.680 -1.273 -20.521 1.00 94.88 321 LEU A O 1
ATOM 2513 N N . PRO A 1 322 ? 28.794 -1.080 -22.764 1.00 89.38 322 PRO A N 1
ATOM 2514 C CA . PRO A 1 322 ? 28.351 -2.451 -23.030 1.00 89.38 322 PRO A CA 1
ATOM 2515 C C . PRO A 1 322 ? 29.299 -3.542 -22.508 1.00 89.38 322 PRO A C 1
ATOM 2517 O O . PRO A 1 322 ? 28.903 -4.698 -22.416 1.00 89.38 322 PRO A O 1
ATOM 2520 N N . ASP A 1 323 ? 30.551 -3.198 -22.195 1.00 91.94 323 ASP A N 1
ATOM 2521 C CA . ASP A 1 323 ? 31.581 -4.138 -21.734 1.00 91.94 323 ASP A CA 1
ATOM 2522 C C . ASP A 1 323 ? 31.549 -4.405 -20.218 1.00 91.94 323 ASP A C 1
ATOM 2524 O O . ASP A 1 323 ? 32.420 -5.105 -19.706 1.00 91.94 323 ASP A O 1
ATOM 2528 N N . GLY A 1 324 ? 30.554 -3.867 -19.504 1.00 91.06 324 GLY A N 1
ATOM 2529 C CA . GLY A 1 324 ? 30.459 -3.974 -18.046 1.00 91.06 324 GLY A CA 1
ATOM 2530 C C . GLY A 1 324 ? 31.274 -2.919 -17.294 1.00 91.06 324 GLY A C 1
ATOM 2531 O O . GLY A 1 324 ? 31.402 -3.015 -16.079 1.00 91.06 324 GLY A O 1
ATOM 2532 N N . THR A 1 325 ? 31.798 -1.897 -17.976 1.00 96.44 325 THR A N 1
ATOM 2533 C CA . THR A 1 325 ? 32.489 -0.764 -17.342 1.00 96.44 325 THR A CA 1
ATOM 2534 C C . THR A 1 325 ? 31.559 0.437 -17.186 1.00 96.44 325 THR A C 1
ATOM 2536 O O . THR A 1 325 ? 30.875 0.821 -18.131 1.00 96.44 325 THR A O 1
ATOM 2539 N N . VAL A 1 326 ? 31.570 1.102 -16.032 1.00 97.44 326 VAL A N 1
ATOM 2540 C CA . VAL A 1 326 ? 30.999 2.441 -15.849 1.00 97.44 326 VAL A CA 1
ATOM 2541 C C . VAL A 1 326 ? 32.124 3.458 -15.699 1.00 97.44 326 VAL A C 1
ATOM 2543 O O . VAL A 1 326 ? 33.003 3.317 -14.847 1.00 97.44 326 VAL A O 1
ATOM 2546 N N . LYS A 1 327 ? 32.120 4.485 -16.551 1.00 98.12 327 LYS A N 1
ATOM 2547 C CA . LYS A 1 327 ? 33.038 5.621 -16.439 1.00 98.12 327 LYS A CA 1
ATOM 2548 C C . LYS A 1 327 ? 32.388 6.702 -15.597 1.00 98.12 327 LYS A C 1
ATOM 2550 O O . LYS A 1 327 ? 31.321 7.192 -15.956 1.00 98.12 327 LYS A O 1
ATOM 2555 N N . VAL A 1 328 ? 33.036 7.091 -14.511 1.00 98.25 328 VAL A N 1
ATOM 2556 C CA . VAL A 1 328 ? 32.568 8.164 -13.633 1.00 98.25 328 VAL A CA 1
ATOM 2557 C C . VAL A 1 328 ? 33.446 9.389 -13.849 1.00 98.25 328 VAL A C 1
ATOM 2559 O O . VAL A 1 328 ? 34.671 9.288 -13.773 1.00 98.25 328 VAL A O 1
ATOM 2562 N N . ALA A 1 329 ? 32.808 10.525 -14.129 1.00 98.00 329 ALA A N 1
ATOM 2563 C CA . ALA A 1 329 ? 33.438 11.835 -14.242 1.00 98.00 329 ALA A CA 1
ATOM 2564 C C . ALA A 1 329 ? 32.830 12.807 -13.218 1.00 98.00 329 ALA A C 1
ATOM 2566 O O . ALA A 1 329 ? 31.609 12.956 -13.168 1.00 98.00 329 ALA A O 1
ATOM 2567 N N . ILE A 1 330 ? 33.671 13.475 -12.432 1.00 97.75 330 ILE A N 1
ATOM 2568 C CA . ILE A 1 330 ? 33.332 14.413 -11.360 1.00 97.75 330 ILE A CA 1
ATOM 2569 C C . ILE A 1 330 ? 33.978 15.763 -11.697 1.00 97.75 330 ILE A C 1
ATOM 2571 O O . ILE A 1 330 ? 35.128 16.048 -11.381 1.00 97.75 330 ILE A O 1
ATOM 2575 N N . ASN A 1 331 ? 33.208 16.628 -12.351 1.00 97.00 331 ASN A N 1
ATOM 2576 C CA . ASN A 1 331 ? 33.639 17.932 -12.862 1.00 97.00 331 ASN A CA 1
ATOM 2577 C C . ASN A 1 331 ? 33.416 19.079 -11.857 1.00 97.00 331 ASN A C 1
ATOM 2579 O O . ASN A 1 331 ? 33.295 20.245 -12.241 1.00 97.00 331 ASN A O 1
ATOM 2583 N N . ILE A 1 332 ? 33.327 18.757 -10.568 1.00 96.75 332 ILE A N 1
ATOM 2584 C CA . ILE A 1 332 ? 33.142 19.706 -9.469 1.00 96.75 332 ILE A CA 1
ATOM 2585 C C . ILE A 1 332 ? 34.096 19.357 -8.322 1.00 96.75 332 ILE A C 1
ATOM 2587 O O . ILE A 1 332 ? 34.424 18.194 -8.104 1.00 96.75 332 ILE A O 1
ATOM 2591 N N . ALA A 1 333 ? 34.540 20.363 -7.567 1.00 96.19 333 ALA A N 1
ATOM 2592 C CA . ALA A 1 333 ? 35.222 20.124 -6.302 1.00 96.19 333 ALA A CA 1
ATOM 2593 C C . ALA A 1 333 ? 34.209 19.609 -5.269 1.00 96.19 333 ALA A C 1
ATOM 2595 O O . ALA A 1 333 ? 33.338 20.360 -4.827 1.00 96.19 333 ALA A O 1
ATOM 2596 N N . LEU A 1 334 ? 34.322 18.334 -4.902 1.00 93.81 334 LEU A N 1
ATOM 2597 C CA . LEU A 1 334 ? 33.521 17.754 -3.830 1.00 93.81 334 LEU A CA 1
ATOM 2598 C C . LEU A 1 334 ? 34.025 18.235 -2.457 1.00 93.81 334 LEU A C 1
ATOM 2600 O O . LEU A 1 334 ? 35.235 18.414 -2.280 1.00 93.81 334 LEU A O 1
ATOM 2604 N N . PRO A 1 335 ? 33.134 18.431 -1.470 1.00 89.88 335 PRO A N 1
ATOM 2605 C CA . PRO A 1 335 ? 33.536 18.635 -0.082 1.00 89.88 335 PRO A CA 1
ATOM 2606 C C . PRO A 1 335 ? 34.402 17.472 0.424 1.00 89.88 335 PRO A C 1
ATOM 2608 O O . PRO A 1 335 ? 34.167 16.324 0.051 1.00 89.88 335 PRO A O 1
ATOM 2611 N N . GLU A 1 336 ? 35.348 17.742 1.335 1.00 88.38 336 GLU A N 1
ATOM 2612 C CA . GLU A 1 336 ? 36.239 16.710 1.913 1.00 88.38 336 GLU A CA 1
ATOM 2613 C C . GLU A 1 336 ? 35.481 15.522 2.538 1.00 88.38 336 GLU A C 1
ATOM 2615 O O . GLU A 1 336 ? 36.018 14.421 2.600 1.00 88.38 336 GLU A O 1
ATOM 2620 N N . ASN A 1 337 ? 34.229 15.733 2.958 1.00 88.25 337 ASN A N 1
ATOM 2621 C CA . ASN A 1 337 ? 33.367 14.726 3.583 1.00 88.25 337 ASN A CA 1
ATOM 2622 C C . ASN A 1 337 ? 32.102 14.432 2.759 1.00 88.25 337 ASN A C 1
ATOM 2624 O O . ASN A 1 337 ? 31.053 14.149 3.331 1.00 88.25 337 ASN A O 1
ATOM 2628 N N . SER A 1 338 ? 32.178 14.557 1.432 1.00 90.38 338 SER A N 1
ATOM 2629 C CA . SER A 1 338 ? 31.079 14.193 0.533 1.00 90.38 338 SER A CA 1
ATOM 2630 C C . SER A 1 338 ? 30.589 12.762 0.824 1.00 90.38 338 SER A C 1
ATOM 2632 O O . SER A 1 338 ? 31.406 11.838 0.772 1.00 90.38 338 SER A O 1
ATOM 2634 N N . PRO A 1 339 ? 29.284 12.545 1.076 1.00 90.81 339 PRO A N 1
ATOM 2635 C CA . PRO A 1 339 ? 28.723 11.225 1.361 1.00 90.81 339 PRO A CA 1
ATOM 2636 C C . PRO A 1 339 ? 28.529 10.371 0.099 1.00 90.81 339 PRO A C 1
ATOM 2638 O O . PRO A 1 339 ? 28.044 9.246 0.192 1.00 90.81 339 PRO A O 1
ATOM 2641 N N . LEU A 1 340 ? 28.885 10.894 -1.081 1.00 93.19 340 LEU A N 1
ATOM 2642 C CA . LEU A 1 340 ? 28.792 10.164 -2.341 1.00 93.19 340 LEU A CA 1
ATOM 2643 C C . LEU A 1 340 ? 29.568 8.836 -2.299 1.00 93.19 340 LEU A C 1
ATOM 2645 O O . LEU A 1 340 ? 30.710 8.799 -1.835 1.00 93.19 340 LEU A O 1
ATOM 2649 N N . PRO A 1 341 ? 29.017 7.762 -2.886 1.00 92.06 341 PRO A N 1
ATOM 2650 C CA . PRO A 1 341 ? 29.662 6.450 -2.882 1.00 92.06 341 PRO A CA 1
ATOM 2651 C C . PRO A 1 341 ? 30.938 6.389 -3.736 1.00 92.06 341 PRO A C 1
ATOM 2653 O O . PRO A 1 341 ? 31.820 5.569 -3.487 1.00 92.06 341 PRO A O 1
ATOM 2656 N N . ILE A 1 342 ? 31.046 7.244 -4.757 1.00 94.94 342 ILE A N 1
ATOM 2657 C CA . ILE A 1 342 ? 32.220 7.364 -5.625 1.00 94.94 342 ILE A CA 1
ATOM 2658 C C . ILE A 1 342 ? 32.628 8.835 -5.653 1.00 94.94 342 ILE A C 1
ATOM 2660 O O . ILE A 1 342 ? 31.875 9.683 -6.124 1.00 94.94 342 ILE A O 1
ATOM 2664 N N . THR A 1 343 ? 33.825 9.124 -5.147 1.00 95.81 343 THR A N 1
ATOM 2665 C CA . THR A 1 343 ? 34.351 10.490 -4.976 1.00 95.81 343 THR A CA 1
ATOM 2666 C C . THR A 1 343 ? 35.535 10.806 -5.888 1.00 95.81 343 THR A C 1
ATOM 2668 O O . THR A 1 343 ? 36.121 11.882 -5.796 1.00 95.81 343 THR A O 1
ATOM 2671 N N . THR A 1 344 ? 35.893 9.886 -6.786 1.00 96.19 344 THR A N 1
ATOM 2672 C CA . THR A 1 344 ? 37.006 10.044 -7.728 1.00 96.19 344 THR A CA 1
ATOM 2673 C C . THR A 1 344 ? 36.589 9.674 -9.141 1.00 96.19 344 THR A C 1
ATOM 2675 O O . THR A 1 344 ? 35.851 8.705 -9.331 1.00 96.19 344 THR A O 1
ATOM 2678 N N . ASP A 1 345 ? 37.144 10.379 -10.127 1.00 97.50 345 ASP A N 1
ATOM 2679 C CA . ASP A 1 345 ? 37.086 9.955 -11.525 1.00 97.50 345 ASP A CA 1
ATOM 2680 C C . ASP A 1 345 ? 37.661 8.547 -11.689 1.00 97.50 345 ASP A C 1
ATOM 2682 O O . ASP A 1 345 ? 38.657 8.183 -11.052 1.00 97.50 345 ASP A O 1
ATOM 2686 N N . GLY A 1 346 ? 37.070 7.754 -12.576 1.00 97.25 346 GLY A N 1
ATOM 2687 C CA . GLY A 1 346 ? 37.588 6.420 -12.829 1.00 97.25 346 GLY A CA 1
ATOM 2688 C C . GLY A 1 346 ? 36.700 5.549 -13.693 1.00 97.25 346 GLY A C 1
ATOM 2689 O O . GLY A 1 346 ? 35.594 5.917 -14.080 1.00 97.25 346 GLY A O 1
ATOM 2690 N N . ASN A 1 347 ? 37.223 4.362 -13.973 1.00 98.25 347 ASN A N 1
ATOM 2691 C CA . ASN A 1 347 ? 36.492 3.282 -14.611 1.00 98.25 347 ASN A CA 1
ATOM 2692 C C . ASN A 1 347 ? 36.248 2.215 -13.549 1.00 98.25 347 ASN A C 1
ATOM 2694 O O . ASN A 1 347 ? 37.197 1.780 -12.893 1.00 98.25 347 ASN A O 1
ATOM 2698 N N . PHE A 1 348 ? 35.000 1.800 -13.395 1.00 97.56 348 PHE A N 1
ATOM 2699 C CA . PHE A 1 348 ? 34.602 0.794 -12.422 1.00 97.56 348 PHE A CA 1
ATOM 2700 C C . PHE A 1 348 ? 33.868 -0.331 -13.128 1.00 97.56 348 PHE A C 1
ATOM 2702 O O . PHE A 1 348 ? 33.118 -0.086 -14.069 1.00 97.56 348 PHE A O 1
ATOM 2709 N N . ASP A 1 349 ? 34.044 -1.555 -12.648 1.00 96.31 349 ASP A N 1
ATOM 2710 C CA . ASP A 1 349 ? 33.216 -2.661 -13.105 1.00 96.31 349 ASP A CA 1
ATOM 2711 C C . ASP A 1 349 ? 31.805 -2.492 -12.535 1.00 96.31 349 ASP A C 1
ATOM 2713 O O . ASP A 1 349 ? 31.630 -2.151 -11.353 1.00 96.31 349 ASP A O 1
ATOM 2717 N N . TYR A 1 350 ? 30.805 -2.760 -13.370 1.00 95.75 350 TYR A N 1
ATOM 2718 C CA . TYR A 1 350 ? 29.430 -2.906 -12.941 1.00 95.75 350 TYR A CA 1
ATOM 2719 C C . TYR A 1 350 ? 28.838 -4.240 -13.384 1.00 95.75 350 TYR A C 1
ATOM 2721 O O . TYR A 1 350 ? 29.139 -4.781 -14.446 1.00 95.75 350 TYR A O 1
ATOM 2729 N N . VAL A 1 351 ? 27.963 -4.771 -12.538 1.00 91.31 351 VAL A N 1
ATOM 2730 C CA . VAL A 1 351 ? 27.166 -5.964 -12.814 1.00 91.31 351 VAL A CA 1
ATOM 2731 C C . VAL A 1 351 ? 25.724 -5.625 -12.498 1.00 91.31 351 VAL A C 1
ATOM 2733 O O . VAL A 1 351 ? 25.445 -4.914 -11.537 1.00 91.31 351 VAL A O 1
ATOM 2736 N N . THR A 1 352 ? 24.797 -6.135 -13.296 1.00 86.38 352 THR A N 1
ATOM 2737 C CA . THR A 1 352 ? 23.369 -5.995 -13.005 1.00 86.38 352 THR A CA 1
ATOM 2738 C C . THR A 1 352 ? 22.722 -7.349 -12.869 1.00 86.38 352 THR A C 1
ATOM 2740 O O . THR A 1 352 ? 23.107 -8.311 -13.532 1.00 86.38 352 THR A O 1
ATOM 2743 N N . ASN A 1 353 ? 21.750 -7.415 -11.973 1.00 77.44 353 ASN A N 1
ATOM 2744 C CA . ASN A 1 353 ? 20.921 -8.583 -11.765 1.00 77.44 353 ASN A CA 1
ATOM 2745 C C . ASN A 1 353 ? 19.549 -8.092 -11.320 1.00 77.44 353 ASN A C 1
ATOM 2747 O O . ASN A 1 353 ? 19.489 -7.420 -10.304 1.00 77.44 353 ASN A O 1
ATOM 2751 N N . THR A 1 354 ? 18.504 -8.393 -12.094 1.00 72.81 354 THR A N 1
ATOM 2752 C CA . THR A 1 354 ? 17.071 -8.135 -11.831 1.00 72.81 354 THR A CA 1
ATOM 2753 C C . THR A 1 354 ? 16.791 -7.128 -10.709 1.00 72.81 354 THR A C 1
ATOM 2755 O O . THR A 1 354 ? 16.734 -7.496 -9.536 1.00 72.81 354 THR A O 1
ATOM 2758 N N . GLY A 1 355 ? 16.647 -5.850 -11.068 1.00 76.75 355 GLY A N 1
ATOM 2759 C CA . GLY A 1 355 ? 16.361 -4.780 -10.106 1.00 76.75 355 GLY A CA 1
ATOM 2760 C C . GLY A 1 355 ? 17.530 -4.400 -9.194 1.00 76.75 355 GLY A C 1
ATOM 2761 O O . GLY A 1 355 ? 17.333 -3.634 -8.261 1.00 76.75 355 GLY A O 1
ATOM 2762 N N . LYS A 1 356 ? 18.748 -4.899 -9.442 1.00 88.62 356 LYS A N 1
ATOM 2763 C CA . LYS A 1 356 ? 19.969 -4.520 -8.722 1.00 88.62 356 LYS A CA 1
ATOM 2764 C C . LYS A 1 356 ? 21.105 -4.130 -9.655 1.00 88.62 356 LYS A C 1
ATOM 2766 O O . LYS A 1 356 ? 21.311 -4.728 -10.715 1.00 88.62 356 LYS A O 1
ATOM 2771 N N . LEU A 1 357 ? 21.883 -3.152 -9.209 1.00 92.94 357 LEU A N 1
ATOM 2772 C CA . LEU A 1 357 ? 23.105 -2.678 -9.842 1.00 92.94 357 LEU A CA 1
ATOM 2773 C C . LEU A 1 357 ? 24.245 -2.749 -8.829 1.00 92.94 357 LEU A C 1
ATOM 2775 O O . LEU A 1 357 ? 24.211 -2.072 -7.810 1.00 92.94 357 LEU A O 1
ATOM 2779 N N . THR A 1 358 ? 25.284 -3.518 -9.127 1.00 94.25 358 THR A N 1
ATOM 2780 C CA . THR A 1 358 ? 26.529 -3.500 -8.363 1.00 94.25 358 THR A CA 1
ATOM 2781 C C . THR A 1 358 ? 27.558 -2.649 -9.096 1.00 94.25 358 THR A C 1
ATOM 2783 O O . THR A 1 358 ? 27.935 -3.013 -10.203 1.00 94.25 358 THR A O 1
ATOM 2786 N N . VAL A 1 359 ? 28.047 -1.562 -8.492 1.00 96.19 359 VAL A N 1
ATOM 2787 C CA . VAL A 1 359 ? 29.175 -0.753 -8.995 1.00 96.19 359 VAL A CA 1
ATOM 2788 C C . VAL A 1 359 ? 30.272 -0.739 -7.943 1.00 96.19 359 VAL A C 1
ATOM 2790 O O . VAL A 1 359 ? 30.016 -0.419 -6.785 1.00 96.19 359 VAL A O 1
ATOM 2793 N N . ASN A 1 360 ? 31.505 -1.079 -8.324 1.00 93.25 360 ASN A N 1
ATOM 2794 C CA . ASN A 1 360 ? 32.651 -1.054 -7.405 1.00 93.25 360 ASN A CA 1
ATOM 2795 C C . ASN A 1 360 ? 32.388 -1.805 -6.074 1.00 93.25 360 ASN A C 1
ATOM 2797 O O . ASN A 1 360 ? 32.734 -1.334 -4.993 1.00 93.25 360 ASN A O 1
ATOM 2801 N N . LYS A 1 361 ? 31.752 -2.985 -6.159 1.00 91.19 361 LYS A N 1
ATOM 2802 C CA . LYS A 1 361 ? 31.341 -3.851 -5.028 1.00 91.19 361 LYS A CA 1
ATOM 2803 C C . LYS A 1 361 ? 30.208 -3.318 -4.139 1.00 91.19 361 LYS A C 1
ATOM 2805 O O . LYS A 1 361 ? 29.786 -4.044 -3.244 1.00 91.19 361 LYS A O 1
ATOM 2810 N N . MET A 1 362 ? 29.695 -2.114 -4.377 1.00 92.81 362 MET A N 1
ATOM 2811 C CA . MET A 1 362 ? 28.477 -1.617 -3.729 1.00 92.81 362 MET A CA 1
ATOM 2812 C C . MET A 1 362 ? 27.276 -2.050 -4.553 1.00 92.81 362 MET A C 1
ATOM 2814 O O . MET A 1 362 ? 27.317 -1.927 -5.772 1.00 92.81 362 MET A O 1
ATOM 2818 N N . THR A 1 363 ? 26.241 -2.583 -3.908 1.00 93.81 363 THR A N 1
ATOM 2819 C CA . THR A 1 363 ? 25.025 -3.043 -4.587 1.00 93.81 363 THR A CA 1
ATOM 2820 C C . THR A 1 363 ? 23.878 -2.122 -4.234 1.00 93.81 363 THR A C 1
ATOM 2822 O O . THR A 1 363 ? 23.614 -1.902 -3.062 1.00 93.81 363 THR A O 1
ATOM 2825 N N . TYR A 1 364 ? 23.205 -1.629 -5.261 1.00 94.56 364 TYR A N 1
ATOM 2826 C CA . TYR A 1 364 ? 22.036 -0.776 -5.176 1.00 94.56 364 TYR A CA 1
ATOM 2827 C C . TYR A 1 364 ? 20.826 -1.536 -5.691 1.00 94.56 364 TYR A C 1
ATOM 2829 O O . TYR A 1 364 ? 20.936 -2.300 -6.655 1.00 94.56 364 TYR A O 1
ATOM 2837 N N . ASP A 1 365 ? 19.670 -1.267 -5.110 1.00 89.69 365 ASP A N 1
ATOM 2838 C CA . ASP A 1 365 ? 18.396 -1.477 -5.770 1.00 89.69 365 ASP A CA 1
ATOM 2839 C C . ASP A 1 365 ? 18.269 -0.448 -6.903 1.00 89.69 365 ASP A C 1
ATOM 2841 O O . ASP A 1 365 ? 18.487 0.753 -6.727 1.00 89.69 365 ASP A O 1
ATOM 2845 N N . LEU A 1 366 ? 17.983 -0.952 -8.094 1.00 90.31 366 LEU A N 1
ATOM 2846 C CA . LEU A 1 366 ? 17.951 -0.254 -9.370 1.00 90.31 366 LEU A CA 1
ATOM 2847 C C . LEU A 1 366 ? 16.497 -0.151 -9.825 1.00 90.31 366 LEU A C 1
ATOM 2849 O O . LEU A 1 366 ? 15.844 -1.174 -10.021 1.00 90.31 366 LEU A O 1
ATOM 2853 N N . ARG A 1 367 ? 16.012 1.066 -10.071 1.00 85.81 367 ARG A N 1
ATOM 2854 C CA . ARG A 1 367 ? 14.695 1.289 -10.686 1.00 85.81 367 ARG A CA 1
ATOM 2855 C C . ARG A 1 367 ? 14.693 2.505 -11.605 1.00 85.81 367 ARG A C 1
ATOM 2857 O O . ARG A 1 367 ? 15.555 3.377 -11.505 1.00 85.81 367 ARG A O 1
ATOM 2864 N N . PHE A 1 368 ? 13.700 2.571 -12.486 1.00 82.81 368 PHE A N 1
ATOM 2865 C CA . PHE A 1 368 ? 13.483 3.702 -13.388 1.00 82.81 368 PHE A CA 1
ATOM 2866 C C . PHE A 1 368 ? 12.115 4.343 -13.130 1.00 82.81 368 PHE A C 1
ATOM 2868 O O . PHE A 1 368 ? 11.081 3.701 -13.328 1.00 82.81 368 PHE A O 1
ATOM 2875 N N . GLU A 1 369 ? 12.119 5.620 -12.749 1.00 80.31 369 GLU A N 1
ATOM 2876 C CA . GLU A 1 369 ? 10.935 6.436 -12.446 1.00 80.31 369 GLU A CA 1
ATOM 2877 C C . GLU A 1 369 ? 10.839 7.577 -13.467 1.00 80.31 369 GLU A C 1
ATOM 2879 O O . GLU A 1 369 ? 11.654 8.494 -13.447 1.00 80.31 369 GLU A O 1
ATOM 2884 N N . SER A 1 370 ? 9.871 7.543 -14.389 1.00 75.62 370 SER A N 1
ATOM 2885 C CA . SER A 1 370 ? 9.621 8.655 -15.331 1.00 75.62 370 SER A CA 1
ATOM 2886 C C . SER A 1 370 ? 10.863 9.144 -16.107 1.00 75.62 370 SER A C 1
ATOM 2888 O O . SER A 1 370 ? 11.060 10.340 -16.307 1.00 75.62 370 SER A O 1
ATOM 2890 N N . GLY A 1 371 ? 11.735 8.218 -16.529 1.00 77.38 371 GLY A N 1
ATOM 2891 C CA . GLY A 1 371 ? 12.992 8.529 -17.232 1.00 77.38 371 GLY A CA 1
ATOM 2892 C C . GLY A 1 371 ? 14.172 8.900 -16.322 1.00 77.38 371 GLY A C 1
ATOM 2893 O O . GLY A 1 371 ? 15.268 9.154 -16.821 1.00 77.38 371 GLY A O 1
ATOM 2894 N N . VAL A 1 372 ? 13.972 8.898 -15.003 1.00 88.19 372 VAL A N 1
ATOM 2895 C CA . VAL A 1 372 ? 15.014 9.057 -13.985 1.00 88.19 372 VAL A CA 1
ATOM 2896 C C . VAL A 1 372 ? 15.495 7.677 -13.553 1.00 88.19 372 VAL A C 1
ATOM 2898 O O . VAL A 1 372 ? 14.701 6.823 -13.162 1.00 88.19 372 VAL A O 1
ATOM 2901 N N . LEU A 1 373 ? 16.804 7.463 -13.606 1.00 93.00 373 LEU A N 1
ATOM 2902 C CA . LEU A 1 373 ? 17.450 6.303 -13.006 1.00 93.00 373 LEU A CA 1
ATOM 2903 C C . LEU A 1 373 ? 17.598 6.551 -11.504 1.00 93.00 373 LEU A C 1
ATOM 2905 O O . LEU A 1 373 ? 18.185 7.556 -11.104 1.00 93.00 373 LEU A O 1
ATOM 2909 N N . VAL A 1 374 ? 17.088 5.637 -10.684 1.00 93.19 374 VAL A N 1
ATOM 2910 C CA . VAL A 1 374 ? 17.164 5.727 -9.225 1.00 93.19 374 VAL A CA 1
ATOM 2911 C C . VAL A 1 374 ? 17.917 4.525 -8.680 1.00 93.19 374 VAL A C 1
ATOM 2913 O O . VAL A 1 374 ? 17.545 3.379 -8.935 1.00 93.19 374 VAL A O 1
ATOM 2916 N N . LEU A 1 375 ? 18.978 4.808 -7.931 1.00 95.00 375 LEU A N 1
ATOM 2917 C CA . LEU A 1 375 ? 19.752 3.828 -7.181 1.00 95.00 375 LEU A CA 1
ATOM 2918 C C . LEU A 1 375 ? 19.478 4.043 -5.700 1.00 95.00 375 LEU A C 1
ATOM 2920 O O . LEU A 1 375 ? 19.574 5.174 -5.232 1.00 95.00 375 LEU A O 1
ATOM 2924 N N . SER A 1 376 ? 19.158 2.991 -4.960 1.00 93.88 376 SER A N 1
ATOM 2925 C CA . SER A 1 376 ? 19.035 3.076 -3.504 1.00 93.88 376 SER A CA 1
ATOM 2926 C C . SER A 1 376 ? 19.707 1.910 -2.804 1.00 93.88 376 SER A C 1
ATOM 2928 O O . SER A 1 376 ? 19.828 0.840 -3.384 1.00 93.88 376 SER A O 1
ATOM 2930 N N . ASP A 1 377 ? 20.133 2.098 -1.565 1.00 92.06 377 ASP A N 1
ATOM 2931 C CA . ASP A 1 377 ? 20.586 1.006 -0.701 1.00 92.06 377 ASP A CA 1
ATOM 2932 C C . ASP A 1 377 ? 19.818 1.097 0.614 1.00 92.06 377 ASP A C 1
ATOM 2934 O O . ASP A 1 377 ? 20.027 2.039 1.366 1.00 92.06 377 ASP A O 1
ATOM 2938 N N . SER A 1 378 ? 18.906 0.156 0.868 1.00 83.31 378 SER A N 1
ATOM 2939 C CA . SER A 1 378 ? 18.105 0.092 2.103 1.00 83.31 378 SER A CA 1
ATOM 2940 C C . SER A 1 378 ? 17.335 1.395 2.435 1.00 83.31 378 SER A C 1
ATOM 2942 O O . SER A 1 378 ? 17.461 1.921 3.549 1.00 83.31 378 SER A O 1
ATOM 2944 N N . PRO A 1 379 ? 16.550 1.970 1.496 1.00 69.56 379 PRO A N 1
ATOM 2945 C CA . PRO A 1 379 ? 15.860 3.252 1.698 1.00 69.56 379 PRO A CA 1
ATOM 2946 C C . PRO A 1 379 ? 14.886 3.248 2.891 1.00 69.56 379 PRO A C 1
ATOM 2948 O O . PRO A 1 379 ? 14.681 4.278 3.526 1.00 69.56 379 PRO A O 1
ATOM 2951 N N . GLU A 1 380 ? 14.326 2.092 3.250 1.00 70.56 380 GLU A N 1
ATOM 2952 C CA . GLU A 1 380 ? 13.471 1.903 4.428 1.00 70.56 380 GLU A CA 1
ATOM 2953 C C . GLU A 1 380 ? 14.194 2.147 5.762 1.00 70.56 380 GLU A C 1
ATOM 2955 O O . GLU A 1 380 ? 13.555 2.380 6.785 1.00 70.56 380 GLU A O 1
ATOM 2960 N N . SER A 1 381 ? 15.526 2.104 5.751 1.00 75.25 381 SER A N 1
ATOM 2961 C CA . SER A 1 381 ? 16.388 2.382 6.902 1.00 75.25 381 SER A CA 1
ATOM 2962 C C . SER A 1 381 ? 17.142 3.707 6.747 1.00 75.25 381 SER A C 1
ATOM 2964 O O . SER A 1 381 ? 18.219 3.859 7.320 1.00 75.25 381 SER A O 1
ATOM 2966 N N . ASP A 1 382 ? 16.589 4.650 5.972 1.00 78.44 382 ASP A N 1
ATOM 2967 C CA . ASP A 1 382 ? 17.212 5.948 5.652 1.00 78.44 382 ASP A CA 1
ATOM 2968 C C . ASP A 1 382 ? 18.573 5.812 4.938 1.00 78.44 382 ASP A C 1
ATOM 2970 O O . ASP A 1 382 ? 19.493 6.623 5.085 1.00 78.44 382 ASP A O 1
ATOM 2974 N N . GLY A 1 383 ? 18.720 4.730 4.170 1.00 85.38 383 GLY A N 1
ATOM 2975 C CA . GLY A 1 383 ? 19.890 4.503 3.342 1.00 85.38 383 GLY A CA 1
ATOM 2976 C C . GLY A 1 383 ? 19.894 5.362 2.068 1.00 85.38 383 GLY A C 1
ATOM 2977 O O . GLY A 1 383 ? 18.904 6.027 1.746 1.00 85.38 383 GLY A O 1
ATOM 2978 N N . PRO A 1 384 ? 21.030 5.424 1.353 1.00 92.69 384 PRO A N 1
ATOM 2979 C CA . PRO A 1 384 ? 21.241 6.419 0.315 1.00 92.69 384 PRO A CA 1
ATOM 2980 C C . PRO A 1 384 ? 20.297 6.245 -0.878 1.00 92.69 384 PRO A C 1
ATOM 2982 O O . PRO A 1 384 ? 20.015 5.123 -1.298 1.00 92.69 384 PRO A O 1
ATOM 2985 N N . ILE A 1 385 ? 19.876 7.364 -1.473 1.00 94.56 385 ILE A N 1
ATOM 2986 C CA . ILE A 1 385 ? 19.132 7.442 -2.734 1.00 94.56 385 ILE A CA 1
ATOM 2987 C C . ILE A 1 385 ? 19.893 8.358 -3.695 1.00 94.56 385 ILE A C 1
ATOM 2989 O O . ILE A 1 385 ? 20.239 9.492 -3.367 1.00 94.56 385 ILE A O 1
ATOM 2993 N N . ILE A 1 386 ? 20.131 7.873 -4.910 1.00 96.75 386 ILE A N 1
ATOM 2994 C CA . ILE A 1 386 ? 20.861 8.569 -5.968 1.00 96.75 386 ILE A CA 1
ATOM 2995 C C . ILE A 1 386 ? 19.973 8.645 -7.196 1.00 96.75 386 ILE A C 1
ATOM 2997 O O . ILE A 1 386 ? 19.457 7.625 -7.656 1.00 96.75 386 ILE A O 1
ATOM 3001 N N . ARG A 1 387 ? 19.804 9.844 -7.747 1.00 95.94 387 ARG A N 1
ATOM 3002 C CA . ARG A 1 387 ? 18.954 10.074 -8.919 1.00 95.94 387 ARG A CA 1
ATOM 3003 C C . ARG A 1 387 ? 19.790 10.553 -10.090 1.00 95.94 387 ARG A C 1
ATOM 3005 O O . ARG A 1 387 ? 20.619 11.446 -9.929 1.00 95.94 387 ARG A O 1
ATOM 3012 N N . PHE A 1 388 ? 19.534 10.010 -11.273 1.00 97.19 388 PHE A N 1
ATOM 3013 C CA . PHE A 1 388 ? 20.187 10.409 -12.513 1.00 97.19 388 PHE A CA 1
ATOM 3014 C C . PHE A 1 388 ? 19.175 10.663 -13.624 1.00 97.19 388 PHE A C 1
ATOM 3016 O O . PHE A 1 388 ? 18.140 10.007 -13.702 1.00 97.19 388 PHE A O 1
ATOM 3023 N N . VAL A 1 389 ? 19.522 11.560 -14.540 1.00 93.94 389 VAL A N 1
ATOM 3024 C CA . VAL A 1 389 ? 18.824 11.750 -15.816 1.00 93.94 389 VAL A CA 1
ATOM 3025 C C . VAL A 1 389 ? 19.756 11.406 -16.967 1.00 93.94 389 VAL A C 1
ATOM 3027 O O . VAL A 1 389 ? 20.963 11.605 -16.852 1.00 93.94 389 VAL A O 1
ATOM 3030 N N . LYS A 1 390 ? 19.210 10.883 -18.061 1.00 91.19 390 LYS A N 1
ATOM 3031 C CA . LYS A 1 390 ? 19.985 10.579 -19.266 1.00 91.19 390 LYS A CA 1
ATOM 3032 C C . LYS A 1 390 ? 20.459 11.838 -19.999 1.00 91.19 390 LYS A C 1
ATOM 3034 O O . LYS A 1 390 ? 19.784 12.894 -19.890 1.00 91.19 390 LYS A O 1
#

Secondary structure (DSSP, 8-state):
---------------------S---EEEEEEEEEEE---GGGT--SEEEEETTEEEEESS--GGG--TT-EEEEEEEEEEEE--BTTBTT-PEEEEES---SS-EEEEEEEEESS--SS-TTSSTT-HHHHHHHHHHHHHTTT--EEEEEEEE--S--S---STTSEEEEEEEEEEEGGGHHHHHHTT-EE-GGG-S-HHHH-HHHHHHHHHHHH----S--EEEEEEETTEEEEEEETTTT-TTPEEEEEETT--EEEEEETTTTEES-TTHHHH-EEEEEEEE---TTTT-EEEEEEEEE-TTSPPEE--TTSEEEEE-TTSEEEEEE-S---TT---S--S-EEEEEEEETTEEEETTEEEEEEEETTEEEEESSGGGT--EEEEE-